Protein AF-A0A401H5Q0-F1 (afdb_monomer_lite)

Structure (mmCIF, N/CA/C/O backbone):
data_AF-A0A401H5Q0-F1
#
_entry.id   AF-A0A401H5Q0-F1
#
loop_
_atom_site.group_PDB
_atom_site.id
_atom_site.type_symbol
_atom_site.label_atom_id
_atom_site.label_alt_id
_atom_site.label_comp_id
_atom_site.label_asym_id
_atom_site.label_entity_id
_atom_site.label_seq_id
_atom_site.pdbx_PDB_ins_code
_atom_site.Cartn_x
_atom_site.Cartn_y
_atom_site.Cartn_z
_atom_site.occupancy
_atom_site.B_iso_or_equiv
_atom_site.auth_seq_id
_atom_site.auth_comp_id
_atom_site.auth_asym_id
_atom_site.auth_atom_id
_atom_site.pdbx_PDB_model_num
ATOM 1 N N . MET A 1 1 ? 13.670 -6.304 58.910 1.00 37.09 1 MET A N 1
ATOM 2 C CA . MET A 1 1 ? 13.068 -7.245 57.942 1.00 37.09 1 MET A CA 1
ATOM 3 C C . MET A 1 1 ? 11.722 -6.665 57.579 1.00 37.09 1 MET A C 1
ATOM 5 O O . MET A 1 1 ? 10.775 -6.780 58.341 1.00 37.09 1 MET A O 1
ATOM 9 N N . THR A 1 2 ? 11.723 -5.889 56.505 1.00 28.84 2 THR A N 1
ATOM 10 C CA . THR A 1 2 ? 10.725 -4.866 56.192 1.00 28.84 2 THR A CA 1
ATOM 11 C C . THR A 1 2 ? 10.286 -5.157 54.764 1.00 28.84 2 THR A C 1
ATOM 13 O O . THR A 1 2 ? 11.131 -5.148 53.873 1.00 28.84 2 THR A O 1
ATOM 16 N N . ALA A 1 3 ? 9.016 -5.501 54.558 1.00 33.34 3 ALA A N 1
ATOM 17 C CA . ALA A 1 3 ? 8.468 -5.794 53.237 1.00 33.34 3 ALA A CA 1
ATOM 18 C C . ALA A 1 3 ? 7.667 -4.583 52.753 1.00 33.34 3 ALA A C 1
ATOM 20 O O . ALA A 1 3 ? 6.694 -4.172 53.386 1.00 33.34 3 ALA A O 1
ATOM 21 N N . ALA A 1 4 ? 8.154 -4.001 51.661 1.00 31.73 4 ALA A N 1
ATOM 22 C CA . ALA A 1 4 ? 7.593 -2.857 50.971 1.00 31.73 4 ALA A CA 1
ATOM 23 C C . ALA A 1 4 ? 6.416 -3.271 50.077 1.00 31.73 4 ALA A C 1
ATOM 25 O O . ALA A 1 4 ? 6.403 -4.353 49.489 1.00 31.73 4 ALA A O 1
ATOM 26 N N . ARG A 1 5 ? 5.445 -2.365 49.982 1.00 29.58 5 ARG A N 1
ATOM 27 C CA . ARG A 1 5 ? 4.290 -2.390 49.090 1.00 29.58 5 ARG A CA 1
ATOM 28 C C . ARG A 1 5 ? 4.455 -1.152 48.204 1.00 29.58 5 ARG A C 1
ATOM 30 O O . ARG A 1 5 ? 4.366 -0.044 48.721 1.00 29.58 5 ARG A O 1
ATOM 37 N N . GLU A 1 6 ? 4.794 -1.333 46.931 1.00 31.64 6 GLU A N 1
ATOM 38 C CA . GLU A 1 6 ? 4.909 -0.237 45.959 1.00 31.64 6 GLU A CA 1
ATOM 39 C C . GLU A 1 6 ? 3.601 -0.106 45.172 1.00 31.64 6 GLU A C 1
ATOM 41 O O . GLU A 1 6 ? 3.186 -1.017 44.457 1.00 31.64 6 GLU A O 1
ATOM 46 N N . GLU A 1 7 ? 2.951 1.044 45.340 1.00 29.02 7 GLU A N 1
ATOM 47 C CA . GLU A 1 7 ? 1.902 1.562 44.468 1.00 29.02 7 GLU A CA 1
ATOM 48 C C . GLU A 1 7 ? 2.566 2.317 43.305 1.00 29.02 7 GLU A C 1
ATOM 50 O O . GLU A 1 7 ? 3.323 3.262 43.528 1.00 29.02 7 GLU A O 1
ATOM 55 N N . MET A 1 8 ? 2.284 1.925 42.059 1.00 25.31 8 MET A N 1
ATOM 56 C CA . MET A 1 8 ? 2.628 2.712 40.870 1.00 25.31 8 MET A CA 1
ATOM 57 C C . MET A 1 8 ? 1.419 3.545 40.440 1.00 25.31 8 MET A C 1
ATOM 59 O O . MET A 1 8 ? 0.462 3.036 39.861 1.00 25.31 8 MET A O 1
ATOM 63 N N . LEU A 1 9 ? 1.494 4.846 40.716 1.00 28.14 9 LEU A N 1
ATOM 64 C CA . LEU A 1 9 ? 0.638 5.881 40.145 1.00 28.14 9 LEU A CA 1
ATOM 65 C C . LEU A 1 9 ? 1.158 6.266 38.751 1.00 28.14 9 LEU A C 1
ATOM 67 O O . LEU A 1 9 ? 2.284 6.743 38.608 1.00 28.14 9 LEU A O 1
ATOM 71 N N . PHE A 1 10 ? 0.319 6.096 37.729 1.00 26.52 10 PHE A N 1
ATOM 72 C CA . PHE A 1 10 ? 0.515 6.674 36.400 1.00 26.52 10 PHE A CA 1
ATOM 73 C C . PHE A 1 10 ? 0.148 8.167 36.433 1.00 26.52 10 PHE A C 1
ATOM 75 O O . PHE A 1 10 ? -1.025 8.522 36.533 1.00 26.52 10 PHE A O 1
ATOM 82 N N . SER A 1 11 ? 1.149 9.042 36.324 1.00 27.73 11 SER A N 1
ATOM 83 C CA . SER A 1 11 ? 0.963 10.481 36.096 1.00 27.73 11 SER A CA 1
ATOM 84 C C . SER A 1 11 ? 1.200 10.819 34.625 1.00 27.73 11 SER A C 1
ATOM 86 O O . SER A 1 11 ? 2.293 10.620 34.097 1.00 27.73 11 SER A O 1
ATOM 88 N N . SER A 1 12 ? 0.169 11.362 33.977 1.00 27.00 12 SER A N 1
ATOM 89 C CA . SER A 1 12 ? 0.234 11.990 32.650 1.00 27.00 12 SER A CA 1
ATOM 90 C C . SER A 1 12 ? 0.910 13.368 32.722 1.00 27.00 12 SER A C 1
ATOM 92 O O . SER A 1 12 ? 0.607 14.119 33.652 1.00 27.00 12 SER A O 1
ATOM 94 N N . PRO A 1 13 ? 1.734 13.789 31.742 1.00 32.84 13 PRO A N 1
ATOM 95 C CA . PRO A 1 13 ? 2.143 15.185 31.629 1.00 32.84 13 PRO A CA 1
ATOM 96 C C . PRO A 1 13 ? 1.192 15.968 30.716 1.00 32.84 13 PRO A C 1
ATOM 98 O O . PRO A 1 13 ? 1.058 15.686 29.524 1.00 32.84 13 PRO A O 1
ATOM 101 N N . GLY A 1 14 ? 0.560 16.986 31.301 1.00 27.62 14 GLY A N 1
ATOM 102 C CA . GLY A 1 14 ? -0.254 17.980 30.614 1.00 27.62 14 GLY A CA 1
ATOM 103 C C . GLY A 1 14 ? 0.560 18.909 29.709 1.00 27.62 14 GLY A C 1
ATOM 104 O O . GLY A 1 14 ? 1.695 19.286 30.004 1.00 27.62 14 GLY A O 1
ATOM 105 N N . TRP A 1 15 ? -0.065 19.290 28.599 1.00 29.84 15 TRP A N 1
ATOM 106 C CA . TRP A 1 15 ? 0.425 20.281 27.650 1.00 29.84 15 TRP A CA 1
ATOM 107 C C . TRP A 1 15 ? 0.323 21.694 28.232 1.00 29.84 15 TRP A C 1
ATOM 109 O O . TRP A 1 15 ? -0.720 22.095 28.750 1.00 29.84 15 TRP A O 1
ATOM 119 N N . TRP A 1 16 ? 1.410 22.458 28.124 1.00 30.36 16 TRP A N 1
ATOM 120 C CA . TRP A 1 16 ? 1.471 23.855 28.543 1.00 30.36 16 TRP A CA 1
ATOM 121 C C . TRP A 1 16 ? 1.038 24.813 27.432 1.00 30.36 16 TRP A C 1
ATOM 123 O O . TRP A 1 16 ? 1.497 24.744 26.294 1.00 30.36 16 TRP A O 1
ATOM 133 N N . SER A 1 17 ? 0.195 25.761 27.836 1.00 30.59 17 SER A N 1
ATOM 134 C CA . SER A 1 17 ? -0.063 27.038 27.177 1.00 30.59 17 SER A CA 1
ATOM 135 C C . SER A 1 17 ? 1.187 27.921 27.254 1.00 30.59 17 SER A C 1
ATOM 137 O O . SER A 1 17 ? 1.723 28.129 28.343 1.00 30.59 17 SER A O 1
ATOM 139 N N . ALA A 1 18 ? 1.646 28.461 26.122 1.00 31.19 18 ALA A N 1
ATOM 140 C CA . ALA A 1 18 ? 2.709 29.460 26.091 1.00 31.19 18 ALA A CA 1
ATOM 141 C C . ALA A 1 18 ? 2.168 30.793 25.565 1.00 31.19 18 ALA A C 1
ATOM 143 O O . ALA A 1 18 ? 1.727 30.929 24.424 1.00 31.19 18 ALA A O 1
ATOM 144 N N . ARG A 1 19 ? 2.203 31.770 26.470 1.00 28.66 19 ARG A N 1
ATOM 145 C CA . ARG A 1 19 ? 1.864 33.175 26.288 1.00 28.66 19 ARG A CA 1
ATOM 146 C C . ARG A 1 19 ? 3.067 33.912 25.681 1.00 28.66 19 ARG A C 1
ATOM 148 O O . ARG A 1 19 ? 4.210 33.644 26.030 1.00 28.66 19 ARG A O 1
ATOM 155 N N . SER A 1 20 ? 2.755 34.850 24.794 1.00 30.27 20 SER A N 1
ATOM 156 C CA . SER A 1 20 ? 3.655 35.783 24.113 1.00 30.27 20 SER A CA 1
ATOM 157 C C . SER A 1 20 ? 4.471 36.652 25.081 1.00 30.27 20 SER A C 1
ATOM 159 O O . SER A 1 20 ? 3.875 37.246 25.980 1.00 30.27 20 SER A O 1
ATOM 161 N N . GLN A 1 21 ? 5.785 36.787 24.857 1.00 30.75 21 GLN A N 1
ATOM 162 C CA . GLN A 1 21 ? 6.577 37.953 25.273 1.00 30.75 21 GLN A CA 1
ATOM 163 C C . GLN A 1 21 ? 7.711 38.248 24.278 1.00 30.75 21 GLN A C 1
ATOM 165 O O . GLN A 1 21 ? 8.474 37.368 23.882 1.00 30.75 21 GLN A O 1
ATOM 170 N N . ASP A 1 22 ? 7.778 39.527 23.908 1.00 33.88 22 ASP A N 1
ATOM 171 C CA . ASP A 1 22 ? 8.789 40.195 23.096 1.00 33.88 22 ASP A CA 1
ATOM 172 C C . ASP A 1 22 ? 10.197 40.136 23.702 1.00 33.88 22 ASP A C 1
ATOM 174 O O . ASP A 1 22 ? 10.380 40.419 24.885 1.00 33.88 22 ASP A O 1
ATOM 178 N N . LEU A 1 23 ? 11.213 39.957 22.850 1.00 30.92 23 LEU A N 1
ATOM 179 C CA . LEU A 1 23 ? 12.526 40.570 23.063 1.00 30.92 23 LEU A CA 1
ATOM 180 C C . LEU A 1 23 ? 13.270 40.778 21.738 1.00 30.92 23 LEU A C 1
ATOM 182 O O . LEU A 1 23 ? 13.501 39.865 20.950 1.00 30.92 23 LEU A O 1
ATOM 186 N N . LYS A 1 24 ? 13.634 42.043 21.513 1.00 33.34 24 LYS A N 1
ATOM 187 C CA . LYS A 1 24 ? 14.453 42.544 20.408 1.00 33.34 24 LYS A CA 1
ATOM 188 C C . LYS A 1 24 ? 15.938 42.217 20.630 1.00 33.34 24 LYS A C 1
ATOM 190 O O . LYS A 1 24 ? 16.431 42.353 21.743 1.00 33.34 24 LYS A O 1
ATOM 195 N N . THR A 1 25 ? 16.647 42.013 19.515 1.00 32.75 25 THR A N 1
ATOM 196 C CA . THR A 1 25 ? 17.964 42.580 19.114 1.00 32.75 25 THR A CA 1
ATOM 197 C C . THR A 1 25 ? 19.071 41.606 18.684 1.00 32.75 25 THR A C 1
ATOM 199 O O . THR A 1 25 ? 19.394 40.636 19.355 1.00 32.75 25 THR A O 1
ATOM 202 N N . SER A 1 26 ? 19.729 42.027 17.590 1.00 29.94 26 SER A N 1
ATOM 203 C CA . SER A 1 26 ? 21.014 41.593 17.010 1.00 29.94 26 SER A CA 1
ATOM 204 C C . SER A 1 26 ? 21.027 40.198 16.360 1.00 29.94 26 SER A C 1
ATOM 206 O O . SER A 1 26 ? 20.616 39.218 16.949 1.00 29.94 26 SER A O 1
ATOM 208 N N . GLY A 1 27 ? 21.449 39.987 15.114 1.00 31.95 27 GLY A N 1
ATOM 209 C CA . GLY A 1 27 ? 22.287 40.793 14.239 1.00 31.95 27 GLY A CA 1
ATOM 210 C C . GLY A 1 27 ? 23.523 39.983 13.857 1.00 31.95 27 GLY A C 1
ATOM 211 O O . GLY A 1 27 ? 24.561 40.178 14.472 1.00 31.95 27 GLY A O 1
ATOM 212 N N . ARG A 1 28 ? 23.405 39.081 12.868 1.00 29.33 28 ARG A N 1
ATOM 213 C CA . ARG A 1 28 ? 24.492 38.565 12.003 1.00 29.33 28 ARG A CA 1
ATOM 214 C C . ARG A 1 28 ? 23.916 37.573 10.982 1.00 29.33 28 ARG A C 1
ATOM 216 O O . ARG A 1 28 ? 23.289 36.592 11.356 1.00 29.33 28 ARG A O 1
ATOM 223 N N . ARG A 1 29 ? 24.123 37.856 9.692 1.00 37.56 29 ARG A N 1
ATOM 224 C CA . ARG A 1 29 ? 23.831 36.944 8.572 1.00 37.56 29 ARG A CA 1
ATOM 225 C C . ARG A 1 29 ? 25.020 36.003 8.364 1.00 37.56 29 ARG A C 1
ATOM 227 O O . ARG A 1 29 ? 26.149 36.492 8.384 1.00 37.56 29 ARG A O 1
ATOM 234 N N . PRO A 1 30 ? 24.772 34.744 7.988 1.00 34.69 30 PRO A N 1
ATOM 235 C CA . PRO A 1 30 ? 25.621 34.043 7.043 1.00 34.69 30 PRO A CA 1
ATOM 236 C C . PRO A 1 30 ? 24.862 33.824 5.732 1.00 34.69 30 PRO A C 1
ATOM 238 O O . PRO A 1 30 ? 23.706 33.411 5.695 1.00 34.69 30 PRO A O 1
ATOM 241 N N . THR A 1 31 ? 25.530 34.160 4.638 1.00 37.47 31 THR A N 1
ATOM 242 C CA . THR A 1 31 ? 25.135 33.848 3.268 1.00 37.47 31 THR A CA 1
ATOM 243 C C . THR A 1 31 ? 25.299 32.352 3.014 1.00 37.47 31 THR A C 1
ATOM 245 O O . THR A 1 31 ? 26.416 31.900 2.769 1.00 37.47 31 THR A O 1
ATOM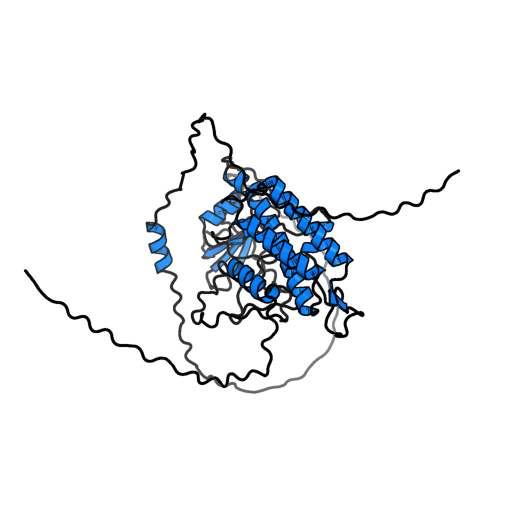 248 N N . GLU A 1 32 ? 24.202 31.601 3.013 1.00 29.97 32 GLU A N 1
ATOM 249 C CA . GLU A 1 32 ? 24.157 30.258 2.433 1.00 29.97 32 GLU A CA 1
ATOM 250 C C . GLU A 1 32 ? 23.510 30.326 1.048 1.00 29.97 32 GLU A C 1
ATOM 252 O O . GLU A 1 32 ? 22.343 30.683 0.879 1.00 29.97 32 GLU A O 1
ATOM 257 N N . ARG A 1 33 ? 24.316 30.020 0.027 1.00 27.03 33 ARG A N 1
ATOM 258 C CA . ARG A 1 33 ? 23.842 29.743 -1.327 1.00 27.03 33 ARG A CA 1
ATOM 259 C C . ARG A 1 33 ? 23.124 28.395 -1.303 1.00 27.03 33 ARG A C 1
ATOM 261 O O . ARG A 1 33 ? 23.778 27.360 -1.242 1.00 27.03 33 ARG A O 1
ATOM 268 N N . CYS A 1 34 ? 21.799 28.412 -1.403 1.00 25.12 34 CYS A N 1
ATOM 269 C CA . CYS A 1 34 ? 21.039 27.244 -1.833 1.00 25.12 34 CYS A CA 1
ATOM 270 C C . CYS A 1 34 ? 21.376 26.946 -3.301 1.00 25.12 34 CYS A C 1
ATOM 272 O O . CYS A 1 34 ? 21.073 27.740 -4.188 1.00 25.12 34 CYS A O 1
ATOM 274 N N . VAL A 1 35 ? 22.008 25.800 -3.546 1.00 30.61 35 VAL A N 1
ATOM 275 C CA . VAL A 1 35 ? 22.129 25.174 -4.868 1.00 30.61 35 VAL A CA 1
ATOM 276 C C . VAL A 1 35 ? 21.243 23.934 -4.842 1.00 30.61 35 VAL A C 1
ATOM 278 O O . VAL A 1 35 ? 21.729 22.836 -4.618 1.00 30.61 35 VAL A O 1
ATOM 281 N N . CYS A 1 36 ? 19.936 24.128 -5.019 1.00 26.16 36 CYS A N 1
ATOM 282 C CA . CYS A 1 36 ? 18.958 23.059 -5.245 1.00 26.16 36 CYS A CA 1
ATOM 283 C C . CYS A 1 36 ? 17.856 23.560 -6.193 1.00 26.16 36 CYS A C 1
ATOM 285 O O . CYS A 1 36 ? 16.679 23.464 -5.882 1.00 26.16 36 CYS A O 1
ATOM 287 N N . ASP A 1 37 ? 18.244 24.107 -7.344 1.00 29.38 37 ASP A N 1
ATOM 288 C CA . ASP A 1 37 ? 17.354 24.281 -8.496 1.00 29.38 37 ASP A CA 1
ATOM 289 C C . ASP A 1 37 ? 18.036 23.649 -9.712 1.00 29.38 37 ASP A C 1
ATOM 291 O O . ASP A 1 37 ? 18.679 24.303 -10.529 1.00 29.38 37 ASP A O 1
ATOM 295 N N . ALA A 1 38 ? 17.925 22.326 -9.801 1.00 27.50 38 ALA A N 1
ATOM 296 C CA . ALA A 1 38 ? 18.161 21.586 -11.032 1.00 27.50 38 ALA A CA 1
ATOM 297 C C . ALA A 1 38 ? 16.877 20.827 -11.371 1.00 27.50 38 ALA A C 1
ATOM 299 O O . ALA A 1 38 ? 16.783 19.605 -11.276 1.00 27.50 38 ALA A O 1
ATOM 300 N N . ALA A 1 39 ? 15.858 21.594 -11.759 1.00 29.58 39 ALA A N 1
ATOM 301 C CA . ALA A 1 39 ? 14.792 21.084 -12.598 1.00 29.58 39 ALA A CA 1
ATOM 302 C C . ALA A 1 39 ? 15.438 20.498 -13.861 1.00 29.58 39 ALA A C 1
ATOM 304 O O . ALA A 1 39 ? 15.993 21.225 -14.681 1.00 29.58 39 ALA A O 1
ATOM 305 N N . ILE A 1 40 ? 15.397 19.175 -14.003 1.00 29.61 40 ILE A N 1
ATOM 306 C CA . ILE A 1 40 ? 15.781 18.496 -15.239 1.00 29.61 40 ILE A CA 1
ATOM 307 C C . ILE A 1 40 ? 14.779 18.939 -16.324 1.00 29.61 40 ILE A C 1
ATOM 309 O O . ILE A 1 40 ? 13.590 18.624 -16.206 1.00 29.61 40 ILE A O 1
ATOM 313 N N . PRO A 1 41 ? 15.194 19.651 -17.389 1.00 30.03 41 PRO A N 1
ATOM 314 C CA . PRO A 1 41 ? 14.271 20.101 -18.414 1.00 30.03 41 PRO A CA 1
ATOM 315 C C . PRO A 1 41 ? 14.149 19.002 -19.473 1.00 30.03 41 PRO A C 1
ATOM 317 O O . PRO A 1 41 ? 14.909 18.977 -20.437 1.00 30.03 41 PRO A O 1
ATOM 320 N N . PHE A 1 42 ? 13.189 18.085 -19.325 1.00 33.94 42 PHE A N 1
ATOM 321 C CA . PHE A 1 42 ? 12.793 17.213 -20.437 1.00 33.94 42 PHE A CA 1
ATOM 322 C C . PHE A 1 42 ? 11.548 17.758 -21.149 1.00 33.94 42 PHE A C 1
ATOM 324 O O . PHE A 1 42 ? 10.491 18.000 -20.572 1.00 33.94 42 PHE A O 1
ATOM 331 N N . SER A 1 43 ? 11.752 18.006 -22.440 1.00 30.95 43 SER A N 1
ATOM 332 C CA . SER A 1 43 ? 10.892 18.674 -23.415 1.00 30.95 43 SER A CA 1
ATOM 333 C C . SER A 1 43 ? 9.411 18.255 -23.401 1.00 30.95 43 SER A C 1
ATOM 335 O O . SER A 1 43 ? 9.060 17.118 -23.718 1.00 30.95 43 SER A O 1
ATOM 337 N N . ARG A 1 44 ? 8.521 19.244 -23.203 1.00 32.31 44 ARG A N 1
ATOM 338 C CA . ARG A 1 44 ? 7.058 19.177 -23.431 1.00 32.31 44 ARG A CA 1
ATOM 339 C C . ARG A 1 44 ? 6.653 18.677 -24.831 1.00 32.31 44 ARG A C 1
ATOM 341 O O . ARG A 1 44 ? 5.493 18.326 -25.023 1.00 32.31 44 ARG A O 1
ATOM 348 N N . LYS A 1 45 ? 7.560 18.637 -25.817 1.00 29.67 45 LYS A N 1
ATOM 349 C CA . LYS A 1 45 ? 7.213 18.265 -27.201 1.00 29.67 45 LYS A CA 1
ATOM 350 C C . LYS A 1 45 ? 7.065 16.754 -27.423 1.00 29.67 45 LYS A C 1
ATOM 352 O O . LYS A 1 45 ? 6.365 16.373 -28.353 1.00 29.67 45 LYS A O 1
ATOM 357 N N . PHE A 1 46 ? 7.633 15.901 -26.565 1.00 31.44 46 PHE A N 1
ATOM 358 C CA . PHE A 1 46 ? 7.476 14.440 -26.684 1.00 31.44 46 PHE A CA 1
ATOM 359 C C . PHE A 1 46 ? 6.133 13.926 -26.128 1.00 31.44 46 PHE A C 1
ATOM 361 O O . PHE A 1 46 ? 5.602 12.929 -26.612 1.00 31.44 46 PHE A O 1
ATOM 368 N N . LEU A 1 47 ? 5.537 14.643 -25.167 1.00 32.34 47 LEU A N 1
ATOM 369 C CA . LEU A 1 47 ? 4.298 14.237 -24.490 1.00 32.34 47 LEU A CA 1
ATOM 370 C C . LEU A 1 47 ? 3.050 14.402 -25.381 1.00 32.34 47 LEU A C 1
ATOM 372 O O . LEU A 1 47 ? 2.158 13.556 -25.370 1.00 32.34 47 LEU A O 1
ATOM 376 N N . ASN A 1 48 ? 3.017 15.436 -26.228 1.00 30.42 48 ASN A N 1
ATOM 377 C CA . ASN A 1 48 ? 1.869 15.696 -27.106 1.00 30.42 48 ASN A CA 1
ATOM 378 C C . ASN A 1 48 ? 1.752 14.692 -28.267 1.00 30.42 48 ASN A C 1
ATOM 380 O O . ASN A 1 48 ? 0.651 14.463 -28.758 1.00 30.42 48 ASN A O 1
ATOM 384 N N . TYR A 1 49 ? 2.855 14.057 -28.683 1.00 30.84 49 TYR A N 1
ATOM 385 C CA . TYR A 1 49 ? 2.825 13.050 -29.751 1.00 30.84 49 TYR A CA 1
ATOM 386 C C . TYR A 1 49 ? 2.305 11.685 -29.259 1.00 30.84 49 TYR A C 1
ATOM 388 O O . TYR A 1 49 ? 1.695 10.946 -30.027 1.00 30.84 49 TYR A O 1
ATOM 396 N N . TRP A 1 50 ? 2.487 11.362 -27.971 1.00 31.42 50 TRP A N 1
ATOM 397 C CA . TRP A 1 50 ? 2.048 10.084 -27.393 1.00 31.42 50 TRP A CA 1
ATOM 398 C C . TRP A 1 50 ? 0.644 10.141 -26.772 1.00 31.42 50 TRP A C 1
ATOM 400 O O . TRP A 1 50 ? -0.130 9.197 -26.931 1.00 31.42 50 TRP A O 1
ATOM 410 N N . CYS A 1 51 ? 0.252 11.263 -26.153 1.00 32.81 51 CYS A N 1
ATOM 411 C CA . CYS A 1 51 ? -1.106 11.427 -25.616 1.00 32.81 51 CYS A CA 1
ATOM 412 C C . CYS A 1 51 ? -2.194 11.469 -26.707 1.00 32.81 51 CYS A C 1
ATOM 414 O O . CYS A 1 51 ? -3.318 11.044 -26.454 1.00 32.81 51 CYS A O 1
ATOM 416 N N . ALA A 1 52 ? -1.874 11.892 -27.935 1.00 31.83 52 ALA A N 1
ATOM 417 C CA . ALA A 1 52 ? -2.835 11.929 -29.042 1.00 31.83 52 ALA A CA 1
ATOM 418 C C . ALA A 1 52 ? -3.201 10.539 -29.613 1.00 31.83 52 ALA A C 1
ATOM 420 O O . ALA A 1 52 ? -4.167 10.425 -30.361 1.00 31.83 52 ALA A O 1
ATOM 421 N N . ARG A 1 53 ? -2.469 9.468 -29.260 1.00 32.09 53 ARG A N 1
ATOM 422 C CA . ARG A 1 53 ? -2.703 8.101 -29.777 1.00 32.09 53 ARG A CA 1
ATOM 423 C C . ARG A 1 53 ? -3.373 7.155 -28.768 1.00 32.09 53 ARG A C 1
ATOM 425 O O . ARG A 1 53 ? -3.587 5.989 -29.084 1.00 32.09 53 ARG A O 1
ATOM 432 N N . LEU A 1 54 ? -3.720 7.650 -27.576 1.00 36.12 54 LEU A N 1
ATOM 433 C CA . LEU A 1 54 ? -4.309 6.877 -26.469 1.00 36.12 54 LEU A CA 1
ATOM 434 C C . LEU A 1 54 ? -5.770 7.246 -26.146 1.00 36.12 54 LEU A C 1
ATOM 436 O O . LEU A 1 54 ? -6.269 6.899 -25.079 1.00 36.12 54 LEU A O 1
ATOM 440 N N . GLN A 1 55 ? -6.496 7.905 -27.055 1.00 30.86 55 GLN A N 1
ATOM 441 C CA . GLN A 1 55 ? -7.941 8.083 -26.885 1.00 30.86 55 GLN A CA 1
ATOM 442 C C . GLN A 1 55 ? -8.675 6.759 -27.153 1.00 30.86 55 GLN A C 1
ATOM 444 O O . GLN A 1 55 ? -8.880 6.348 -28.295 1.00 30.86 55 GLN A O 1
ATOM 449 N N . LEU A 1 56 ? -9.053 6.085 -26.066 1.00 35.81 56 LEU A N 1
ATOM 450 C CA . LEU A 1 56 ? -10.008 4.981 -26.049 1.00 35.81 56 LEU A CA 1
ATOM 451 C C . LEU A 1 56 ? -11.363 5.498 -26.559 1.00 35.81 56 LEU A C 1
ATOM 453 O O . LEU A 1 56 ? -12.059 6.226 -25.857 1.00 35.81 56 LEU A O 1
ATOM 457 N N . HIS A 1 57 ? -11.750 5.127 -27.780 1.00 28.48 57 HIS A N 1
ATOM 458 C CA . HIS A 1 57 ? -13.139 5.257 -28.216 1.00 28.48 57 HIS A CA 1
ATOM 459 C C . HIS A 1 57 ? -13.943 4.056 -27.698 1.00 28.48 57 HIS A C 1
ATOM 461 O O . HIS A 1 57 ? -13.624 2.923 -28.071 1.00 28.48 57 HIS A O 1
ATOM 467 N N . PRO A 1 58 ? -15.013 4.253 -26.909 1.00 29.95 58 PRO A N 1
ATOM 468 C CA . PRO A 1 58 ? -15.941 3.173 -26.613 1.00 29.95 58 PRO A CA 1
ATOM 469 C C . PRO A 1 58 ? -16.729 2.836 -27.887 1.00 29.95 58 PRO A C 1
ATOM 471 O O . PRO A 1 58 ? -17.501 3.649 -28.401 1.00 29.95 58 PRO A O 1
ATOM 474 N N . ARG A 1 59 ? -16.524 1.632 -28.436 1.00 30.89 59 ARG A N 1
ATOM 475 C CA . ARG A 1 59 ? -17.381 1.101 -29.504 1.00 30.89 59 ARG A CA 1
ATOM 476 C C . ARG A 1 59 ? -18.702 0.629 -28.899 1.00 30.89 59 ARG A C 1
ATOM 478 O O . ARG A 1 59 ? -18.735 -0.285 -28.084 1.00 30.89 59 ARG A O 1
ATOM 485 N N . SER A 1 60 ? -19.783 1.256 -29.357 1.00 31.66 60 SER A N 1
ATOM 486 C CA . SER A 1 60 ? -21.172 0.834 -29.174 1.00 31.66 60 SER A CA 1
ATOM 487 C C . SER A 1 60 ? -21.355 -0.636 -29.577 1.00 31.66 60 SER A C 1
ATOM 489 O O . SER A 1 60 ? -21.114 -1.011 -30.727 1.00 31.66 60 SER A O 1
ATOM 491 N N . ALA A 1 61 ? -21.774 -1.471 -28.625 1.00 32.47 61 ALA A N 1
ATOM 492 C CA . ALA A 1 61 ? -22.152 -2.853 -28.874 1.00 32.47 61 ALA A CA 1
ATOM 493 C C . ALA A 1 61 ? -23.522 -2.894 -29.573 1.00 32.47 61 ALA A C 1
ATOM 495 O O . ALA A 1 61 ? -24.556 -2.609 -28.970 1.00 32.47 61 ALA A O 1
ATOM 496 N N . ARG A 1 62 ? -23.537 -3.263 -30.861 1.00 31.69 62 ARG A N 1
ATOM 497 C CA . ARG A 1 62 ? -24.757 -3.712 -31.548 1.00 31.69 62 ARG A CA 1
ATOM 498 C C . ARG A 1 62 ? -25.109 -5.111 -31.053 1.00 31.69 62 ARG A C 1
ATOM 500 O O . ARG A 1 62 ? -24.346 -6.050 -31.268 1.00 31.69 62 ARG A O 1
ATOM 507 N N . GLY A 1 63 ? -26.280 -5.236 -30.436 1.00 34.28 63 GLY A N 1
ATOM 508 C CA . GLY A 1 63 ? -26.891 -6.515 -30.092 1.00 34.28 63 GLY A CA 1
ATOM 509 C C . GLY A 1 63 ? -27.208 -7.328 -31.346 1.00 34.28 63 GLY A C 1
ATOM 510 O O . GLY A 1 63 ? -28.010 -6.916 -32.182 1.00 34.28 63 GLY A O 1
ATOM 511 N N . GLY A 1 64 ? -26.564 -8.486 -31.470 1.00 31.17 64 GLY A N 1
ATOM 512 C CA . GLY A 1 64 ? -26.892 -9.518 -32.444 1.00 31.17 64 GLY A CA 1
ATOM 513 C C . GLY A 1 64 ? -27.431 -10.744 -31.719 1.00 31.17 64 GLY A C 1
ATOM 514 O O . GLY A 1 64 ? -26.657 -11.535 -31.188 1.00 31.17 64 GLY A O 1
ATOM 515 N N . ASN A 1 65 ? -28.757 -10.896 -31.708 1.00 33.81 65 ASN A N 1
ATOM 516 C CA . ASN A 1 65 ? -29.434 -12.124 -31.302 1.00 33.81 65 ASN A CA 1
ATOM 517 C C . ASN A 1 65 ? -28.969 -13.286 -32.191 1.00 33.81 65 ASN A C 1
ATOM 519 O O . ASN A 1 65 ? -29.195 -13.270 -33.403 1.00 33.81 65 ASN A O 1
ATOM 523 N N . ARG A 1 66 ? -28.376 -14.322 -31.591 1.00 32.78 66 ARG A N 1
ATOM 524 C CA . ARG A 1 66 ? -28.286 -15.650 -32.207 1.00 32.78 66 ARG A CA 1
ATOM 525 C C . ARG A 1 66 ? -28.827 -16.712 -31.264 1.00 32.78 66 ARG A C 1
ATOM 527 O O . ARG A 1 66 ? -28.385 -16.875 -30.132 1.00 32.78 66 ARG A O 1
ATOM 534 N N . SER A 1 67 ? -29.823 -17.394 -31.801 1.00 32.44 67 SER A N 1
ATOM 535 C CA . SER A 1 67 ? -30.618 -18.469 -31.242 1.00 32.44 67 SER A CA 1
ATOM 536 C C . SER A 1 67 ? -29.771 -19.690 -30.873 1.00 32.44 67 SER A C 1
ATOM 538 O O . SER A 1 67 ? -28.923 -20.127 -31.650 1.00 32.44 67 SER A O 1
ATOM 540 N N . ARG A 1 68 ? -30.052 -20.263 -29.698 1.00 34.62 68 ARG A N 1
ATOM 541 C CA . ARG A 1 68 ? -29.630 -21.610 -29.285 1.00 34.62 68 ARG A CA 1
ATOM 542 C C . ARG A 1 68 ? -30.346 -22.680 -30.118 1.00 34.62 68 ARG A C 1
ATOM 544 O O . ARG A 1 68 ? -31.551 -22.543 -30.328 1.00 34.62 68 ARG A O 1
ATOM 551 N N . PRO A 1 69 ? -29.684 -23.804 -30.427 1.00 37.09 69 PRO A N 1
ATOM 552 C CA . PRO A 1 69 ? -30.346 -25.090 -30.527 1.00 37.09 69 PRO A CA 1
ATOM 553 C C . PRO A 1 69 ? -30.100 -25.938 -29.271 1.00 37.09 69 PRO A C 1
ATOM 555 O O . PRO A 1 69 ? -29.019 -25.946 -28.683 1.00 37.09 69 PRO A O 1
ATOM 558 N N . SER A 1 70 ? -31.169 -26.618 -28.872 1.00 32.31 70 SER A N 1
ATOM 559 C CA . SER A 1 70 ? -31.258 -27.609 -27.802 1.00 32.31 70 SER A CA 1
ATOM 560 C C . SER A 1 70 ? -30.763 -28.994 -28.245 1.00 32.31 70 SER A C 1
ATOM 562 O O . SER A 1 70 ? -30.610 -29.239 -29.439 1.00 32.31 70 SER A O 1
ATOM 564 N N . ALA A 1 71 ? -30.695 -29.900 -27.256 1.00 32.56 71 ALA A N 1
ATOM 565 C CA . ALA A 1 71 ? -30.427 -31.349 -27.300 1.00 32.56 71 ALA A CA 1
ATOM 566 C C . ALA A 1 71 ? -28.933 -31.711 -27.146 1.00 32.56 71 ALA A C 1
ATOM 568 O O . ALA A 1 71 ? -28.073 -31.037 -27.689 1.00 32.56 71 ALA A O 1
ATOM 569 N N . SER A 1 72 ? -28.525 -32.727 -26.385 1.00 33.91 72 SER A N 1
ATOM 570 C CA . SER A 1 72 ? -29.242 -33.848 -25.766 1.00 33.91 72 SER A CA 1
ATOM 571 C C . SER A 1 72 ? -28.402 -34.439 -24.630 1.00 33.91 72 SER A C 1
ATOM 573 O O . SER A 1 72 ? -27.175 -34.409 -24.663 1.00 33.91 72 SER A O 1
ATOM 575 N N . GLN A 1 73 ? -29.099 -35.010 -23.652 1.00 34.03 73 GLN A N 1
ATOM 576 C CA . GLN A 1 73 ? -28.568 -35.879 -22.609 1.00 34.03 73 GLN A CA 1
ATOM 577 C C . GLN A 1 73 ? -27.949 -37.148 -23.210 1.00 34.03 73 GLN A C 1
ATOM 579 O O . GLN A 1 73 ? -28.606 -37.812 -24.006 1.00 34.03 73 GLN A O 1
ATOM 584 N N . THR A 1 74 ? -26.775 -37.549 -22.724 1.00 32.50 74 THR A N 1
ATOM 585 C CA . THR A 1 74 ? -26.411 -38.967 -22.594 1.00 32.50 74 THR A CA 1
ATOM 586 C C . THR A 1 74 ? -25.559 -39.164 -21.347 1.00 32.50 74 THR A C 1
ATOM 588 O O . THR A 1 74 ? -24.421 -38.710 -21.261 1.00 32.50 74 THR A O 1
ATOM 591 N N . SER A 1 75 ? -26.178 -39.847 -20.389 1.00 34.94 75 SER A N 1
ATOM 592 C CA . SER A 1 75 ? -25.567 -40.703 -19.375 1.00 34.94 75 SER A CA 1
ATOM 593 C C . SER A 1 75 ? -24.437 -41.556 -19.961 1.00 34.94 75 SER A C 1
ATOM 595 O O . SER A 1 75 ? -24.611 -42.071 -21.064 1.00 34.94 75 SER A O 1
ATOM 597 N N . ASN A 1 76 ? -23.332 -41.725 -19.224 1.00 34.06 76 ASN A N 1
ATOM 598 C CA . ASN A 1 76 ? -22.752 -43.025 -18.839 1.00 34.06 76 ASN A CA 1
ATOM 599 C C . ASN A 1 76 ? -21.383 -42.824 -18.159 1.00 34.06 76 ASN A C 1
ATOM 601 O O . ASN A 1 76 ? -20.413 -42.423 -18.792 1.00 34.06 76 ASN A O 1
ATOM 605 N N . ASP A 1 77 ? -21.334 -43.172 -16.878 1.00 33.59 77 ASP A N 1
ATOM 606 C CA . ASP A 1 77 ? -20.165 -43.658 -16.129 1.00 33.59 77 ASP A CA 1
ATOM 607 C C . ASP A 1 77 ? -20.523 -45.112 -15.718 1.00 33.59 77 ASP A C 1
ATOM 609 O O . ASP A 1 77 ? -21.719 -45.434 -15.772 1.00 33.59 77 ASP A O 1
ATOM 613 N N . PRO A 1 78 ? -19.619 -46.001 -15.250 1.00 49.66 78 PRO A N 1
ATOM 614 C CA . PRO A 1 78 ? -18.209 -45.811 -14.891 1.00 49.66 78 PRO A CA 1
ATOM 615 C C . PRO A 1 78 ? -17.291 -46.959 -15.396 1.00 49.66 78 PRO A C 1
ATOM 617 O O . PRO A 1 78 ? -17.743 -47.881 -16.067 1.00 49.66 78 PRO A O 1
ATOM 620 N N . THR A 1 79 ? -15.988 -46.913 -15.078 1.00 32.84 79 THR A N 1
ATOM 621 C CA . THR A 1 79 ? -15.233 -47.992 -14.386 1.00 32.84 79 THR A CA 1
ATOM 622 C C . THR A 1 79 ? -13.713 -47.773 -14.473 1.00 32.84 79 THR A C 1
ATOM 624 O O . THR A 1 79 ? -13.117 -47.588 -15.529 1.00 32.84 79 THR A O 1
ATOM 627 N N . SER A 1 80 ? -13.112 -47.867 -13.289 1.00 32.00 80 SER A N 1
ATOM 628 C CA . SER A 1 80 ? -11.709 -47.983 -12.895 1.00 32.00 80 SER A CA 1
ATOM 629 C C . SER A 1 80 ? -10.732 -48.654 -13.872 1.00 32.00 80 SER A C 1
ATOM 631 O O . SER A 1 80 ? -10.951 -49.782 -14.312 1.00 32.00 80 SER A O 1
ATOM 633 N N . ARG A 1 81 ? -9.531 -48.071 -14.007 1.00 32.03 81 ARG A N 1
ATOM 634 C CA . ARG A 1 81 ? -8.290 -48.856 -14.121 1.00 32.03 81 ARG A CA 1
ATOM 635 C C . ARG A 1 81 ? -7.061 -48.066 -13.668 1.00 32.03 81 ARG A C 1
ATOM 637 O O . ARG A 1 81 ? -6.754 -47.001 -14.189 1.00 32.03 81 ARG A O 1
ATOM 644 N N . ALA A 1 82 ? -6.391 -48.625 -12.668 1.00 31.17 82 ALA A N 1
ATOM 645 C CA . ALA A 1 82 ? -5.081 -48.231 -12.178 1.00 31.17 82 ALA A CA 1
ATOM 646 C C . ALA A 1 82 ? -3.955 -48.874 -13.015 1.00 31.17 82 ALA A C 1
ATOM 648 O O . ALA A 1 82 ? -4.206 -49.840 -13.735 1.00 31.17 82 ALA A O 1
ATOM 649 N N . LEU A 1 83 ? -2.726 -48.393 -12.768 1.00 31.41 83 LEU A N 1
ATOM 650 C CA . LEU A 1 83 ? -1.398 -48.930 -13.133 1.00 31.41 83 LEU A CA 1
ATOM 651 C C . LEU A 1 83 ? -0.854 -48.550 -14.522 1.00 31.41 83 LEU A C 1
ATOM 653 O O . LEU A 1 83 ? -1.250 -49.116 -15.531 1.00 31.41 83 LEU A O 1
ATOM 657 N N . ALA A 1 84 ? 0.154 -47.670 -14.564 1.00 30.50 84 ALA A N 1
ATOM 658 C CA . ALA A 1 84 ? 1.571 -48.072 -14.567 1.00 30.50 84 ALA 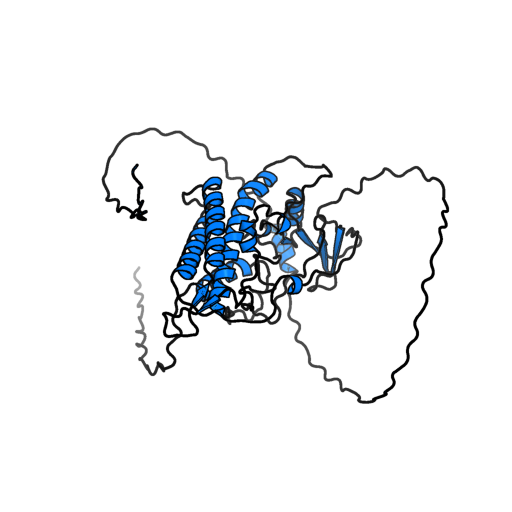A CA 1
ATOM 659 C C . ALA A 1 84 ? 2.494 -46.860 -14.828 1.00 30.50 84 ALA A C 1
ATOM 661 O O . ALA A 1 84 ? 2.349 -46.149 -15.819 1.00 30.50 84 ALA A O 1
ATOM 662 N N . LEU A 1 85 ? 3.466 -46.657 -13.937 1.00 33.22 85 LEU A N 1
ATOM 663 C CA . LEU A 1 85 ? 4.677 -45.861 -14.169 1.00 33.22 85 LEU A CA 1
ATOM 664 C C . LEU A 1 85 ? 5.665 -46.676 -15.019 1.00 33.22 85 LEU A C 1
ATOM 666 O O . LEU A 1 85 ? 5.839 -47.862 -14.731 1.00 33.22 85 LEU A O 1
ATOM 670 N N . PRO A 1 86 ? 6.402 -46.052 -15.951 1.00 34.94 86 PRO A N 1
ATOM 671 C CA . PRO A 1 86 ? 7.697 -46.554 -16.375 1.00 34.94 86 PRO A CA 1
ATOM 672 C C . PRO A 1 86 ? 8.840 -45.673 -15.855 1.00 34.94 86 PRO A C 1
ATOM 674 O O . PRO A 1 86 ? 8.851 -44.450 -15.994 1.00 34.94 86 PRO A O 1
ATOM 677 N N . THR A 1 87 ? 9.816 -46.355 -15.268 1.00 29.66 87 THR A N 1
ATOM 678 C CA . THR A 1 87 ? 11.117 -45.858 -14.815 1.00 29.66 87 THR A CA 1
ATOM 679 C C . THR A 1 87 ? 12.178 -46.124 -15.894 1.00 29.66 87 THR A C 1
ATOM 681 O O . THR A 1 87 ? 12.107 -47.152 -16.564 1.00 29.66 87 THR A O 1
ATOM 684 N N . ALA A 1 88 ? 13.213 -45.270 -15.928 1.00 31.09 88 ALA A N 1
ATOM 685 C CA . ALA A 1 88 ? 14.509 -45.408 -16.627 1.00 31.09 88 ALA A CA 1
ATOM 686 C C . ALA A 1 88 ? 14.477 -45.145 -18.154 1.00 31.09 88 ALA A C 1
ATOM 688 O O . ALA A 1 88 ? 13.468 -45.356 -18.803 1.00 31.09 88 ALA A O 1
ATOM 689 N N . SER A 1 89 ? 15.516 -44.653 -18.834 1.00 30.25 89 SER A N 1
ATOM 690 C CA . SER A 1 89 ? 16.947 -44.537 -18.547 1.00 30.25 89 SER A CA 1
ATOM 691 C C . SER A 1 89 ? 17.574 -43.491 -19.484 1.00 30.25 89 SER A C 1
ATOM 693 O O . SER A 1 89 ? 17.153 -43.341 -20.626 1.00 30.25 89 SER A O 1
ATOM 695 N N . SER A 1 90 ? 18.622 -42.843 -18.971 1.00 31.92 90 SER A N 1
ATOM 696 C CA . SER A 1 90 ? 19.802 -42.281 -19.644 1.00 31.92 90 SER A CA 1
ATOM 697 C C . SER A 1 90 ? 19.996 -42.581 -21.140 1.00 31.92 90 SER A C 1
ATOM 699 O O . SER A 1 90 ? 20.043 -43.739 -21.558 1.00 31.92 90 SER A O 1
ATOM 701 N N . SER A 1 91 ? 20.270 -41.530 -21.915 1.00 33.16 91 SER A N 1
ATOM 702 C CA . SER A 1 91 ? 21.137 -41.588 -23.097 1.00 33.16 91 SER A CA 1
ATOM 703 C C . SER A 1 91 ? 21.840 -40.243 -23.269 1.00 33.16 91 SER A C 1
ATOM 705 O O . SER A 1 91 ? 21.255 -39.255 -23.705 1.00 33.16 91 SER A O 1
ATOM 707 N N . GLN A 1 92 ? 23.107 -40.222 -22.855 1.00 34.47 92 GLN A N 1
ATOM 708 C CA . GLN A 1 92 ? 24.096 -39.220 -23.233 1.00 34.47 92 GLN A CA 1
ATOM 709 C C . GLN A 1 92 ? 24.446 -39.408 -24.711 1.00 34.47 92 GLN A C 1
ATOM 711 O O . GLN A 1 92 ? 24.799 -40.512 -25.124 1.00 34.47 92 GLN A O 1
ATOM 716 N N . GLN A 1 93 ? 24.452 -38.322 -25.480 1.00 36.88 93 GLN A N 1
ATOM 717 C CA . GLN A 1 93 ? 25.282 -38.247 -26.674 1.00 36.88 93 GLN A CA 1
ATOM 718 C C . GLN A 1 93 ? 25.828 -36.834 -26.835 1.00 36.88 93 GLN A C 1
ATOM 720 O O . GLN A 1 93 ? 25.091 -35.857 -26.935 1.00 36.88 93 GLN A O 1
ATOM 725 N N . ALA A 1 94 ? 27.155 -36.777 -26.770 1.00 33.69 94 ALA A N 1
ATOM 726 C CA . ALA A 1 94 ? 27.984 -35.622 -27.026 1.00 33.69 94 ALA A CA 1
ATOM 727 C C . ALA A 1 94 ? 28.003 -35.321 -28.529 1.00 33.69 94 ALA A C 1
ATOM 729 O O . ALA A 1 94 ? 28.153 -36.234 -29.342 1.00 33.69 94 ALA A O 1
ATOM 730 N N . ILE A 1 95 ? 27.909 -34.039 -28.876 1.00 36.22 95 ILE A N 1
ATOM 731 C CA . ILE A 1 95 ? 28.366 -33.508 -30.158 1.00 36.22 95 ILE A CA 1
ATOM 732 C C . ILE A 1 95 ? 29.319 -32.351 -29.851 1.00 36.22 95 ILE A C 1
ATOM 734 O O . ILE A 1 95 ? 29.086 -31.549 -28.950 1.00 36.22 95 ILE A O 1
ATOM 738 N N . ILE A 1 96 ? 30.418 -32.395 -30.590 1.00 37.44 96 ILE A N 1
ATOM 739 C CA . ILE A 1 96 ? 31.685 -31.682 -30.485 1.00 37.44 96 ILE A CA 1
ATOM 740 C C . ILE A 1 96 ? 31.586 -30.260 -31.060 1.00 37.44 96 ILE A C 1
ATOM 742 O O . ILE A 1 96 ? 30.958 -30.053 -32.096 1.00 37.44 96 ILE A O 1
ATOM 746 N N . ASP A 1 97 ? 32.244 -29.342 -30.354 1.00 34.88 97 ASP A N 1
ATOM 747 C CA . ASP A 1 97 ? 32.949 -28.112 -30.740 1.00 34.88 97 ASP A CA 1
ATOM 748 C C . ASP A 1 97 ? 32.472 -27.280 -31.942 1.00 34.88 97 ASP A C 1
ATOM 750 O O . ASP A 1 97 ? 32.655 -27.617 -33.111 1.00 34.88 97 ASP A O 1
ATOM 754 N N . GLY A 1 98 ? 32.027 -26.069 -31.605 1.00 34.38 98 GLY A N 1
ATOM 755 C CA . GLY A 1 98 ? 32.122 -24.878 -32.441 1.00 34.38 98 GLY A CA 1
ATOM 756 C C . GLY A 1 98 ? 32.594 -23.708 -31.579 1.00 34.38 98 GLY A C 1
ATOM 757 O O . GLY A 1 98 ? 31.778 -22.949 -31.065 1.00 34.38 98 GLY A O 1
ATOM 758 N N . GLU A 1 99 ? 33.908 -23.590 -31.374 1.00 42.44 99 GLU A N 1
ATOM 759 C CA . GLU A 1 99 ? 34.520 -22.407 -30.766 1.00 42.44 99 GLU A CA 1
ATOM 760 C C . GLU A 1 99 ? 34.393 -21.207 -31.710 1.00 42.44 99 GLU A C 1
ATOM 762 O O . GLU A 1 99 ? 34.886 -21.221 -32.839 1.00 42.44 99 GLU A O 1
ATOM 767 N N . GLY A 1 100 ? 33.733 -20.154 -31.229 1.00 48.22 100 GLY A N 1
ATOM 768 C CA . GLY A 1 100 ? 33.631 -18.886 -31.942 1.00 48.22 100 GLY A CA 1
ATOM 769 C C . GLY A 1 100 ? 32.476 -17.994 -31.508 1.00 48.22 100 GLY A C 1
ATOM 770 O O . GLY A 1 100 ? 31.977 -17.234 -32.330 1.00 48.22 100 GLY A O 1
ATOM 771 N N . GLU A 1 101 ? 32.027 -18.059 -30.253 1.00 40.38 101 GLU A N 1
ATOM 772 C CA . GLU A 1 101 ? 31.013 -17.138 -29.745 1.00 40.38 101 GLU A CA 1
ATOM 773 C C . GLU A 1 101 ? 31.592 -16.427 -28.524 1.00 40.38 101 GLU A C 1
ATOM 775 O O . GLU A 1 101 ? 31.835 -17.035 -27.483 1.00 40.38 101 GLU A O 1
ATOM 780 N N . LEU A 1 102 ? 31.882 -15.128 -28.680 1.00 39.94 102 LEU A N 1
ATOM 781 C CA . LEU A 1 102 ? 32.045 -14.218 -27.551 1.00 39.94 102 LEU A CA 1
ATOM 782 C C . LEU A 1 102 ? 30.903 -14.531 -26.591 1.00 39.94 102 LEU A C 1
ATOM 784 O O . LEU A 1 102 ? 29.749 -14.294 -26.944 1.00 39.94 102 LEU A O 1
ATOM 788 N N . ALA A 1 103 ? 31.219 -15.089 -25.422 1.00 42.28 103 ALA A N 1
ATOM 789 C CA . ALA A 1 103 ? 30.258 -15.296 -24.358 1.00 42.28 103 ALA A CA 1
ATOM 790 C C . ALA A 1 103 ? 29.768 -13.911 -23.930 1.00 42.28 103 ALA A C 1
ATOM 792 O O . ALA A 1 103 ? 30.312 -13.286 -23.021 1.00 42.28 103 ALA A O 1
ATOM 793 N N . VAL A 1 104 ? 28.775 -13.395 -24.656 1.00 45.75 104 VAL A N 1
ATOM 794 C CA . VAL A 1 104 ? 27.933 -12.294 -24.234 1.00 45.75 104 VAL A CA 1
ATOM 795 C C . VAL A 1 104 ? 27.338 -12.821 -22.949 1.00 45.75 104 VAL A C 1
ATOM 797 O O . VAL A 1 104 ? 26.429 -13.648 -22.965 1.00 45.75 104 VAL A O 1
ATOM 800 N N . THR A 1 105 ? 27.921 -12.416 -21.824 1.00 58.59 105 THR A N 1
ATOM 801 C CA . THR A 1 105 ? 27.264 -12.541 -20.535 1.00 58.59 105 THR A CA 1
ATOM 802 C C . THR A 1 105 ? 25.873 -11.982 -20.771 1.00 58.59 105 THR A C 1
ATOM 804 O O . THR A 1 105 ? 25.766 -10.816 -21.158 1.00 58.59 105 THR A O 1
ATOM 807 N N . ASP A 1 106 ? 24.841 -12.830 -20.692 1.00 74.50 106 ASP A N 1
ATOM 808 C CA . ASP A 1 106 ? 23.450 -12.453 -20.948 1.00 74.50 106 ASP A CA 1
ATOM 809 C C . ASP A 1 106 ? 22.991 -11.538 -19.812 1.00 74.50 106 ASP A C 1
ATOM 811 O O . ASP A 1 106 ? 22.258 -11.924 -18.899 1.00 74.50 106 ASP A O 1
ATOM 815 N N . GLU A 1 107 ? 23.546 -10.330 -19.828 1.00 84.69 107 GLU A N 1
ATOM 816 C CA . GLU A 1 107 ? 23.315 -9.297 -18.857 1.00 84.69 107 GLU A CA 1
ATOM 817 C C . GLU A 1 107 ? 21.882 -8.846 -19.061 1.00 84.69 107 GLU A C 1
ATOM 819 O O . GLU A 1 107 ? 21.446 -8.426 -20.147 1.00 84.69 107 GLU A O 1
ATOM 824 N N . LEU A 1 108 ? 21.128 -9.020 -17.989 1.00 87.50 108 LEU A N 1
ATOM 825 C CA . LEU A 1 108 ? 19.738 -8.666 -17.955 1.00 87.50 108 LEU A CA 1
ATOM 826 C C . LEU A 1 108 ? 19.604 -7.143 -17.960 1.00 87.50 108 LEU A C 1
ATOM 828 O O . LEU A 1 108 ? 20.273 -6.438 -17.209 1.00 87.50 108 LEU A O 1
ATOM 832 N N . LYS A 1 109 ? 18.707 -6.639 -18.796 1.00 91.44 109 LYS A N 1
ATOM 833 C CA . LYS A 1 109 ? 18.385 -5.221 -18.942 1.00 91.44 109 LYS A CA 1
ATOM 834 C C . LYS A 1 109 ? 17.011 -4.934 -18.351 1.00 91.44 109 LYS A C 1
ATOM 836 O O . LYS A 1 109 ? 16.162 -5.813 -18.229 1.00 91.44 109 LYS A O 1
ATOM 841 N N . ALA A 1 110 ? 16.751 -3.655 -18.089 1.00 92.44 110 ALA A N 1
ATOM 842 C CA . ALA A 1 110 ? 15.496 -3.177 -17.508 1.00 92.44 110 ALA A CA 1
ATOM 843 C C . ALA A 1 110 ? 14.221 -3.553 -18.295 1.00 92.44 110 ALA A C 1
ATOM 845 O O . ALA A 1 110 ? 13.133 -3.542 -17.733 1.00 92.44 110 ALA A O 1
ATOM 846 N N . PHE A 1 111 ? 14.329 -3.853 -19.590 1.00 94.88 111 PHE A N 1
ATOM 847 C CA . PHE A 1 111 ? 13.174 -4.158 -20.445 1.00 94.88 111 PHE A CA 1
ATOM 848 C C . PHE A 1 111 ? 13.032 -5.641 -20.788 1.00 94.88 111 PHE A C 1
ATOM 850 O O . PHE A 1 111 ? 12.096 -6.012 -21.499 1.00 94.88 111 PHE A O 1
ATOM 857 N N . ASP A 1 112 ? 13.949 -6.476 -20.301 1.00 93.31 112 ASP A N 1
ATOM 858 C CA . ASP A 1 112 ? 13.832 -7.918 -20.453 1.00 93.31 112 ASP A CA 1
ATOM 859 C C . ASP A 1 112 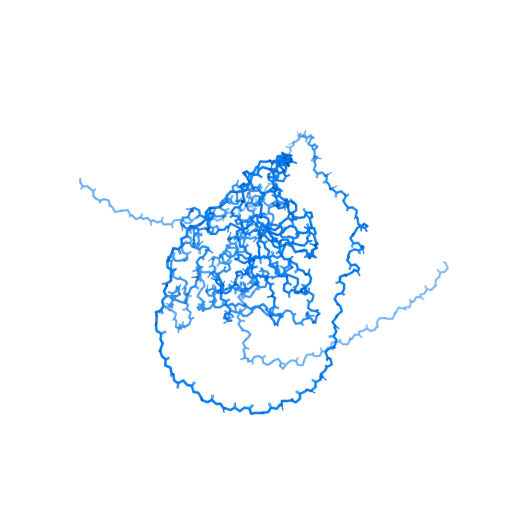? 12.805 -8.473 -19.461 1.00 93.31 112 ASP A C 1
ATOM 861 O O . ASP A 1 112 ? 12.587 -7.932 -18.375 1.00 93.31 112 ASP A O 1
ATOM 865 N N . GLY A 1 113 ? 12.181 -9.589 -19.821 1.00 94.44 113 GLY A N 1
ATOM 866 C CA . GLY A 1 113 ? 11.329 -10.355 -18.923 1.00 94.44 113 GLY A CA 1
ATOM 867 C C . GLY A 1 113 ? 12.010 -11.654 -18.532 1.00 94.44 113 GLY A C 1
ATOM 868 O O . GLY A 1 113 ? 12.028 -12.591 -19.329 1.00 94.44 113 GLY A O 1
ATOM 869 N N . ILE A 1 114 ? 12.503 -11.771 -17.294 1.00 95.38 114 ILE A N 1
ATOM 870 C CA . ILE A 1 114 ? 12.741 -13.111 -16.728 1.00 95.38 114 ILE A CA 1
ATOM 871 C C . ILE A 1 114 ? 11.408 -13.857 -16.706 1.00 95.38 114 ILE A C 1
ATOM 873 O O . ILE A 1 114 ? 11.331 -15.006 -17.138 1.00 95.38 114 ILE A O 1
ATOM 877 N N . LEU A 1 115 ? 10.358 -13.164 -16.259 1.00 97.75 115 LEU A N 1
ATOM 878 C CA . LEU A 1 115 ? 8.980 -13.624 -16.327 1.00 97.75 115 LEU A CA 1
ATOM 879 C C . LEU A 1 115 ? 8.149 -12.676 -17.194 1.00 97.75 115 LEU A C 1
ATOM 881 O O . LEU A 1 115 ? 8.354 -11.457 -17.166 1.00 97.75 115 LEU A O 1
ATOM 885 N N . ALA A 1 116 ? 7.184 -13.239 -17.920 1.00 98.25 116 ALA A N 1
ATOM 886 C CA . ALA A 1 116 ? 6.172 -12.488 -18.650 1.00 98.25 116 ALA A CA 1
ATOM 887 C C . ALA A 1 116 ? 4.772 -13.117 -18.560 1.00 98.25 116 ALA A C 1
ATOM 889 O O . ALA A 1 116 ? 4.634 -14.325 -18.368 1.00 98.25 116 ALA A O 1
ATOM 890 N N . THR A 1 117 ? 3.746 -12.286 -18.727 1.00 98.25 117 THR A N 1
ATOM 891 C CA . THR A 1 117 ? 2.338 -12.677 -18.908 1.00 98.25 117 THR A CA 1
ATOM 892 C C . THR A 1 117 ? 1.674 -11.717 -19.886 1.00 98.25 117 THR A C 1
ATOM 894 O O . THR A 1 117 ? 2.113 -10.573 -20.027 1.00 98.25 117 THR A O 1
ATOM 897 N N . ASP A 1 118 ? 0.586 -12.142 -20.517 1.00 97.81 118 ASP A N 1
ATOM 898 C CA . ASP A 1 118 ? -0.233 -11.252 -21.336 1.00 97.81 118 ASP A CA 1
ATOM 899 C C . ASP A 1 118 ? -0.853 -10.135 -20.482 1.00 97.81 118 ASP A C 1
ATOM 901 O O . ASP A 1 118 ? -1.205 -10.335 -19.313 1.00 97.81 118 ASP A O 1
ATOM 905 N N . PHE A 1 119 ? -0.966 -8.937 -21.058 1.00 96.44 119 PHE A N 1
ATOM 906 C CA . PHE A 1 119 ? -1.601 -7.799 -20.403 1.00 96.44 119 PHE A CA 1
ATOM 907 C C . PHE A 1 119 ? -3.123 -7.864 -20.609 1.00 96.44 119 PHE A C 1
ATOM 909 O O . PHE A 1 119 ? -3.587 -7.744 -21.743 1.00 96.44 119 PHE A O 1
ATOM 916 N N . PRO A 1 120 ? -3.937 -7.982 -19.543 1.00 93.38 120 PRO A N 1
ATOM 917 C CA . PRO A 1 120 ? -5.365 -8.283 -19.685 1.00 93.38 120 PRO A CA 1
ATOM 918 C C . PRO A 1 120 ? -6.186 -7.188 -20.378 1.00 93.38 120 PRO A C 1
ATOM 920 O O . PRO A 1 120 ? -7.303 -7.452 -20.811 1.00 93.38 120 PRO A O 1
ATOM 923 N N . LEU A 1 121 ? -5.666 -5.960 -20.490 1.00 91.06 121 LEU A N 1
ATOM 924 C CA . LEU A 1 121 ? -6.386 -4.837 -21.101 1.00 91.06 121 LEU A CA 1
ATOM 925 C C . LEU A 1 121 ? -6.027 -4.604 -22.579 1.00 91.06 121 LEU A C 1
ATOM 927 O O . LEU A 1 121 ? -6.589 -3.699 -23.198 1.00 91.06 121 LEU A O 1
ATOM 931 N N . ARG A 1 122 ? -5.084 -5.366 -23.156 1.00 92.56 122 ARG A N 1
ATOM 932 C CA . ARG A 1 122 ? -4.684 -5.218 -24.566 1.00 92.56 122 ARG A CA 1
ATOM 933 C C . ARG A 1 122 ? -4.117 -6.520 -25.132 1.00 92.56 122 ARG A C 1
ATOM 935 O O . ARG A 1 122 ? -3.112 -6.999 -24.631 1.00 92.56 122 ARG A O 1
ATOM 942 N N . GLU A 1 123 ? -4.677 -6.995 -26.246 1.00 92.38 123 GLU A N 1
ATOM 943 C CA . GLU A 1 123 ? -4.304 -8.271 -26.895 1.00 92.38 123 GLU A CA 1
ATOM 944 C C . GLU A 1 123 ? -2.809 -8.390 -27.248 1.00 92.38 123 GLU A C 1
ATOM 946 O O . GLU A 1 123 ? -2.216 -9.449 -27.097 1.00 92.38 123 GLU A O 1
ATOM 951 N N . GLU A 1 124 ? -2.178 -7.297 -27.682 1.00 95.00 124 GLU A N 1
ATOM 952 C CA . GLU A 1 124 ? -0.745 -7.261 -28.036 1.00 95.00 124 GLU A CA 1
ATOM 953 C C . GLU A 1 124 ? 0.154 -6.785 -26.879 1.00 95.00 124 GLU A C 1
ATOM 955 O O . GLU A 1 124 ? 1.360 -6.574 -27.050 1.00 95.00 124 GLU A O 1
ATOM 960 N N . GLY A 1 125 ? -0.433 -6.531 -25.710 1.00 97.19 125 GLY A N 1
ATOM 961 C CA . GLY A 1 125 ? 0.288 -6.072 -24.534 1.00 97.19 125 GLY A CA 1
ATOM 962 C C . GLY A 1 125 ? 0.875 -7.239 -23.750 1.00 97.19 125 GLY A C 1
ATOM 963 O O . GLY A 1 125 ? 0.243 -8.276 -23.577 1.00 97.19 125 GLY A O 1
ATOM 964 N N . VAL A 1 126 ? 2.072 -7.041 -23.211 1.00 98.00 126 VAL A N 1
ATOM 965 C CA . VAL A 1 126 ? 2.735 -7.979 -22.307 1.00 98.00 126 VAL A CA 1
ATOM 966 C C . VAL A 1 126 ? 3.178 -7.239 -21.050 1.00 98.00 126 VAL A C 1
ATOM 968 O O . VAL A 1 126 ? 3.604 -6.083 -21.107 1.00 98.00 126 VAL A O 1
ATOM 971 N N . ILE A 1 127 ? 3.077 -7.910 -19.908 1.00 98.44 127 ILE A N 1
ATOM 972 C CA . ILE A 1 127 ? 3.708 -7.489 -18.661 1.00 98.44 127 ILE A CA 1
ATOM 973 C C . ILE A 1 127 ? 4.982 -8.312 -18.493 1.00 98.44 127 ILE A C 1
ATOM 975 O O . ILE A 1 127 ? 4.920 -9.538 -18.428 1.00 98.44 127 ILE A O 1
ATOM 979 N N . THR A 1 128 ? 6.128 -7.648 -18.386 1.00 98.25 128 THR A N 1
ATOM 980 C CA . THR A 1 128 ? 7.441 -8.278 -18.186 1.00 98.25 128 THR A CA 1
ATOM 981 C C . THR A 1 128 ? 8.073 -7.810 -16.886 1.00 98.25 128 THR A C 1
ATOM 983 O O . THR A 1 128 ? 7.948 -6.640 -16.530 1.00 98.25 128 THR A O 1
ATOM 986 N N . THR A 1 129 ? 8.809 -8.678 -16.200 1.00 98.00 129 THR A N 1
ATOM 987 C CA . THR A 1 129 ? 9.628 -8.277 -15.049 1.00 98.00 129 THR A CA 1
ATOM 988 C C . THR A 1 129 ? 11.047 -8.836 -15.163 1.00 98.00 129 THR A C 1
ATOM 990 O O . THR A 1 129 ? 11.207 -10.042 -15.393 1.00 98.00 129 THR A O 1
ATOM 993 N N . PRO A 1 130 ? 12.087 -7.994 -15.015 1.00 95.81 130 PRO A N 1
ATOM 994 C CA . PRO A 1 130 ? 13.467 -8.462 -14.990 1.00 95.81 130 PRO A CA 1
ATOM 995 C C . PRO A 1 130 ? 13.922 -8.875 -13.583 1.00 95.81 130 PRO A C 1
ATOM 997 O O . PRO A 1 130 ? 14.859 -9.642 -13.443 1.00 95.81 130 PRO A O 1
ATOM 1000 N N . ASN A 1 131 ? 13.301 -8.382 -12.515 1.00 94.56 131 ASN A N 1
ATOM 1001 C CA . ASN A 1 131 ? 13.867 -8.493 -11.166 1.00 94.56 131 ASN A CA 1
ATOM 1002 C C . ASN A 1 131 ? 12.882 -9.017 -10.112 1.00 94.56 131 ASN A C 1
ATOM 1004 O O . ASN A 1 131 ? 13.175 -8.954 -8.921 1.00 94.56 131 ASN A O 1
ATOM 1008 N N . ALA A 1 132 ? 11.736 -9.563 -10.527 1.00 95.50 132 ALA A N 1
ATOM 1009 C CA . ALA A 1 132 ? 10.799 -10.241 -9.638 1.00 95.50 132 ALA A CA 1
ATOM 1010 C C . ALA A 1 132 ? 10.678 -11.740 -9.951 1.00 95.50 132 ALA A C 1
ATOM 1012 O O . ALA A 1 132 ? 10.831 -12.189 -11.086 1.00 95.50 132 ALA A O 1
ATOM 1013 N N . THR A 1 133 ? 10.352 -12.521 -8.921 1.00 94.94 133 THR A N 1
ATOM 1014 C CA . THR A 1 133 ? 10.207 -13.986 -8.987 1.00 94.94 133 THR A CA 1
ATOM 1015 C C . THR A 1 133 ? 8.780 -14.453 -9.283 1.00 94.94 133 THR A C 1
ATOM 1017 O O . THR A 1 133 ? 8.533 -15.653 -9.395 1.00 94.94 133 THR A O 1
ATOM 1020 N N . TYR A 1 134 ? 7.832 -13.524 -9.414 1.00 96.62 134 TYR A N 1
ATOM 1021 C CA . TYR A 1 134 ? 6.435 -13.801 -9.743 1.00 96.62 134 TYR A CA 1
ATOM 1022 C C . TYR A 1 134 ? 5.810 -12.619 -10.494 1.00 96.62 134 TYR A C 1
ATOM 1024 O O . TYR A 1 134 ? 6.361 -11.516 -10.512 1.00 96.62 134 TYR A O 1
ATOM 1032 N N . ILE A 1 135 ? 4.635 -12.837 -11.087 1.00 97.56 135 ILE A N 1
ATOM 1033 C CA . ILE A 1 135 ? 3.817 -11.770 -11.671 1.00 97.56 135 ILE A CA 1
ATOM 1034 C C . ILE A 1 135 ? 2.513 -11.672 -10.882 1.00 97.56 135 ILE A C 1
ATOM 1036 O O . ILE A 1 135 ? 1.817 -12.676 -10.795 1.00 97.56 135 ILE A O 1
ATOM 1040 N N . PRO A 1 136 ? 2.170 -10.529 -10.272 1.00 96.75 136 PRO A N 1
ATOM 1041 C CA . PRO A 1 136 ? 0.859 -10.336 -9.676 1.00 96.75 136 PRO A CA 1
ATOM 1042 C C . PRO A 1 136 ? -0.192 -10.127 -10.765 1.00 96.75 136 PRO A C 1
ATOM 1044 O O . PRO A 1 136 ? 0.080 -9.522 -11.802 1.00 96.75 136 PRO A O 1
ATOM 1047 N N . GLU A 1 137 ? -1.409 -10.589 -10.505 1.00 96.25 137 GLU A N 1
ATOM 1048 C CA . GLU A 1 137 ? -2.592 -10.157 -11.244 1.00 96.25 137 GLU A CA 1
ATOM 1049 C C . GLU A 1 137 ? -2.676 -8.622 -11.287 1.00 96.25 137 GLU A C 1
ATOM 1051 O O . GLU A 1 137 ? -2.475 -7.927 -10.282 1.00 96.25 137 GLU A O 1
ATOM 1056 N N . PHE A 1 138 ? -2.934 -8.089 -12.480 1.00 95.06 138 PHE A N 1
ATOM 1057 C CA . PHE A 1 138 ? -3.039 -6.653 -12.698 1.00 95.06 138 PHE A CA 1
ATOM 1058 C C . PHE A 1 138 ? -4.308 -6.114 -12.012 1.00 95.06 138 PHE A C 1
ATOM 1060 O O . PHE A 1 138 ? -5.372 -6.705 -12.191 1.00 95.06 138 PHE A O 1
ATOM 1067 N N . PRO A 1 139 ? -4.236 -5.016 -11.235 1.00 91.56 139 PRO A N 1
ATOM 1068 C CA . PRO A 1 139 ? -5.364 -4.536 -10.442 1.00 91.56 139 PRO A CA 1
ATOM 1069 C C . PRO A 1 139 ? -6.422 -3.864 -11.328 1.00 91.56 139 PRO A C 1
ATOM 1071 O O . PRO A 1 139 ? -6.416 -2.649 -11.529 1.00 91.56 139 PRO A O 1
ATOM 1074 N N . VAL A 1 140 ? -7.335 -4.666 -11.871 1.00 85.56 140 VAL A N 1
ATOM 1075 C CA . VAL A 1 140 ? -8.494 -4.190 -12.632 1.00 85.56 140 VAL A CA 1
ATOM 1076 C C . VAL A 1 140 ? -9.642 -3.887 -11.669 1.00 85.56 140 VAL A C 1
ATOM 1078 O O . VAL A 1 140 ? -9.906 -4.635 -10.726 1.00 85.56 140 VAL A O 1
ATOM 1081 N N . ILE A 1 141 ? -10.341 -2.774 -11.896 1.00 76.88 141 ILE A N 1
ATOM 1082 C CA . ILE A 1 141 ? -11.624 -2.516 -11.238 1.00 76.88 141 ILE A CA 1
ATOM 1083 C C . ILE A 1 141 ? -12.692 -3.282 -12.004 1.00 76.88 141 ILE A C 1
ATOM 1085 O O . ILE A 1 141 ? -13.069 -2.899 -13.112 1.00 76.88 141 ILE A O 1
ATOM 1089 N N . HIS A 1 142 ? -13.186 -4.355 -11.402 1.00 69.94 142 HIS A N 1
ATOM 1090 C CA . HIS A 1 142 ? -14.403 -5.004 -11.864 1.00 69.94 142 HIS A CA 1
ATOM 1091 C C . HIS A 1 142 ? -15.606 -4.161 -11.417 1.00 69.94 142 HIS A C 1
ATOM 1093 O O . HIS A 1 142 ? -15.618 -3.620 -10.312 1.00 69.94 142 HIS A O 1
ATOM 1099 N N . ASP A 1 143 ? -16.579 -3.983 -12.310 1.00 72.00 143 ASP A N 1
ATOM 1100 C CA . ASP A 1 143 ? -17.870 -3.329 -12.037 1.00 72.00 143 ASP A CA 1
ATOM 1101 C C . ASP A 1 143 ? -17.822 -1.837 -11.654 1.00 72.00 143 ASP A C 1
ATOM 1103 O O . ASP A 1 143 ? -18.831 -1.246 -11.274 1.00 72.00 143 ASP A O 1
ATOM 1107 N N . GLY A 1 144 ? -16.662 -1.189 -11.802 1.00 69.81 144 GLY A N 1
ATOM 1108 C CA . GLY A 1 144 ? -16.500 0.251 -11.566 1.00 69.81 144 GLY A CA 1
ATOM 1109 C C . GLY A 1 144 ? -16.673 0.679 -10.105 1.00 69.81 144 GLY A C 1
ATOM 1110 O O . GLY A 1 144 ? -16.918 1.859 -9.850 1.00 69.81 144 GLY A O 1
ATOM 1111 N N . GLN A 1 145 ? -16.587 -0.254 -9.153 1.00 74.06 145 GLN A N 1
ATOM 1112 C CA . GLN A 1 145 ? -16.802 0.017 -7.733 1.00 74.06 145 GLN A CA 1
ATOM 1113 C C . GLN A 1 145 ? -15.583 -0.362 -6.899 1.00 74.06 145 GLN A C 1
ATOM 1115 O O . GLN A 1 145 ? -15.001 -1.437 -7.053 1.00 74.06 145 GLN A O 1
ATOM 1120 N N . ILE A 1 146 ? -15.234 0.524 -5.968 1.00 78.81 146 ILE A N 1
ATOM 1121 C CA . ILE A 1 146 ? -14.296 0.220 -4.897 1.00 78.81 146 ILE A CA 1
ATOM 1122 C C . ILE A 1 146 ? -15.120 -0.038 -3.650 1.00 78.81 146 ILE A C 1
ATOM 1124 O O . ILE A 1 146 ? -15.872 0.821 -3.212 1.00 78.81 146 ILE A O 1
ATOM 1128 N N . VAL A 1 147 ? -15.000 -1.231 -3.085 1.00 84.38 147 VAL A N 1
ATOM 1129 C CA . VAL A 1 147 ? -15.799 -1.630 -1.929 1.00 84.38 147 VAL A CA 1
ATOM 1130 C C . VAL A 1 147 ? -14.890 -2.191 -0.856 1.00 84.38 147 VAL A C 1
ATOM 1132 O O . VAL A 1 147 ? -13.918 -2.893 -1.152 1.00 84.38 147 VAL A O 1
ATOM 1135 N N . THR A 1 148 ? -15.224 -1.889 0.394 1.00 89.88 148 THR A N 1
ATOM 1136 C CA . THR A 1 148 ? -14.634 -2.574 1.538 1.00 89.88 148 THR A CA 1
ATOM 1137 C C . THR A 1 148 ? -15.031 -4.044 1.481 1.00 89.88 148 THR A C 1
ATOM 1139 O O . THR A 1 148 ? -16.145 -4.403 1.089 1.00 89.88 148 THR A O 1
ATOM 1142 N N . ARG A 1 149 ? -14.075 -4.907 1.794 1.00 92.69 149 ARG A N 1
ATOM 1143 C CA . ARG A 1 149 ? -14.208 -6.360 1.800 1.00 92.69 149 ARG A CA 1
ATOM 1144 C C . ARG A 1 149 ? -14.171 -6.859 3.238 1.00 92.69 149 ARG A C 1
ATOM 1146 O O . ARG A 1 149 ? -13.711 -6.147 4.123 1.00 92.69 149 ARG A O 1
ATOM 1153 N N . GLN A 1 150 ? -14.577 -8.105 3.473 1.00 93.56 150 GLN A N 1
ATOM 1154 C CA . GLN A 1 150 ? -14.646 -8.700 4.820 1.00 93.56 150 GLN A CA 1
ATOM 1155 C C . GLN A 1 150 ? -13.363 -8.609 5.664 1.00 93.56 150 GLN A C 1
ATOM 1157 O O . GLN A 1 150 ? -13.420 -8.753 6.880 1.00 93.56 150 GLN A O 1
ATOM 1162 N N . ASP A 1 151 ? -12.197 -8.425 5.044 1.00 93.69 151 ASP A N 1
ATOM 1163 C CA . ASP A 1 151 ? -10.926 -8.218 5.744 1.00 93.69 151 ASP A CA 1
ATOM 1164 C C . ASP A 1 151 ? -10.621 -6.738 6.045 1.00 93.69 151 ASP A C 1
ATOM 1166 O O . ASP A 1 151 ? -9.506 -6.423 6.464 1.00 93.69 151 ASP A O 1
ATOM 1170 N N . GLY A 1 152 ? -11.588 -5.841 5.829 1.00 92.81 152 GLY A N 1
ATOM 1171 C CA . GLY A 1 152 ? -11.479 -4.391 6.002 1.00 92.81 152 GLY A CA 1
ATOM 1172 C C . GLY A 1 152 ? -10.742 -3.678 4.869 1.00 92.81 152 GLY A C 1
ATOM 1173 O O . GLY A 1 152 ? -10.501 -2.478 4.962 1.00 92.81 152 GLY A O 1
ATOM 1174 N N . ARG A 1 153 ? -10.346 -4.406 3.817 1.00 93.12 153 ARG A N 1
ATOM 1175 C CA . ARG A 1 153 ? -9.495 -3.910 2.723 1.00 93.12 153 ARG A CA 1
ATOM 1176 C C . ARG A 1 153 ? -10.293 -3.702 1.444 1.00 93.12 153 ARG A C 1
ATOM 1178 O O . ARG A 1 153 ? -11.481 -4.004 1.385 1.00 93.12 153 ARG A O 1
ATOM 1185 N N . TRP A 1 154 ? -9.627 -3.233 0.392 1.00 91.00 154 TRP A N 1
ATOM 1186 C CA . TRP A 1 154 ? -10.290 -2.848 -0.862 1.00 91.00 154 TRP A CA 1
ATOM 1187 C C . TRP A 1 154 ? -10.042 -3.802 -2.038 1.00 91.00 154 TRP A C 1
ATOM 1189 O O . TRP A 1 154 ? -10.176 -3.413 -3.193 1.00 91.00 154 TRP A O 1
ATOM 1199 N N . GLY A 1 155 ? -9.667 -5.060 -1.781 1.00 90.12 155 GLY A N 1
ATOM 1200 C CA . GLY A 1 155 ? -9.428 -6.050 -2.843 1.00 90.12 155 GLY A CA 1
ATOM 1201 C C . GLY A 1 155 ? -8.307 -5.621 -3.815 1.00 90.12 155 GLY A C 1
ATOM 1202 O O . GLY A 1 155 ? -7.256 -5.184 -3.349 1.00 90.12 155 GLY A O 1
ATOM 1203 N N . PRO A 1 156 ? -8.479 -5.711 -5.151 1.00 87.88 156 PRO A N 1
ATOM 1204 C CA . PRO A 1 156 ? -7.468 -5.260 -6.124 1.00 87.88 156 PRO A CA 1
ATOM 1205 C C . PRO A 1 156 ? -6.993 -3.808 -5.921 1.00 87.88 156 PRO A C 1
ATOM 1207 O O . PRO A 1 156 ? -5.864 -3.456 -6.272 1.00 87.88 156 PRO A O 1
ATOM 1210 N N . GLN A 1 157 ? -7.854 -2.975 -5.332 1.00 87.75 157 GLN A N 1
ATOM 1211 C CA . GLN A 1 157 ? -7.626 -1.556 -5.066 1.00 87.75 157 GLN A CA 1
ATOM 1212 C C . GLN A 1 157 ? -6.717 -1.315 -3.853 1.00 87.75 157 GLN A C 1
ATOM 1214 O O . GLN A 1 157 ? -6.325 -0.184 -3.563 1.00 87.75 157 GLN A O 1
ATOM 1219 N N . GLU A 1 158 ? -6.385 -2.375 -3.119 1.00 92.06 158 GLU A N 1
ATOM 1220 C CA . GLU A 1 158 ? -5.636 -2.293 -1.881 1.00 92.06 158 GLU A CA 1
ATOM 1221 C C . GLU A 1 158 ? -4.166 -1.946 -2.137 1.00 92.06 158 GLU A C 1
ATOM 1223 O O . GLU A 1 158 ? -3.312 -2.815 -2.345 1.00 92.06 158 GLU A O 1
ATOM 1228 N N . TYR A 1 159 ? -3.839 -0.656 -2.103 1.00 91.69 159 TYR A N 1
ATOM 1229 C CA . TYR A 1 159 ? -2.490 -0.193 -2.406 1.00 91.69 159 TYR A CA 1
ATOM 1230 C C . TYR A 1 159 ? -1.457 -0.573 -1.348 1.00 91.69 159 TYR A C 1
ATOM 1232 O O . TYR A 1 159 ? -0.260 -0.529 -1.646 1.00 91.69 159 TYR A O 1
ATOM 1240 N N . SER A 1 160 ? -1.872 -0.914 -0.124 1.00 92.12 160 SER A N 1
ATOM 1241 C CA . SER A 1 160 ? -0.929 -1.277 0.934 1.00 92.12 160 SER A CA 1
ATOM 1242 C C . SER A 1 160 ? -0.447 -2.733 0.827 1.00 92.12 160 SER A C 1
ATOM 1244 O O . SER A 1 160 ? 0.605 -3.084 1.362 1.00 92.12 160 SER A O 1
ATOM 1246 N N . ARG A 1 161 ? -1.190 -3.589 0.108 1.00 92.06 161 ARG A N 1
ATOM 1247 C CA . ARG A 1 161 ? -0.964 -5.050 0.041 1.00 92.06 161 ARG A CA 1
ATOM 1248 C C . ARG A 1 161 ? -0.764 -5.576 -1.358 1.00 92.06 161 ARG A C 1
ATOM 1250 O O . ARG A 1 161 ? -0.005 -6.529 -1.548 1.00 92.06 161 ARG A O 1
ATOM 1257 N N . TRP A 1 162 ? -1.471 -4.989 -2.312 1.00 94.00 162 TRP A N 1
ATOM 1258 C CA . TRP A 1 162 ? -1.430 -5.387 -3.700 1.00 94.00 162 TRP A CA 1
ATOM 1259 C C . TRP A 1 162 ? -0.683 -4.361 -4.526 1.00 94.00 162 TRP A C 1
ATOM 1261 O O . TRP A 1 162 ? -0.648 -3.181 -4.182 1.00 94.00 162 TRP A O 1
ATOM 1271 N N . LEU A 1 163 ? -0.023 -4.813 -5.585 1.00 94.25 163 LEU A N 1
ATOM 1272 C CA . LEU A 1 163 ? 0.727 -3.928 -6.461 1.00 94.25 163 LEU A CA 1
ATOM 1273 C C . LEU A 1 163 ? -0.188 -2.949 -7.177 1.00 94.25 163 LEU A C 1
ATOM 1275 O O . LEU A 1 163 ? -1.291 -3.300 -7.575 1.00 94.25 163 LEU A O 1
ATOM 1279 N N . GLN A 1 164 ? 0.326 -1.740 -7.371 1.00 94.38 164 GLN A N 1
ATOM 1280 C CA . GLN A 1 164 ? -0.384 -0.650 -8.025 1.00 94.38 164 GLN A CA 1
ATOM 1281 C C . GLN A 1 164 ? 0.399 -0.136 -9.224 1.00 94.38 164 GLN A C 1
ATOM 1283 O O . GLN A 1 164 ? 1.605 -0.387 -9.336 1.00 94.38 164 GLN A O 1
ATOM 1288 N N . MET A 1 165 ? -0.285 0.587 -10.110 1.00 95.62 165 MET A N 1
ATOM 1289 C CA . MET A 1 165 ? 0.396 1.351 -11.149 1.00 95.62 165 MET A CA 1
ATOM 1290 C C . MET A 1 165 ? 1.223 2.458 -10.495 1.00 95.62 165 MET A C 1
ATOM 1292 O O . MET A 1 165 ? 0.785 3.099 -9.540 1.00 95.62 165 MET A O 1
ATOM 1296 N N . TYR A 1 166 ? 2.428 2.674 -11.004 1.00 95.88 166 TYR A N 1
ATOM 1297 C CA . TYR A 1 166 ? 3.261 3.793 -10.609 1.00 95.88 166 TYR A CA 1
ATOM 1298 C C . TYR A 1 166 ? 2.561 5.119 -10.926 1.00 95.88 166 TYR A C 1
ATOM 1300 O O . TYR A 1 166 ? 2.104 5.340 -12.047 1.00 95.88 166 TYR A O 1
ATOM 1308 N N . ASP A 1 167 ? 2.545 6.019 -9.945 1.00 93.62 167 ASP A N 1
ATOM 1309 C CA . ASP A 1 167 ? 2.104 7.400 -10.102 1.00 93.62 167 ASP A CA 1
ATOM 1310 C C . ASP A 1 167 ? 3.150 8.338 -9.483 1.00 93.62 167 ASP A C 1
ATOM 1312 O O . ASP A 1 167 ? 3.625 8.144 -8.360 1.00 93.62 167 ASP A O 1
ATOM 1316 N N . ARG A 1 168 ? 3.496 9.386 -10.233 1.00 93.25 168 ARG A N 1
ATOM 1317 C CA . ARG A 1 168 ? 4.434 10.442 -9.838 1.00 93.25 168 ARG A CA 1
ATOM 1318 C C . ARG A 1 168 ? 3.954 11.250 -8.632 1.00 93.25 168 ARG A C 1
ATOM 1320 O O . ARG A 1 168 ? 4.784 11.812 -7.926 1.00 93.25 168 ARG A O 1
ATOM 1327 N N . LYS A 1 169 ? 2.647 11.316 -8.370 1.00 90.94 169 LYS A N 1
ATOM 1328 C CA . LYS A 1 169 ? 2.105 11.992 -7.176 1.00 90.94 169 LYS A CA 1
ATOM 1329 C C . LYS A 1 169 ? 2.420 11.227 -5.893 1.00 90.94 169 LYS A C 1
ATOM 1331 O O . LYS A 1 169 ? 2.491 11.817 -4.820 1.00 90.94 169 LYS A O 1
ATOM 1336 N N . VAL A 1 170 ? 2.620 9.915 -6.007 1.00 91.69 170 VAL A N 1
ATOM 1337 C CA . VAL A 1 170 ? 2.735 9.000 -4.873 1.00 91.69 170 VAL A CA 1
ATOM 1338 C C . VAL A 1 170 ? 3.864 7.979 -5.065 1.00 91.69 170 VAL A C 1
ATOM 1340 O O . VAL A 1 170 ? 3.750 6.800 -4.738 1.00 91.69 170 VAL A O 1
ATOM 1343 N N . ILE A 1 171 ? 5.013 8.448 -5.558 1.00 93.56 171 ILE A N 1
ATOM 1344 C CA . ILE A 1 171 ? 6.193 7.628 -5.904 1.00 93.56 171 ILE A CA 1
ATOM 1345 C C . ILE A 1 171 ? 6.657 6.676 -4.799 1.00 93.56 171 ILE A C 1
ATOM 1347 O O . ILE A 1 171 ? 7.131 5.577 -5.073 1.00 93.56 171 ILE A O 1
ATOM 1351 N N . HIS A 1 172 ? 6.490 7.071 -3.539 1.00 94.44 172 HIS A N 1
ATOM 1352 C CA . HIS A 1 172 ? 6.891 6.287 -2.378 1.00 94.44 172 HIS A CA 1
ATOM 1353 C C . HIS A 1 172 ? 6.064 4.994 -2.225 1.00 94.44 172 HIS A C 1
ATOM 1355 O O . HIS A 1 172 ? 6.481 4.088 -1.503 1.00 94.44 172 HIS A O 1
ATOM 1361 N N . HIS A 1 173 ? 4.935 4.849 -2.937 1.00 94.38 173 HIS A N 1
ATOM 1362 C CA . HIS A 1 173 ? 4.083 3.657 -2.894 1.00 94.38 173 HIS A CA 1
ATOM 1363 C C . HIS A 1 173 ? 4.865 2.382 -3.214 1.00 94.38 173 HIS A C 1
ATOM 1365 O O . HIS A 1 173 ? 4.710 1.392 -2.501 1.00 94.38 173 HIS A O 1
ATOM 1371 N N . MET A 1 174 ? 5.764 2.400 -4.197 1.00 95.69 174 MET A N 1
ATOM 1372 C CA . MET A 1 174 ? 6.554 1.218 -4.576 1.00 95.69 174 MET A CA 1
ATOM 1373 C C . MET A 1 174 ? 7.464 0.678 -3.452 1.00 95.69 174 MET A C 1
ATOM 1375 O O . MET A 1 174 ? 7.925 -0.457 -3.525 1.00 95.69 174 MET A O 1
ATOM 1379 N N . CYS A 1 175 ? 7.691 1.463 -2.392 1.00 96.25 175 CYS A N 1
ATOM 1380 C CA . CYS A 1 175 ? 8.640 1.169 -1.315 1.00 96.25 175 CYS A CA 1
ATOM 1381 C C . CYS A 1 175 ? 8.015 0.476 -0.090 1.00 96.25 175 CYS A C 1
ATOM 1383 O O . CYS A 1 175 ? 8.644 0.432 0.971 1.00 96.25 175 CYS A O 1
ATOM 1385 N N . ILE A 1 176 ? 6.781 -0.038 -0.198 1.00 95.25 176 ILE A N 1
ATOM 1386 C CA . ILE A 1 176 ? 6.174 -0.830 0.887 1.00 95.25 176 ILE A CA 1
ATOM 1387 C C . ILE A 1 176 ? 7.023 -2.071 1.131 1.00 95.25 176 ILE A C 1
ATOM 1389 O O . ILE A 1 176 ? 7.237 -2.812 0.173 1.00 95.25 176 ILE A O 1
ATOM 1393 N N . PRO A 1 177 ? 7.492 -2.321 2.363 1.00 94.69 177 PRO A N 1
ATOM 1394 C CA . PRO A 1 177 ? 8.233 -3.538 2.671 1.00 94.69 177 PRO A CA 1
ATOM 1395 C C . PRO A 1 177 ? 7.420 -4.791 2.317 1.00 94.69 177 PRO A C 1
ATOM 1397 O O . PRO A 1 177 ? 6.199 -4.832 2.457 1.00 94.69 177 PRO A O 1
ATOM 1400 N N . THR A 1 178 ? 8.083 -5.832 1.829 1.00 92.62 178 THR A N 1
ATOM 1401 C CA . THR A 1 178 ? 7.452 -7.153 1.682 1.00 92.62 178 THR A CA 1
ATOM 1402 C C . THR A 1 178 ? 7.383 -7.846 3.036 1.00 92.62 178 THR A C 1
ATOM 1404 O O . THR A 1 178 ? 8.190 -7.555 3.914 1.00 92.62 178 THR A O 1
ATOM 1407 N N . LEU A 1 179 ? 6.469 -8.804 3.206 1.00 90.25 179 LEU A N 1
ATOM 1408 C CA . LEU A 1 179 ? 6.400 -9.595 4.441 1.00 90.25 179 LEU A CA 1
ATOM 1409 C C . LEU A 1 179 ? 7.746 -10.272 4.752 1.00 90.25 179 LEU A C 1
ATOM 1411 O O . LEU A 1 179 ? 8.177 -10.294 5.895 1.00 90.25 179 LEU A O 1
ATOM 1415 N N . GLN A 1 180 ? 8.438 -10.755 3.718 1.00 84.94 180 GLN A N 1
ATOM 1416 C CA . GLN A 1 180 ? 9.747 -11.402 3.829 1.00 84.94 180 GLN A CA 1
ATOM 1417 C C . GLN A 1 180 ? 10.855 -10.450 4.303 1.00 84.94 180 GLN A C 1
ATOM 1419 O O . GLN A 1 180 ? 11.849 -10.903 4.857 1.00 84.94 180 GLN A O 1
ATOM 1424 N N . SER A 1 181 ? 10.698 -9.142 4.082 1.00 84.12 181 SER A N 1
ATOM 1425 C CA . SER A 1 181 ? 11.666 -8.125 4.518 1.00 84.12 181 SER A CA 1
ATOM 1426 C C . SER A 1 181 ? 11.558 -7.773 5.997 1.00 84.12 181 SER A C 1
ATOM 1428 O O . SER A 1 181 ? 12.442 -7.121 6.553 1.00 84.12 181 SER A O 1
ATOM 1430 N N . VAL A 1 182 ? 10.446 -8.147 6.625 1.00 82.12 182 VAL A N 1
ATOM 1431 C CA . VAL A 1 182 ? 10.139 -7.756 7.990 1.00 82.12 182 VAL A CA 1
ATOM 1432 C C . VAL A 1 182 ? 10.782 -8.777 8.918 1.00 82.12 182 VAL A C 1
ATOM 1434 O O . VAL A 1 182 ? 10.267 -9.870 9.125 1.00 82.12 182 VAL A O 1
ATOM 1437 N N . VAL A 1 183 ? 11.950 -8.412 9.441 1.00 71.94 183 VAL A N 1
ATOM 1438 C CA . VAL A 1 183 ? 12.721 -9.241 10.381 1.00 71.94 183 VAL A CA 1
ATOM 1439 C C . VAL A 1 183 ? 12.114 -9.194 11.789 1.00 71.94 183 VAL A C 1
ATOM 1441 O O . VAL A 1 183 ? 12.266 -10.127 12.573 1.00 71.94 183 VAL A O 1
ATOM 1444 N N . GLU A 1 184 ? 11.409 -8.110 12.115 1.00 73.69 184 GLU A N 1
ATOM 1445 C CA . GLU A 1 184 ? 10.840 -7.875 13.439 1.00 73.69 184 GLU A CA 1
ATOM 1446 C C . GLU A 1 184 ? 9.469 -8.563 13.558 1.00 73.69 184 GLU A C 1
ATOM 1448 O O . GLU A 1 184 ? 8.529 -8.252 12.823 1.00 73.69 184 GLU A O 1
ATOM 1453 N N . ALA A 1 185 ? 9.357 -9.531 14.471 1.00 67.88 185 ALA A N 1
ATOM 1454 C CA . ALA A 1 185 ? 8.160 -10.363 14.630 1.00 67.88 185 ALA A CA 1
ATOM 1455 C C . ALA A 1 185 ? 6.896 -9.563 14.993 1.00 67.88 185 ALA A C 1
ATOM 1457 O O . ALA A 1 185 ? 5.786 -9.945 14.641 1.00 67.88 185 ALA A O 1
ATOM 1458 N N . ASP A 1 186 ? 7.050 -8.438 15.675 1.00 72.88 186 ASP A N 1
ATOM 1459 C CA . ASP A 1 186 ? 5.963 -7.535 16.066 1.00 72.88 186 ASP A CA 1
ATOM 1460 C C . ASP A 1 186 ? 5.390 -6.739 14.886 1.00 72.88 186 ASP A C 1
ATOM 1462 O O . ASP A 1 186 ? 4.178 -6.539 14.810 1.00 72.88 186 ASP A O 1
ATOM 1466 N N . ALA A 1 187 ? 6.205 -6.393 13.891 1.00 87.06 187 ALA A N 1
ATOM 1467 C CA . ALA A 1 187 ? 5.728 -5.752 12.672 1.00 87.06 187 ALA A CA 1
ATOM 1468 C C . ALA A 1 187 ? 4.838 -6.671 11.811 1.00 87.06 187 ALA A C 1
ATOM 1470 O O . ALA A 1 187 ? 4.087 -6.168 10.969 1.00 87.06 187 ALA A O 1
ATOM 1471 N N . MET A 1 188 ? 4.829 -7.991 12.060 1.00 91.94 188 MET A N 1
ATOM 1472 C CA . MET A 1 188 ? 3.901 -8.946 11.427 1.00 91.94 188 MET A CA 1
ATOM 1473 C C . MET A 1 188 ? 2.434 -8.551 11.622 1.00 91.94 188 MET A C 1
ATOM 1475 O O . MET A 1 188 ? 1.610 -8.814 10.744 1.00 91.94 188 MET A O 1
ATOM 1479 N N . VAL A 1 189 ? 2.110 -7.837 12.709 1.00 95.12 189 VAL A N 1
ATOM 1480 C CA . VAL A 1 189 ? 0.753 -7.354 13.002 1.00 95.12 189 VAL A CA 1
ATOM 1481 C C . VAL A 1 189 ? 0.162 -6.530 11.851 1.00 95.12 189 VAL A C 1
ATOM 1483 O O . VAL A 1 189 ? -1.054 -6.560 11.658 1.00 95.12 189 VAL A O 1
ATOM 1486 N N . LEU A 1 190 ? 0.999 -5.841 11.059 1.00 95.50 190 LEU A N 1
ATOM 1487 C CA . LEU A 1 190 ? 0.586 -5.046 9.894 1.00 95.50 190 LEU A CA 1
ATOM 1488 C C . LEU A 1 190 ? 0.205 -5.915 8.689 1.00 95.50 190 LEU A C 1
ATOM 1490 O O . LEU A 1 190 ? -0.476 -5.449 7.769 1.00 95.50 190 LEU A O 1
ATOM 1494 N N . TRP A 1 191 ? 0.642 -7.178 8.684 1.00 93.81 191 TRP A N 1
ATOM 1495 C CA . TRP A 1 191 ? 0.304 -8.171 7.673 1.00 93.81 191 TRP A CA 1
ATOM 1496 C C . TRP A 1 191 ? -0.784 -9.157 8.070 1.00 93.81 191 TRP A C 1
ATOM 1498 O O . TRP A 1 191 ? -1.276 -9.879 7.198 1.00 93.81 191 TRP A O 1
ATOM 1508 N N . ASP A 1 192 ? -1.231 -9.137 9.310 1.00 93.06 192 ASP A N 1
ATOM 1509 C CA . ASP A 1 192 ? -2.317 -10.001 9.736 1.00 93.06 192 ASP A CA 1
ATOM 1510 C C . ASP A 1 192 ? -3.668 -9.551 9.172 1.00 93.06 192 ASP A C 1
ATOM 1512 O O . ASP A 1 192 ? -3.952 -8.359 9.014 1.00 93.06 192 ASP A O 1
ATOM 1516 N N . LYS A 1 193 ? -4.540 -10.526 8.906 1.00 92.62 193 LYS A N 1
ATOM 1517 C CA . LYS A 1 193 ? -5.959 -10.269 8.639 1.00 92.62 193 LYS A CA 1
ATOM 1518 C C . LYS A 1 193 ? -6.678 -10.094 9.972 1.00 92.62 193 LYS A C 1
ATOM 1520 O O . LYS A 1 193 ? -6.614 -10.987 10.816 1.00 92.62 193 LYS A O 1
ATOM 1525 N N . ILE A 1 194 ? -7.368 -8.971 10.147 1.00 93.31 194 ILE A N 1
ATOM 1526 C CA . ILE A 1 194 ? -8.267 -8.770 11.285 1.00 93.31 194 ILE A CA 1
ATOM 1527 C C . ILE A 1 194 ? -9.543 -9.559 10.996 1.00 93.31 194 ILE A C 1
ATOM 1529 O O . ILE A 1 194 ? -10.072 -9.518 9.887 1.00 93.31 194 ILE A O 1
ATOM 1533 N N . ARG A 1 195 ? -9.966 -10.379 11.954 1.00 92.25 195 ARG A N 1
ATOM 1534 C CA . ARG A 1 195 ? -11.070 -11.334 11.805 1.00 92.25 195 ARG A CA 1
ATOM 1535 C C . ARG A 1 195 ? -12.130 -11.036 12.853 1.00 92.25 195 ARG A C 1
ATOM 1537 O O . ARG A 1 195 ? -11.806 -10.467 13.889 1.00 92.25 195 ARG A O 1
ATOM 1544 N N . VAL A 1 196 ? -13.357 -11.488 12.612 1.00 91.62 196 VAL A N 1
ATOM 1545 C CA . VAL A 1 196 ? -14.516 -11.245 13.489 1.00 91.62 196 VAL A CA 1
ATOM 1546 C C . VAL A 1 196 ? -14.256 -11.682 14.936 1.00 91.62 196 VAL A C 1
ATOM 1548 O O . VAL A 1 196 ? -14.579 -10.958 15.862 1.00 91.62 196 VAL A O 1
ATOM 1551 N N . TRP A 1 197 ? -13.572 -12.808 15.153 1.00 91.31 197 TRP A N 1
ATOM 1552 C CA . TRP A 1 197 ? -13.226 -13.300 16.497 1.00 91.31 197 TRP A CA 1
ATOM 1553 C C . TRP A 1 197 ? -12.100 -12.521 17.201 1.00 91.31 197 TRP A C 1
ATOM 1555 O O . TRP A 1 197 ? -11.649 -12.917 18.271 1.00 91.31 197 TRP A O 1
ATOM 1565 N N . LYS A 1 198 ? -11.569 -11.463 16.580 1.00 92.69 198 LYS A N 1
ATOM 1566 C CA . LYS A 1 198 ? -10.651 -10.505 17.216 1.00 92.69 198 LYS A CA 1
ATOM 1567 C C . LYS A 1 198 ? -11.379 -9.253 17.701 1.00 92.69 198 LYS A C 1
ATOM 1569 O O . LYS A 1 198 ? -10.723 -8.264 18.005 1.00 92.69 198 LYS A O 1
ATOM 1574 N N . TRP A 1 199 ? -12.701 -9.310 17.771 1.00 95.56 199 TRP A N 1
ATOM 1575 C CA . TRP A 1 199 ? -13.569 -8.280 18.308 1.00 95.56 199 TRP A CA 1
ATOM 1576 C C . TRP A 1 199 ? -14.377 -8.865 19.467 1.00 95.56 199 TRP A C 1
ATOM 1578 O O . TRP A 1 199 ? -14.848 -10.001 19.379 1.00 95.56 199 TRP A O 1
ATOM 1588 N N . GLU A 1 200 ? -14.513 -8.098 20.541 1.00 95.69 200 GLU A N 1
ATOM 1589 C CA . GLU A 1 200 ? -15.211 -8.491 21.762 1.00 95.69 200 GLU A CA 1
ATOM 1590 C C . GLU A 1 200 ? -16.326 -7.494 22.057 1.00 95.69 200 GLU A C 1
ATOM 1592 O O . GLU A 1 200 ? -16.111 -6.282 22.031 1.00 95.69 200 GLU A O 1
ATOM 1597 N N . VAL A 1 201 ? -17.520 -8.020 22.337 1.00 96.06 201 VAL A N 1
ATOM 1598 C CA . VAL A 1 201 ? -18.673 -7.220 22.762 1.00 96.06 201 VAL A CA 1
ATOM 1599 C C . VAL A 1 201 ? -18.357 -6.587 24.112 1.00 96.06 201 VAL A C 1
ATOM 1601 O O . VAL A 1 201 ? -17.907 -7.275 25.032 1.00 96.06 201 VAL A O 1
ATOM 1604 N N . ASP A 1 202 ? -18.654 -5.300 24.263 1.00 95.19 202 ASP A N 1
ATOM 1605 C CA . ASP A 1 202 ? -18.564 -4.658 25.569 1.00 95.19 202 ASP A CA 1
ATOM 1606 C C . ASP A 1 202 ? -19.794 -5.006 26.412 1.00 95.19 202 ASP A C 1
ATOM 1608 O O . ASP A 1 202 ? -20.892 -4.493 26.203 1.00 95.19 202 ASP A O 1
ATOM 1612 N N . THR A 1 203 ? -19.591 -5.875 27.401 1.00 94.69 203 THR A N 1
ATOM 1613 C CA . THR A 1 203 ? -20.647 -6.313 28.329 1.00 94.69 203 THR A CA 1
ATOM 1614 C C . THR A 1 203 ? -21.212 -5.195 29.210 1.00 94.69 203 THR A C 1
ATOM 1616 O O . THR A 1 203 ? -22.280 -5.369 29.796 1.00 94.69 203 THR A O 1
ATOM 1619 N N . THR A 1 204 ? -20.517 -4.060 29.320 1.00 94.06 204 THR A N 1
ATOM 1620 C CA . THR A 1 204 ? -20.998 -2.886 30.061 1.00 94.06 204 THR A CA 1
ATOM 1621 C C . THR A 1 204 ? -21.951 -2.029 29.227 1.00 94.06 204 THR A C 1
ATOM 1623 O O . THR A 1 204 ? -22.727 -1.249 29.784 1.00 94.06 204 THR A O 1
ATOM 1626 N N . CYS A 1 205 ? -21.943 -2.201 27.902 1.00 90.94 205 CYS A N 1
ATOM 1627 C CA . CYS A 1 205 ? -22.835 -1.512 26.987 1.00 90.94 205 CYS A CA 1
ATOM 1628 C C . CYS A 1 205 ? -24.142 -2.297 26.806 1.00 90.94 205 CYS A C 1
ATOM 1630 O O . CYS A 1 205 ? -24.142 -3.495 26.537 1.00 90.94 205 CYS A O 1
ATOM 1632 N N . SER A 1 206 ? -25.285 -1.611 26.861 1.00 92.12 206 SER A N 1
ATOM 1633 C CA . SER A 1 206 ? -26.593 -2.230 26.585 1.00 92.12 206 SER A CA 1
ATOM 1634 C C . SER A 1 206 ? -26.808 -2.596 25.106 1.00 92.12 206 SER A C 1
ATOM 1636 O O . SER A 1 206 ? -27.840 -3.174 24.771 1.00 92.12 206 SER A O 1
ATOM 1638 N N . MET A 1 207 ? -25.876 -2.236 24.216 1.00 91.50 207 MET A N 1
ATOM 1639 C CA . MET A 1 207 ? -25.965 -2.478 22.775 1.00 91.50 207 MET A CA 1
ATOM 1640 C C . MET A 1 207 ? -25.080 -3.679 22.396 1.00 91.50 207 MET A C 1
ATOM 1642 O O . MET A 1 207 ? -23.861 -3.529 22.342 1.00 91.50 207 MET A O 1
ATOM 1646 N N . PRO A 1 208 ? -25.652 -4.858 22.083 1.00 89.50 208 PRO A N 1
ATOM 1647 C CA . PRO A 1 208 ? -24.887 -6.097 21.879 1.00 89.50 208 PRO A CA 1
ATOM 1648 C C . PRO A 1 208 ? -24.012 -6.100 20.614 1.00 89.50 208 PRO A C 1
ATOM 1650 O O . PRO A 1 208 ? -23.179 -6.983 20.435 1.00 89.50 208 PRO A O 1
ATOM 1653 N N . GLU A 1 209 ? -24.208 -5.131 19.721 1.00 92.19 209 GLU A N 1
ATOM 1654 C CA . GLU A 1 209 ? -23.464 -4.997 18.464 1.00 92.19 209 GLU A CA 1
ATOM 1655 C C . GLU A 1 209 ? -22.235 -4.091 18.587 1.00 92.19 209 GLU A C 1
ATOM 1657 O O . GLU A 1 209 ? -21.527 -3.887 17.600 1.00 92.19 209 GLU A O 1
ATOM 1662 N N . LEU A 1 210 ? -21.988 -3.528 19.772 1.00 94.94 210 LEU A N 1
ATOM 1663 C CA . LEU A 1 210 ? -20.894 -2.603 20.023 1.00 94.94 210 LEU A CA 1
ATOM 1664 C C . LEU A 1 210 ? -19.832 -3.231 20.920 1.00 94.94 210 LEU A C 1
ATOM 1666 O O . LEU A 1 210 ? -20.119 -3.951 21.875 1.00 94.94 210 LEU A O 1
ATOM 1670 N N . GLY A 1 211 ? -18.580 -2.953 20.584 1.00 95.88 211 GLY A N 1
ATOM 1671 C CA . GLY A 1 211 ? -17.453 -3.578 21.246 1.00 95.88 211 GLY A CA 1
ATOM 1672 C C . GLY A 1 211 ? -16.123 -3.009 20.793 1.00 95.88 211 GLY A C 1
ATOM 1673 O O . GLY A 1 211 ? -16.068 -1.989 20.096 1.00 95.88 211 GLY A O 1
ATOM 1674 N N . PHE A 1 212 ? -15.062 -3.708 21.174 1.00 96.56 212 PHE A N 1
ATOM 1675 C CA . PHE A 1 212 ? -13.681 -3.304 20.952 1.00 96.56 212 PHE A CA 1
ATOM 1676 C C . PHE A 1 212 ? -12.893 -4.373 20.205 1.00 96.56 212 PHE A C 1
ATOM 1678 O O . PHE A 1 212 ? -13.262 -5.546 20.140 1.00 96.56 212 PHE A O 1
ATOM 1685 N N . LEU A 1 213 ? -11.769 -3.955 19.630 1.00 96.88 213 LEU A N 1
ATOM 1686 C CA . LEU A 1 213 ? -10.746 -4.895 19.196 1.00 96.88 213 LEU A CA 1
ATOM 1687 C C . LEU A 1 213 ? -10.135 -5.564 20.437 1.00 96.88 213 LEU A C 1
ATOM 1689 O O . LEU A 1 213 ? -9.870 -4.883 21.421 1.00 96.88 213 LEU A O 1
ATOM 1693 N N . VAL A 1 214 ? -9.862 -6.869 20.367 1.00 96.75 214 VAL A N 1
ATOM 1694 C CA . VAL A 1 214 ? -9.159 -7.601 21.435 1.00 96.75 214 VAL A CA 1
ATOM 1695 C C . VAL A 1 214 ? -7.881 -6.854 21.826 1.00 96.75 214 VAL A C 1
ATOM 1697 O O . VAL A 1 214 ? -7.057 -6.546 20.956 1.00 96.75 214 VAL A O 1
ATOM 1700 N N . GLU A 1 215 ? -7.701 -6.631 23.128 1.00 96.00 215 GLU A N 1
ATOM 1701 C CA . GLU A 1 215 ? -6.650 -5.779 23.700 1.00 96.00 215 GLU A CA 1
ATOM 1702 C C . GLU A 1 215 ? -5.247 -6.140 23.194 1.00 96.00 215 GLU A C 1
ATOM 1704 O O . GLU A 1 215 ? -4.515 -5.278 22.713 1.00 96.00 215 GLU A O 1
ATOM 1709 N N . ASP A 1 216 ? -4.889 -7.428 23.173 1.00 95.69 216 ASP A N 1
ATOM 1710 C CA . ASP A 1 216 ? -3.585 -7.885 22.667 1.00 95.69 216 ASP A CA 1
ATOM 1711 C C . ASP A 1 216 ? -3.324 -7.431 21.223 1.00 95.69 216 ASP A C 1
ATOM 1713 O O . ASP A 1 216 ? -2.200 -7.085 20.844 1.00 95.69 216 ASP A O 1
ATOM 1717 N N . LYS A 1 217 ? -4.372 -7.432 20.389 1.00 95.56 217 LYS A N 1
ATOM 1718 C CA . LYS A 1 217 ? -4.262 -7.038 18.985 1.00 95.56 217 LYS A CA 1
ATOM 1719 C C . LYS A 1 217 ? -4.173 -5.521 18.843 1.00 95.56 217 LYS A C 1
ATOM 1721 O O . LYS A 1 217 ? -3.382 -5.048 18.023 1.00 95.56 217 LYS A O 1
ATOM 1726 N N . LEU A 1 218 ? -4.946 -4.783 19.637 1.00 96.75 218 LEU A N 1
ATOM 1727 C CA . LEU A 1 218 ? -4.907 -3.323 19.699 1.00 96.75 218 LEU A CA 1
ATOM 1728 C C . LEU A 1 218 ? -3.541 -2.820 20.174 1.00 96.75 218 LEU A C 1
ATOM 1730 O O . LEU A 1 218 ? -2.937 -1.953 19.534 1.00 96.75 218 LEU A O 1
ATOM 1734 N N . LYS A 1 219 ? -3.012 -3.425 21.236 1.00 96.56 219 LYS A N 1
ATOM 1735 C CA . LYS A 1 219 ? -1.681 -3.151 21.770 1.00 96.56 219 LYS A CA 1
ATOM 1736 C C . LYS A 1 219 ? -0.593 -3.388 20.725 1.00 96.56 219 LYS A C 1
ATOM 1738 O O . LYS A 1 219 ? 0.183 -2.476 20.451 1.00 96.56 219 LYS A O 1
ATOM 1743 N N . ALA A 1 220 ? -0.589 -4.548 20.061 1.00 96.31 220 ALA A N 1
ATOM 1744 C CA . ALA A 1 220 ? 0.399 -4.857 19.024 1.00 96.31 220 ALA A CA 1
ATOM 1745 C C . ALA A 1 220 ? 0.361 -3.861 17.845 1.00 96.31 220 ALA A C 1
ATOM 1747 O O . ALA A 1 220 ? 1.412 -3.438 17.350 1.00 96.31 220 ALA A O 1
ATOM 1748 N N . LEU A 1 221 ? -0.839 -3.456 17.399 1.00 96.94 221 LEU A N 1
ATOM 1749 C CA . LEU A 1 221 ? -1.001 -2.431 16.359 1.00 96.94 221 LEU A CA 1
ATOM 1750 C C . LEU A 1 221 ? -0.451 -1.077 16.822 1.00 96.94 221 LEU A C 1
ATOM 1752 O O . LEU A 1 221 ? 0.302 -0.441 16.083 1.00 96.94 221 LEU A O 1
ATOM 1756 N N . THR A 1 222 ? -0.787 -0.668 18.046 1.00 97.69 222 THR A N 1
ATOM 1757 C CA . THR A 1 222 ? -0.362 0.607 18.641 1.00 97.69 222 THR A CA 1
ATOM 1758 C C . THR A 1 222 ? 1.159 0.671 18.785 1.00 97.69 222 THR A C 1
ATOM 1760 O O . THR A 1 222 ? 1.787 1.621 18.319 1.00 97.69 222 THR A O 1
ATOM 1763 N N . GLU A 1 223 ? 1.782 -0.360 19.358 1.00 96.81 223 GLU A N 1
ATOM 1764 C CA . GLU A 1 223 ? 3.237 -0.431 19.547 1.00 96.81 223 GLU A CA 1
ATOM 1765 C C . GLU A 1 223 ? 3.991 -0.383 18.212 1.00 96.81 223 GLU A C 1
ATOM 1767 O O . GLU A 1 223 ? 4.984 0.339 18.066 1.00 96.81 223 GLU A O 1
ATOM 1772 N N . THR A 1 224 ? 3.487 -1.094 17.201 1.00 96.94 224 THR A N 1
ATOM 1773 C CA . THR A 1 224 ? 4.088 -1.089 15.862 1.00 96.94 224 THR A CA 1
ATOM 1774 C C . THR A 1 224 ? 3.946 0.275 15.184 1.00 96.94 224 THR A C 1
ATOM 1776 O O . THR A 1 224 ? 4.916 0.793 14.623 1.00 96.94 224 THR A O 1
ATOM 1779 N N . ALA A 1 225 ? 2.769 0.900 15.270 1.00 97.25 225 ALA A N 1
ATOM 1780 C CA . ALA A 1 225 ? 2.523 2.243 14.745 1.00 97.25 225 ALA A CA 1
ATOM 1781 C C . ALA A 1 225 ? 3.435 3.296 15.399 1.00 97.25 225 ALA A C 1
ATOM 1783 O O . ALA A 1 225 ? 4.033 4.128 14.704 1.00 97.25 225 ALA A O 1
ATOM 1784 N N . LEU A 1 226 ? 3.613 3.227 16.722 1.00 97.00 226 LEU A N 1
ATOM 1785 C CA . LEU A 1 226 ? 4.519 4.102 17.470 1.00 97.00 226 LEU A CA 1
ATOM 1786 C C . LEU A 1 226 ? 5.978 3.912 17.048 1.00 97.00 226 LEU A C 1
ATOM 1788 O O . LEU A 1 226 ? 6.706 4.894 16.892 1.00 97.00 226 LEU A O 1
ATOM 1792 N N . ARG A 1 227 ? 6.411 2.676 16.787 1.00 95.75 227 ARG A N 1
ATOM 1793 C CA . ARG A 1 227 ? 7.770 2.410 16.298 1.00 95.75 227 ARG A CA 1
ATOM 1794 C C . ARG A 1 227 ? 8.022 3.014 14.924 1.00 95.75 227 ARG A C 1
ATOM 1796 O O . ARG A 1 227 ? 9.048 3.669 14.722 1.00 95.75 227 ARG A O 1
ATOM 1803 N N . VAL A 1 228 ? 7.101 2.819 13.979 1.00 96.00 228 VAL A N 1
ATOM 1804 C CA . VAL A 1 228 ? 7.222 3.407 12.635 1.00 96.00 228 VAL A CA 1
ATOM 1805 C C . VAL A 1 228 ? 7.203 4.934 12.721 1.00 96.00 228 VAL A C 1
ATOM 1807 O O . VAL A 1 228 ? 8.018 5.591 12.071 1.00 96.00 228 VAL A O 1
ATOM 1810 N N . THR A 1 229 ? 6.359 5.494 13.590 1.00 96.69 229 THR A N 1
ATOM 1811 C CA . THR A 1 229 ? 6.324 6.928 13.905 1.00 96.69 229 THR A CA 1
ATOM 1812 C C . THR A 1 229 ? 7.670 7.429 14.418 1.00 96.69 229 THR A C 1
ATOM 1814 O O . THR A 1 229 ? 8.213 8.392 13.880 1.00 96.69 229 THR A O 1
ATOM 1817 N N . HIS A 1 230 ? 8.255 6.755 15.408 1.00 96.19 230 HIS A N 1
ATOM 1818 C CA . HIS A 1 230 ? 9.565 7.109 15.947 1.00 96.19 230 HIS A CA 1
ATOM 1819 C C . HIS A 1 230 ? 10.652 7.050 14.866 1.00 96.19 230 HIS A C 1
ATOM 1821 O O . HIS A 1 230 ? 11.450 7.976 14.730 1.00 96.19 230 HIS A O 1
ATOM 1827 N N . ARG A 1 231 ? 10.655 6.001 14.033 1.00 94.62 231 ARG A N 1
ATOM 1828 C CA . ARG A 1 231 ? 11.602 5.865 12.916 1.00 94.62 231 ARG A CA 1
ATOM 1829 C C . ARG A 1 231 ? 11.455 7.001 11.901 1.00 94.62 231 ARG A C 1
ATOM 1831 O O . ARG A 1 231 ? 12.468 7.516 11.427 1.00 94.62 231 ARG A O 1
ATOM 1838 N N . PHE A 1 232 ? 10.223 7.388 11.572 1.00 95.88 232 PHE A N 1
ATOM 1839 C CA . PHE A 1 232 ? 9.948 8.522 10.693 1.00 95.88 232 PHE A CA 1
ATOM 1840 C C . PHE A 1 232 ? 10.512 9.819 11.272 1.00 95.88 232 PHE A C 1
ATOM 1842 O O . PHE A 1 232 ? 11.321 10.472 10.613 1.00 95.88 232 PHE A O 1
ATOM 1849 N N . LYS A 1 233 ? 10.165 10.133 12.521 1.00 95.56 233 LYS A N 1
ATOM 1850 C CA . LYS A 1 233 ? 10.619 11.336 13.227 1.00 95.56 233 LYS A CA 1
ATOM 1851 C C . LYS A 1 233 ? 12.140 11.403 13.332 1.00 95.56 233 LYS A C 1
ATOM 1853 O O . LYS A 1 233 ? 12.747 12.411 12.992 1.00 95.56 233 LYS A O 1
ATOM 1858 N N . HIS A 1 234 ? 12.773 10.287 13.680 1.00 95.00 234 HIS A N 1
ATOM 1859 C CA . HIS A 1 234 ? 14.227 10.182 13.754 1.00 95.00 234 HIS A CA 1
ATOM 1860 C C . HIS A 1 234 ? 14.913 10.421 12.397 1.00 95.00 234 HIS A C 1
ATOM 1862 O O . HIS A 1 234 ? 15.988 11.011 12.338 1.00 95.00 234 HIS A O 1
ATOM 1868 N N . LYS A 1 235 ? 14.347 9.924 11.288 1.00 92.94 235 LYS A N 1
ATOM 1869 C CA . LYS A 1 235 ? 14.993 9.994 9.963 1.00 92.94 235 LYS A CA 1
ATOM 1870 C C . LYS A 1 235 ? 14.669 11.264 9.177 1.00 92.94 235 LYS A C 1
ATOM 1872 O O . LYS A 1 235 ? 15.511 11.702 8.398 1.00 92.94 235 LYS A O 1
ATOM 1877 N N . LEU A 1 236 ? 13.467 11.816 9.327 1.00 92.88 236 LEU A N 1
ATOM 1878 C CA . LEU A 1 236 ? 12.989 12.970 8.555 1.00 92.88 236 LEU A CA 1
ATOM 1879 C C . LEU A 1 236 ? 12.779 14.231 9.408 1.00 92.88 236 LEU A C 1
ATOM 1881 O O . LEU A 1 236 ? 12.455 15.279 8.850 1.00 92.88 236 LEU A O 1
ATOM 1885 N N . GLY A 1 237 ? 13.002 14.150 10.720 1.00 90.50 237 GLY A N 1
ATOM 1886 C CA . GLY A 1 237 ? 12.804 15.245 11.663 1.00 90.50 237 GLY A CA 1
ATOM 1887 C C . GLY A 1 237 ? 11.348 15.413 12.099 1.00 90.50 237 GLY A C 1
ATOM 1888 O O . GLY A 1 237 ? 10.416 14.987 11.417 1.00 90.50 237 GLY A O 1
ATOM 1889 N N . ASP A 1 238 ? 11.174 16.072 13.245 1.00 87.38 238 ASP A N 1
ATOM 1890 C CA . ASP A 1 238 ? 9.869 16.349 13.862 1.00 87.38 238 ASP A CA 1
ATOM 1891 C C . ASP A 1 238 ? 9.204 17.641 13.365 1.00 87.38 238 ASP A C 1
ATOM 1893 O O . ASP A 1 238 ? 7.995 17.822 13.507 1.00 87.38 238 ASP A O 1
ATOM 1897 N N . MET A 1 239 ? 9.982 18.564 12.795 1.00 81.69 239 MET A N 1
ATOM 1898 C CA . MET A 1 239 ? 9.454 19.842 12.321 1.00 81.69 239 MET A CA 1
ATOM 1899 C C . MET A 1 239 ? 8.816 19.689 10.946 1.00 81.69 239 MET A C 1
ATOM 1901 O O . MET A 1 239 ? 9.405 19.083 10.050 1.00 81.69 239 MET A O 1
ATOM 1905 N N . VAL A 1 240 ? 7.640 20.289 10.758 1.00 85.00 240 VAL A N 1
ATOM 1906 C CA . VAL A 1 240 ? 6.970 20.313 9.455 1.00 85.00 240 VAL A CA 1
ATOM 1907 C C . VAL A 1 240 ? 7.837 21.074 8.449 1.00 85.00 240 VAL A C 1
ATOM 1909 O O . VAL A 1 240 ? 8.213 22.224 8.660 1.00 85.00 240 VAL A O 1
ATOM 1912 N N . SER A 1 241 ? 8.128 20.417 7.338 1.00 90.38 241 SER A N 1
ATOM 1913 C CA . SER A 1 241 ? 8.827 20.933 6.167 1.00 90.38 241 SER A CA 1
ATOM 1914 C C . SER A 1 241 ? 8.112 20.433 4.915 1.00 90.38 241 SER A C 1
ATOM 1916 O O . SER A 1 241 ? 7.409 19.422 4.952 1.00 90.38 241 SER A O 1
ATOM 1918 N N . GLU A 1 242 ? 8.336 21.074 3.770 1.00 85.69 242 GLU A N 1
ATOM 1919 C CA . GLU A 1 242 ? 7.762 20.602 2.500 1.00 85.69 242 GLU A CA 1
ATOM 1920 C C . GLU A 1 242 ? 8.140 19.142 2.192 1.00 85.69 242 GLU A C 1
ATOM 1922 O O . GLU A 1 242 ? 7.338 18.385 1.652 1.00 85.69 242 GLU A O 1
ATOM 1927 N N . LYS A 1 243 ? 9.328 18.700 2.629 1.00 83.38 243 LYS A N 1
ATOM 1928 C CA . LYS A 1 243 ? 9.810 17.325 2.441 1.00 83.38 243 LYS A CA 1
ATOM 1929 C C . LYS A 1 243 ? 9.040 16.289 3.269 1.00 83.38 243 LYS A C 1
ATOM 1931 O O . LYS A 1 243 ? 8.924 15.141 2.841 1.00 83.38 243 LYS A O 1
ATOM 1936 N N . ASN A 1 244 ? 8.546 16.641 4.455 1.00 91.12 244 ASN A N 1
ATOM 1937 C CA . ASN A 1 244 ? 7.908 15.686 5.372 1.00 91.12 244 ASN A CA 1
ATOM 1938 C C . ASN A 1 244 ? 6.421 15.975 5.642 1.00 91.12 244 ASN A C 1
ATOM 1940 O O . ASN A 1 244 ? 5.794 15.214 6.373 1.00 91.12 244 ASN A O 1
ATOM 1944 N N . LYS A 1 245 ? 5.838 17.005 5.014 1.00 92.56 245 LYS A N 1
ATOM 1945 C CA . LYS A 1 245 ? 4.427 17.398 5.157 1.00 92.56 245 LYS A CA 1
ATOM 1946 C C . LYS A 1 245 ? 3.455 16.229 4.987 1.00 92.56 245 LYS A C 1
ATOM 1948 O O . LYS A 1 245 ? 2.574 16.048 5.821 1.00 92.56 245 LYS A O 1
ATOM 1953 N N . VAL A 1 246 ? 3.649 15.410 3.951 1.00 91.56 246 VAL A N 1
ATOM 1954 C CA . VAL A 1 246 ? 2.819 14.216 3.704 1.00 91.56 246 VAL A CA 1
ATOM 1955 C C . VAL A 1 246 ? 2.946 13.216 4.856 1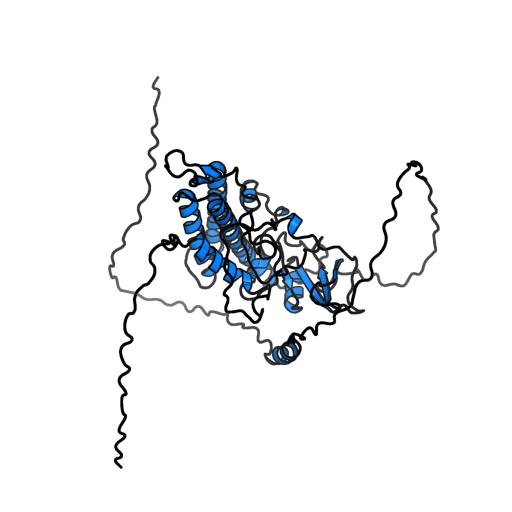.00 91.56 246 VAL A C 1
ATOM 1957 O O . VAL A 1 246 ? 1.942 12.748 5.380 1.00 91.56 246 VAL A O 1
ATOM 1960 N N . GLY A 1 247 ? 4.170 12.940 5.315 1.00 93.69 247 GLY A N 1
ATOM 1961 C CA . GLY A 1 247 ? 4.408 12.064 6.464 1.00 93.69 247 GLY A CA 1
ATOM 1962 C C . GLY A 1 247 ? 3.789 12.581 7.766 1.00 93.69 247 GLY A C 1
ATOM 1963 O O . GLY A 1 247 ? 3.215 11.804 8.521 1.00 93.69 247 GLY A O 1
ATOM 1964 N N . MET A 1 248 ? 3.822 13.895 8.001 1.00 94.69 248 MET A N 1
ATOM 1965 C CA . MET A 1 248 ? 3.176 14.520 9.162 1.00 94.69 248 MET A CA 1
ATOM 1966 C C . MET A 1 248 ? 1.648 14.414 9.102 1.00 94.69 248 MET A C 1
ATOM 1968 O O . MET A 1 248 ? 1.010 14.159 10.121 1.00 94.69 248 MET A O 1
ATOM 1972 N N . GLN A 1 249 ? 1.052 14.551 7.915 1.00 93.38 249 GLN A N 1
ATOM 1973 C CA . GLN A 1 249 ? -0.382 14.318 7.729 1.00 93.38 249 GLN A CA 1
ATOM 1974 C C . GLN A 1 249 ? -0.755 12.853 8.009 1.00 93.38 249 GLN A C 1
ATOM 1976 O O . GLN A 1 249 ? -1.749 12.594 8.684 1.00 93.38 249 GLN A O 1
ATOM 1981 N N . LEU A 1 250 ? 0.057 11.898 7.543 1.00 94.50 250 LEU A N 1
ATOM 1982 C CA . LEU A 1 250 ? -0.132 10.471 7.827 1.00 94.50 250 LEU A CA 1
ATOM 1983 C C . LEU A 1 250 ? -0.057 10.169 9.328 1.00 94.50 250 LEU A C 1
ATOM 1985 O O . LEU A 1 250 ? -0.878 9.407 9.828 1.00 94.50 250 LEU A O 1
ATOM 1989 N N . LEU A 1 251 ? 0.876 10.797 10.052 1.00 95.88 251 LEU A N 1
ATOM 1990 C CA . LEU A 1 251 ? 0.973 10.681 11.509 1.00 95.88 251 LEU A CA 1
ATOM 1991 C C . LEU A 1 251 ? -0.291 11.160 12.223 1.00 95.88 251 LEU A C 1
ATOM 1993 O O . LEU A 1 251 ? -0.758 10.491 13.141 1.00 95.88 251 LEU A O 1
ATOM 1997 N N . LEU A 1 252 ? -0.841 12.302 11.801 1.00 94.38 252 LEU A N 1
ATOM 1998 C CA . LEU A 1 252 ? -2.067 12.843 12.384 1.00 94.38 252 LEU A CA 1
ATOM 1999 C C . LEU A 1 252 ? -3.249 11.890 12.172 1.00 94.38 252 LEU A C 1
ATOM 2001 O O . LEU A 1 252 ? -3.942 11.563 13.132 1.00 94.38 252 LEU A O 1
ATOM 2005 N N . MET A 1 253 ? -3.443 11.407 10.941 1.00 95.06 253 MET A N 1
ATOM 2006 C CA . MET A 1 253 ? -4.515 10.451 10.635 1.00 95.06 253 MET A CA 1
ATOM 2007 C C . MET A 1 253 ? -4.333 9.142 11.409 1.00 95.06 253 MET A C 1
ATOM 2009 O O . MET A 1 253 ? -5.296 8.607 11.952 1.00 95.06 253 MET A O 1
ATOM 2013 N N . LEU A 1 254 ? -3.097 8.645 11.516 1.00 96.56 254 LEU A N 1
ATOM 2014 C CA . LEU A 1 254 ? -2.787 7.424 12.257 1.00 96.56 254 LEU A CA 1
ATOM 2015 C C . LEU A 1 254 ? -3.117 7.566 13.748 1.00 96.56 254 LEU A C 1
ATOM 2017 O O . LEU A 1 254 ? -3.736 6.667 14.311 1.00 96.56 254 LEU A O 1
ATOM 2021 N N . ALA A 1 255 ? -2.760 8.696 14.365 1.00 96.38 255 ALA A N 1
ATOM 2022 C CA . ALA A 1 255 ? -3.105 8.983 15.756 1.00 96.38 255 ALA A CA 1
ATOM 2023 C C . ALA A 1 255 ? -4.627 9.012 15.965 1.00 96.38 255 ALA A C 1
ATOM 2025 O O . ALA A 1 255 ? -5.133 8.310 16.832 1.00 96.38 255 ALA A O 1
ATOM 2026 N N . GLN A 1 256 ? -5.366 9.717 15.102 1.00 94.81 256 GLN A N 1
ATOM 2027 C CA . GLN A 1 256 ? -6.833 9.773 15.164 1.00 94.81 256 GLN A CA 1
ATOM 2028 C C . GLN A 1 256 ? -7.484 8.388 15.032 1.00 94.81 256 GLN A C 1
ATOM 2030 O O . GLN A 1 256 ? -8.465 8.092 15.713 1.00 94.81 256 GLN A O 1
ATOM 2035 N N . CYS A 1 257 ? -6.951 7.529 14.160 1.00 96.00 257 CYS A N 1
ATOM 2036 C CA . CYS A 1 257 ? -7.460 6.170 13.990 1.00 96.00 257 CYS A CA 1
ATOM 2037 C C . CYS A 1 257 ? -7.187 5.289 15.213 1.00 96.00 257 CYS A C 1
ATOM 2039 O O . CYS A 1 257 ? -8.049 4.503 15.603 1.00 96.00 257 CYS A O 1
ATOM 2041 N N . LEU A 1 258 ? -6.003 5.420 15.819 1.00 96.94 258 LEU A N 1
ATOM 2042 C CA . LEU A 1 258 ? -5.660 4.705 17.047 1.00 96.94 258 LEU A CA 1
ATOM 2043 C C . LEU A 1 258 ? -6.532 5.171 18.214 1.00 96.94 258 LEU A C 1
ATOM 2045 O O . LEU A 1 258 ? -7.111 4.325 18.888 1.00 96.94 258 LEU A O 1
ATOM 2049 N N . ASP A 1 259 ? -6.700 6.482 18.400 1.00 95.75 259 ASP A N 1
ATOM 2050 C CA . ASP A 1 259 ? -7.576 7.039 19.438 1.00 95.75 259 ASP A CA 1
ATOM 2051 C C . ASP A 1 259 ? -9.000 6.497 19.301 1.00 95.75 259 ASP A C 1
ATOM 2053 O O . ASP A 1 259 ? -9.621 6.108 20.285 1.00 95.75 259 ASP A O 1
ATOM 2057 N N . ARG A 1 260 ? -9.513 6.385 18.070 1.00 94.81 260 ARG A N 1
ATOM 2058 C CA . ARG A 1 260 ? -10.819 5.767 17.828 1.00 94.81 260 ARG A CA 1
ATOM 2059 C C . ARG A 1 260 ? -10.883 4.298 18.216 1.00 94.81 260 ARG A C 1
ATOM 2061 O O . ARG A 1 260 ? -11.862 3.906 18.839 1.00 94.81 260 ARG A O 1
ATOM 2068 N N . LEU A 1 261 ? -9.882 3.498 17.842 1.00 95.50 261 LEU A N 1
ATOM 2069 C CA . LEU A 1 261 ? -9.844 2.081 18.219 1.00 95.50 261 LEU A CA 1
ATOM 2070 C C . LEU A 1 261 ? -9.776 1.891 19.739 1.00 95.50 261 LEU A C 1
ATOM 2072 O O . LEU A 1 261 ? -10.315 0.908 20.237 1.00 95.50 261 LEU A O 1
ATOM 2076 N N . HIS A 1 262 ? -9.127 2.818 20.450 1.00 95.94 262 HIS A N 1
ATOM 2077 C CA . HIS A 1 262 ? -9.007 2.803 21.911 1.00 95.94 262 HIS A CA 1
ATOM 2078 C C . HIS A 1 262 ? -10.270 3.283 22.625 1.00 95.94 262 HIS A C 1
ATOM 2080 O O . HIS A 1 262 ? -10.637 2.733 23.658 1.00 95.94 262 HIS A O 1
ATOM 2086 N N . LEU A 1 263 ? -10.915 4.333 22.115 1.00 94.56 263 LEU A N 1
ATOM 2087 C CA . LEU A 1 263 ? -11.914 5.083 22.881 1.00 94.56 263 LEU A CA 1
ATOM 2088 C C . LEU A 1 263 ? -13.358 4.829 22.443 1.00 94.56 263 LEU A C 1
ATOM 2090 O O . LEU A 1 263 ? -14.270 5.063 23.234 1.00 94.56 263 LEU A O 1
ATOM 2094 N N . LEU A 1 264 ? -13.595 4.411 21.194 1.00 94.19 264 LEU A N 1
ATOM 2095 C CA . LEU A 1 264 ? -14.946 4.315 20.643 1.00 94.19 264 LEU A CA 1
ATOM 2096 C C . LEU A 1 264 ? -15.405 2.868 20.478 1.00 94.19 264 LEU A C 1
ATOM 2098 O O . LEU A 1 264 ? -14.861 2.095 19.690 1.00 94.19 264 LEU A O 1
ATOM 2102 N N . LEU A 1 265 ? -16.513 2.565 21.148 1.00 92.94 265 LEU A N 1
ATOM 2103 C CA . LEU A 1 265 ? -17.330 1.390 20.894 1.00 92.94 265 LEU A CA 1
ATOM 2104 C C . LEU A 1 265 ? -17.882 1.430 19.470 1.00 92.94 265 LEU A C 1
ATOM 2106 O O . LEU A 1 265 ? -18.625 2.344 19.107 1.00 92.94 265 LEU A O 1
ATOM 2110 N N . THR A 1 266 ? -17.537 0.435 18.659 1.00 92.88 266 THR A N 1
ATOM 2111 C CA . THR A 1 266 ? -17.990 0.367 17.264 1.00 92.88 266 THR A CA 1
ATOM 2112 C C . THR A 1 266 ? -18.387 -1.053 16.875 1.00 92.88 266 THR A C 1
ATOM 2114 O O . THR A 1 266 ? -18.072 -2.026 17.566 1.00 92.88 266 THR A O 1
ATOM 2117 N N . SER A 1 267 ? -19.133 -1.173 15.774 1.00 94.12 267 SER A N 1
ATOM 2118 C CA . SER A 1 267 ? -19.547 -2.473 15.254 1.00 94.12 267 SER A CA 1
ATOM 2119 C C . SER A 1 267 ? -18.352 -3.285 14.761 1.00 94.12 267 SER A C 1
ATOM 2121 O O . SER A 1 267 ? -17.344 -2.728 14.319 1.00 94.12 267 SER A O 1
ATOM 2123 N N . CYS A 1 268 ? -18.476 -4.614 14.775 1.00 94.56 268 CYS A N 1
ATOM 2124 C CA . CYS A 1 268 ? -17.396 -5.517 14.368 1.00 94.56 268 CYS A CA 1
ATOM 2125 C C . CYS A 1 268 ? -16.818 -5.180 12.976 1.00 94.56 268 CYS A C 1
ATOM 2127 O O . CYS A 1 268 ? -15.603 -5.078 12.809 1.00 94.56 268 CYS A O 1
ATOM 2129 N N . ASN A 1 269 ? -17.683 -4.921 11.988 1.00 93.00 269 ASN A N 1
ATOM 2130 C CA . ASN A 1 269 ? -17.262 -4.550 10.633 1.00 93.00 269 ASN A CA 1
ATOM 2131 C C . ASN A 1 269 ? -16.462 -3.239 10.608 1.00 93.00 269 ASN A C 1
ATOM 2133 O O . ASN A 1 269 ? -15.463 -3.134 9.896 1.00 93.00 269 ASN A O 1
ATOM 2137 N N . HIS A 1 270 ? -16.879 -2.251 11.405 1.00 92.50 270 HIS A N 1
ATOM 2138 C CA . HIS A 1 270 ? -16.188 -0.971 11.492 1.00 92.50 270 HIS A CA 1
ATOM 2139 C C . HIS A 1 270 ? -14.827 -1.117 12.185 1.00 92.50 270 HIS A C 1
ATOM 2141 O O . HIS A 1 270 ? -13.843 -0.589 11.677 1.00 92.50 270 HIS A O 1
ATOM 2147 N N . VAL A 1 271 ? -14.727 -1.909 13.262 1.00 95.00 271 VAL A N 1
ATOM 2148 C CA . VAL A 1 271 ? -13.439 -2.222 13.911 1.00 95.00 271 VAL A CA 1
ATOM 2149 C C . VAL A 1 271 ? -12.483 -2.917 12.945 1.00 95.00 271 VAL A C 1
ATOM 2151 O O . VAL A 1 271 ? -11.302 -2.567 12.904 1.00 95.00 271 VAL A O 1
ATOM 2154 N N . ILE A 1 272 ? -12.965 -3.874 12.144 1.00 95.56 272 ILE A N 1
ATOM 2155 C CA . ILE A 1 272 ? -12.146 -4.558 11.132 1.00 95.56 272 ILE A CA 1
ATOM 2156 C C . ILE A 1 272 ? -11.628 -3.553 10.093 1.00 95.56 272 ILE A C 1
ATOM 2158 O O . ILE A 1 272 ? -10.424 -3.526 9.826 1.00 95.56 272 ILE A O 1
ATOM 2162 N N . ALA A 1 273 ? -12.506 -2.708 9.542 1.00 94.25 273 ALA A N 1
ATOM 2163 C CA . ALA A 1 273 ? -12.137 -1.692 8.555 1.00 94.25 273 ALA A CA 1
ATOM 2164 C C . ALA A 1 273 ? -11.166 -0.645 9.125 1.00 94.25 273 ALA A C 1
ATOM 2166 O O . ALA A 1 273 ? -10.142 -0.351 8.509 1.00 94.25 273 ALA A O 1
ATOM 2167 N N . LEU A 1 274 ? -11.430 -0.134 10.329 1.00 95.25 274 LEU A N 1
ATOM 2168 C CA . LEU A 1 274 ? -10.576 0.836 11.012 1.00 95.25 274 LEU A CA 1
ATOM 2169 C C . LEU A 1 274 ? -9.209 0.242 11.369 1.00 95.25 274 LEU A C 1
ATOM 2171 O O . LEU A 1 274 ? -8.180 0.879 11.149 1.00 95.25 274 LEU A O 1
ATOM 2175 N N . SER A 1 275 ? -9.168 -1.010 11.826 1.00 96.69 275 SER A N 1
ATOM 2176 C CA . SER A 1 275 ? -7.911 -1.717 12.088 1.00 96.69 275 SER A CA 1
ATOM 2177 C C . SER A 1 275 ? -7.103 -1.936 10.806 1.00 96.69 275 SER A C 1
ATOM 2179 O O . SER A 1 275 ? -5.891 -1.718 10.798 1.00 96.69 275 SER A O 1
ATOM 2181 N N . ALA A 1 276 ? -7.754 -2.324 9.703 1.00 95.94 276 ALA A N 1
ATOM 2182 C CA . ALA A 1 276 ? -7.102 -2.422 8.398 1.00 95.94 276 ALA A CA 1
ATOM 2183 C C . ALA A 1 276 ? -6.564 -1.056 7.943 1.00 95.94 276 ALA A C 1
ATOM 2185 O O . ALA A 1 276 ? -5.429 -0.969 7.476 1.00 95.94 276 ALA A O 1
ATOM 2186 N N . HIS A 1 277 ? -7.315 0.024 8.166 1.00 95.62 277 HIS A N 1
ATOM 2187 C CA . HIS A 1 277 ? -6.876 1.380 7.852 1.00 95.62 277 HIS A CA 1
ATOM 2188 C C . HIS A 1 277 ? -5.657 1.818 8.686 1.00 95.62 277 HIS A C 1
ATOM 2190 O O . HIS A 1 277 ? -4.702 2.358 8.129 1.00 95.62 277 HIS A O 1
ATOM 2196 N N . VAL A 1 278 ? -5.597 1.485 9.982 1.00 97.31 278 VAL A N 1
ATOM 2197 C CA . VAL A 1 278 ? -4.393 1.683 10.818 1.00 97.31 278 VAL A CA 1
ATOM 2198 C C . VAL A 1 278 ? -3.189 0.928 10.251 1.00 97.31 278 VAL A C 1
ATOM 2200 O O . VAL A 1 278 ? -2.095 1.494 10.154 1.00 97.31 278 VAL A O 1
ATOM 2203 N N . GLN A 1 279 ? -3.370 -0.328 9.823 1.00 97.25 279 GLN A N 1
ATOM 2204 C CA . GLN A 1 279 ? -2.305 -1.076 9.146 1.00 97.25 279 GLN A CA 1
ATOM 2205 C C . GLN A 1 279 ? -1.867 -0.369 7.853 1.00 97.25 279 GLN A C 1
ATOM 2207 O O . GLN A 1 279 ? -0.668 -0.285 7.584 1.00 97.25 279 GLN A O 1
ATOM 2212 N N . HIS A 1 280 ? -2.813 0.162 7.069 1.00 95.31 280 HIS A N 1
ATOM 2213 C CA . HIS A 1 280 ? -2.530 0.877 5.820 1.00 95.31 280 HIS A CA 1
ATOM 2214 C C . HIS A 1 280 ? -1.703 2.135 6.070 1.00 95.31 280 HIS A C 1
ATOM 2216 O O . HIS A 1 280 ? -0.624 2.261 5.493 1.00 95.31 280 HIS A O 1
ATOM 2222 N N . LEU A 1 281 ? -2.156 3.012 6.971 1.00 96.44 281 LEU A N 1
ATOM 2223 C CA . LEU A 1 281 ? -1.463 4.247 7.343 1.00 96.44 281 LEU A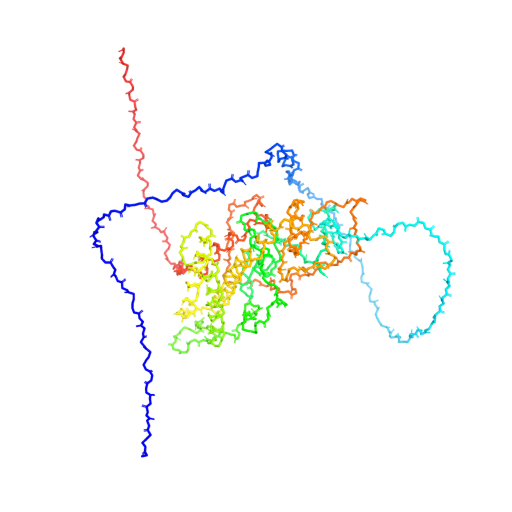 CA 1
ATOM 2224 C C . LEU A 1 281 ? -0.062 3.965 7.897 1.00 96.44 281 LEU A C 1
ATOM 2226 O O . LEU A 1 281 ? 0.901 4.645 7.543 1.00 96.44 281 LEU A O 1
ATOM 2230 N N . THR A 1 282 ? 0.081 2.917 8.712 1.00 97.62 282 THR A N 1
ATOM 2231 C CA . THR A 1 282 ? 1.380 2.525 9.274 1.00 97.62 282 THR A CA 1
ATOM 2232 C C . THR A 1 282 ? 2.341 2.028 8.189 1.00 97.62 282 THR A C 1
ATOM 2234 O O . THR A 1 282 ? 3.496 2.456 8.135 1.00 97.62 282 THR A O 1
ATOM 2237 N N . LEU A 1 283 ? 1.881 1.161 7.279 1.00 96.69 283 LEU A N 1
ATOM 2238 C CA . LEU A 1 283 ? 2.680 0.695 6.136 1.00 96.69 283 LEU A CA 1
ATOM 2239 C C . LEU A 1 283 ? 3.030 1.837 5.178 1.00 96.69 283 LEU A C 1
ATOM 2241 O O . LEU A 1 283 ? 4.128 1.865 4.615 1.00 96.69 283 LEU A O 1
ATOM 2245 N N . GLU A 1 284 ? 2.107 2.778 5.000 1.00 95.69 284 GLU A N 1
ATOM 2246 C CA . GLU A 1 284 ? 2.270 3.977 4.189 1.00 95.69 284 GLU A CA 1
ATOM 2247 C C . GLU A 1 284 ? 3.315 4.942 4.769 1.00 95.69 284 GLU A C 1
ATOM 2249 O O . GLU A 1 284 ? 4.155 5.473 4.036 1.00 95.69 284 GLU A O 1
ATOM 2254 N N . LEU A 1 285 ? 3.349 5.098 6.088 1.00 96.50 285 LEU A N 1
ATOM 2255 C CA . LEU A 1 285 ? 4.402 5.851 6.752 1.00 96.50 285 LEU A CA 1
ATOM 2256 C C . LEU A 1 285 ? 5.758 5.134 6.645 1.00 96.50 285 LEU A C 1
ATOM 2258 O O . LEU A 1 285 ? 6.773 5.763 6.342 1.00 96.50 285 LEU A O 1
ATOM 2262 N N . TRP A 1 286 ? 5.786 3.806 6.810 1.00 95.94 286 TRP A N 1
ATOM 2263 C CA . TRP A 1 286 ? 7.017 3.015 6.700 1.00 95.94 286 TRP A CA 1
ATOM 2264 C C . TRP A 1 286 ? 7.643 3.140 5.308 1.00 95.94 286 TRP A C 1
ATOM 2266 O O . TRP A 1 286 ? 8.828 3.456 5.177 1.00 95.94 286 TRP A O 1
ATOM 2276 N N . ARG A 1 287 ? 6.857 2.960 4.243 1.00 94.25 287 ARG A N 1
ATOM 2277 C CA . ARG A 1 287 ? 7.366 3.130 2.872 1.00 94.25 287 ARG A CA 1
ATOM 2278 C C . ARG A 1 287 ? 7.891 4.540 2.614 1.00 94.25 287 ARG A C 1
ATOM 2280 O O . ARG A 1 287 ? 8.834 4.681 1.843 1.00 94.25 287 ARG A O 1
ATOM 2287 N N . TYR A 1 288 ? 7.316 5.566 3.249 1.00 95.19 288 TYR A N 1
ATOM 2288 C CA . TYR A 1 288 ? 7.775 6.947 3.112 1.00 95.19 288 TYR A CA 1
ATOM 2289 C C . TYR A 1 288 ? 9.188 7.093 3.683 1.00 95.19 288 TYR A C 1
ATOM 2291 O O . TYR A 1 288 ? 10.070 7.655 3.032 1.00 95.19 288 TYR A O 1
ATOM 2299 N N . VAL A 1 289 ? 9.434 6.486 4.849 1.00 94.81 289 VAL A N 1
ATOM 2300 C CA . VAL A 1 289 ? 10.781 6.382 5.425 1.00 94.81 289 VAL A CA 1
ATOM 2301 C C . VAL A 1 289 ? 11.721 5.641 4.476 1.00 94.81 289 VAL A C 1
ATOM 2303 O O . VAL A 1 289 ? 12.779 6.176 4.158 1.00 94.81 289 VAL A O 1
ATOM 2306 N N . ASN A 1 290 ? 11.334 4.458 3.984 1.00 94.12 290 ASN A N 1
ATOM 2307 C CA . ASN A 1 290 ? 12.172 3.653 3.084 1.00 94.12 290 ASN A CA 1
ATOM 2308 C C . ASN A 1 290 ? 12.519 4.396 1.789 1.00 94.12 290 ASN A C 1
ATOM 2310 O O . ASN A 1 290 ? 13.655 4.322 1.321 1.00 94.12 290 ASN A O 1
ATOM 2314 N N . TYR A 1 291 ? 11.559 5.127 1.220 1.00 95.56 291 TYR A N 1
ATOM 2315 C CA . TYR A 1 291 ? 11.769 5.912 0.012 1.00 95.56 291 TYR A CA 1
ATOM 2316 C C . TYR A 1 291 ? 12.890 6.939 0.214 1.00 95.56 291 TYR A C 1
ATOM 2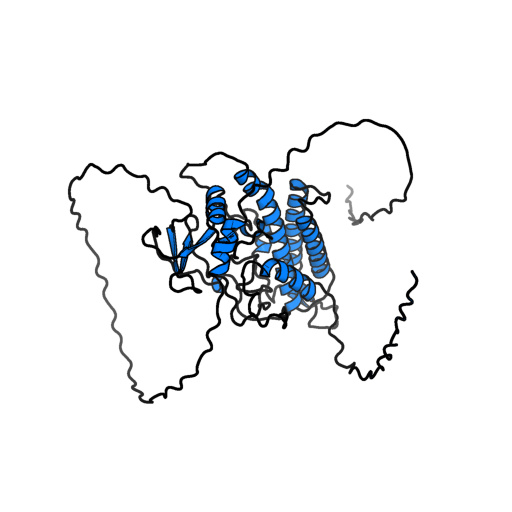318 O O . TYR A 1 291 ? 13.866 6.938 -0.535 1.00 95.56 291 TYR A O 1
ATOM 2326 N N . TYR A 1 292 ? 12.807 7.761 1.264 1.00 94.19 292 TYR A N 1
ATOM 2327 C CA . TYR A 1 292 ? 13.818 8.790 1.522 1.00 94.19 292 TYR A CA 1
ATOM 2328 C C . TYR A 1 292 ? 15.138 8.244 2.067 1.00 94.19 292 TYR A C 1
ATOM 2330 O O . TYR A 1 292 ? 16.177 8.849 1.817 1.00 94.19 292 TYR A O 1
ATOM 2338 N N . SER A 1 293 ? 15.124 7.140 2.817 1.00 91.81 293 SER A N 1
ATOM 2339 C CA . SER A 1 293 ? 16.343 6.606 3.431 1.00 91.81 293 SER A CA 1
ATOM 2340 C C . SER A 1 293 ? 17.133 5.665 2.525 1.00 91.81 293 SER A C 1
ATOM 2342 O O . SER A 1 293 ? 18.326 5.505 2.746 1.00 91.81 293 SER A O 1
ATOM 2344 N N . VAL A 1 294 ? 16.475 5.001 1.567 1.00 91.06 294 VAL A N 1
ATOM 2345 C CA . VAL A 1 294 ? 17.099 3.990 0.695 1.00 91.06 294 VAL A CA 1
ATOM 2346 C C . VAL A 1 294 ? 17.041 4.428 -0.763 1.00 91.06 294 VAL A C 1
ATOM 2348 O O . VAL A 1 294 ? 18.076 4.652 -1.382 1.00 91.06 294 VAL A O 1
ATOM 2351 N N . VAL A 1 295 ? 15.835 4.604 -1.312 1.00 92.19 295 VAL A N 1
ATOM 2352 C CA . VAL A 1 295 ? 15.660 4.819 -2.758 1.00 92.19 295 VAL A CA 1
ATOM 2353 C C . VAL A 1 295 ? 16.253 6.147 -3.218 1.00 92.19 295 VAL A C 1
ATOM 2355 O O . VAL A 1 295 ? 16.968 6.167 -4.214 1.00 92.19 295 VAL A O 1
ATOM 2358 N N . VAL A 1 296 ? 16.008 7.245 -2.496 1.00 92.12 296 VAL A N 1
ATOM 2359 C CA . VAL A 1 296 ? 16.598 8.553 -2.834 1.00 92.12 296 VAL A CA 1
ATOM 2360 C C . VAL A 1 296 ? 18.128 8.486 -2.804 1.00 92.12 296 VAL A C 1
ATOM 2362 O O . VAL A 1 296 ? 18.764 8.922 -3.758 1.00 92.12 296 VAL A O 1
ATOM 2365 N N . GLY A 1 297 ? 18.714 7.841 -1.790 1.00 89.50 297 GLY A N 1
ATOM 2366 C CA . GLY A 1 297 ? 20.165 7.640 -1.720 1.00 89.50 297 GLY A CA 1
ATOM 2367 C C . GLY A 1 297 ? 20.712 6.833 -2.905 1.00 89.50 297 GLY A C 1
ATOM 2368 O O . GLY A 1 297 ? 21.733 7.197 -3.487 1.00 89.50 297 GLY A O 1
ATOM 2369 N N . HIS A 1 298 ? 20.008 5.778 -3.328 1.00 89.00 298 HIS A N 1
ATOM 2370 C CA . HIS A 1 298 ? 20.386 4.999 -4.516 1.00 89.00 298 HIS A CA 1
ATOM 2371 C C . HIS A 1 298 ? 20.264 5.807 -5.818 1.00 89.00 298 HIS A C 1
ATOM 2373 O O . HIS A 1 298 ? 21.089 5.645 -6.714 1.00 89.00 298 HIS A O 1
ATOM 2379 N N . LEU A 1 299 ? 19.260 6.682 -5.941 1.00 88.69 299 LEU A N 1
ATOM 2380 C CA . LEU A 1 299 ? 19.096 7.547 -7.117 1.00 88.69 299 LEU A CA 1
ATOM 2381 C C . LEU A 1 299 ? 20.226 8.580 -7.233 1.00 88.69 299 LEU A C 1
ATOM 2383 O O . LEU A 1 299 ? 20.704 8.841 -8.340 1.00 88.69 299 LEU A O 1
ATOM 2387 N N . GLU A 1 300 ? 20.648 9.149 -6.104 1.00 88.12 300 GLU A N 1
ATOM 2388 C CA . GLU A 1 300 ? 21.727 10.143 -6.026 1.00 88.12 300 GLU A CA 1
ATOM 2389 C C . GLU A 1 300 ? 23.109 9.519 -6.254 1.00 88.12 300 GLU A C 1
ATOM 2391 O O . GLU A 1 300 ? 24.010 10.164 -6.796 1.00 88.12 300 GLU A O 1
ATOM 2396 N N . THR A 1 301 ? 23.277 8.244 -5.898 1.00 83.38 301 THR A N 1
ATOM 2397 C CA . THR A 1 301 ? 24.539 7.533 -6.093 1.00 83.38 301 THR A CA 1
ATOM 2398 C C . THR A 1 301 ? 24.751 7.247 -7.588 1.00 83.38 301 THR A C 1
ATOM 2400 O O . THR A 1 301 ? 24.103 6.396 -8.200 1.00 83.38 301 THR A O 1
ATOM 2403 N N . LEU A 1 302 ? 25.668 7.996 -8.209 1.00 64.06 302 LEU A N 1
ATOM 2404 C CA . LEU A 1 302 ? 25.995 7.927 -9.642 1.00 64.06 302 LEU A CA 1
ATOM 2405 C C . LEU A 1 302 ? 26.752 6.661 -10.065 1.00 64.06 302 LEU A C 1
ATOM 2407 O O . LEU A 1 302 ? 27.017 6.494 -11.256 1.00 64.06 302 LEU A O 1
ATOM 2411 N N . THR A 1 303 ? 27.114 5.772 -9.138 1.00 63.84 303 THR A N 1
ATOM 2412 C CA . THR A 1 303 ? 27.775 4.526 -9.517 1.00 63.84 303 THR A CA 1
ATOM 2413 C C . THR A 1 303 ? 26.801 3.677 -10.327 1.00 63.84 303 THR A C 1
ATOM 2415 O O . THR A 1 303 ? 25.768 3.213 -9.843 1.00 63.84 303 THR A O 1
ATOM 2418 N N . LEU A 1 304 ? 27.141 3.497 -11.606 1.00 53.00 304 LEU A N 1
ATOM 2419 C CA . LEU A 1 304 ? 26.651 2.406 -12.437 1.00 53.00 304 LEU A CA 1
ATOM 2420 C C . LEU A 1 304 ? 27.044 1.115 -11.713 1.00 53.00 304 LEU A C 1
ATOM 2422 O O . LEU A 1 304 ? 28.148 0.611 -11.896 1.00 53.00 304 LEU A O 1
ATOM 2426 N N . HIS A 1 305 ? 26.186 0.624 -10.821 1.00 51.78 305 HIS A N 1
ATOM 2427 C CA . HIS A 1 305 ? 26.355 -0.680 -10.194 1.00 51.78 305 HIS A CA 1
ATOM 2428 C C . HIS A 1 305 ? 26.130 -1.752 -11.272 1.00 51.78 305 HIS A C 1
ATOM 2430 O O . HIS A 1 305 ? 25.070 -2.348 -11.367 1.00 51.78 305 HIS A O 1
ATOM 2436 N N . GLY A 1 306 ? 27.131 -1.954 -12.133 1.00 46.59 306 GLY A N 1
ATOM 2437 C CA . GLY A 1 306 ? 27.166 -2.973 -13.187 1.00 46.59 306 GLY A CA 1
ATOM 2438 C C . GLY A 1 306 ? 27.586 -4.352 -12.673 1.00 46.59 306 GLY A C 1
ATOM 2439 O O . GLY A 1 306 ? 28.226 -5.106 -13.395 1.00 46.59 306 GLY A O 1
ATOM 2440 N N . SER A 1 307 ? 27.309 -4.662 -11.404 1.00 49.12 307 SER A N 1
ATOM 2441 C CA . SER A 1 307 ? 27.601 -5.975 -10.826 1.00 49.12 307 SER A CA 1
ATOM 2442 C C . SER A 1 307 ? 26.331 -6.815 -10.787 1.00 49.12 307 SER A C 1
ATOM 2444 O O . SER A 1 307 ? 25.279 -6.347 -10.364 1.00 49.12 307 SER A O 1
ATOM 2446 N N . VAL A 1 308 ? 26.463 -8.078 -11.194 1.00 49.38 308 VAL A N 1
ATOM 2447 C CA . VAL A 1 308 ? 25.414 -9.108 -11.300 1.00 49.38 308 VAL A CA 1
ATOM 2448 C C . VAL A 1 308 ? 24.718 -9.405 -9.957 1.00 49.38 308 VAL A C 1
ATOM 2450 O O . VAL A 1 308 ? 23.608 -9.936 -9.949 1.00 49.38 308 VAL A O 1
ATOM 2453 N N . ASN A 1 309 ? 25.307 -8.998 -8.827 1.00 52.25 309 ASN A N 1
ATOM 2454 C CA . ASN A 1 309 ? 24.679 -9.053 -7.503 1.00 52.25 309 ASN A CA 1
ATOM 2455 C C . ASN A 1 309 ? 23.787 -7.827 -7.268 1.00 52.25 309 ASN A C 1
ATOM 2457 O O . ASN A 1 309 ? 24.087 -6.957 -6.451 1.00 52.25 309 ASN A O 1
ATOM 2461 N N . TRP A 1 310 ? 22.691 -7.752 -8.020 1.00 62.53 310 TRP A N 1
ATOM 2462 C CA . TRP A 1 310 ? 21.612 -6.815 -7.740 1.00 62.53 310 TRP A CA 1
ATOM 2463 C C . TRP A 1 310 ? 20.891 -7.260 -6.469 1.00 62.53 310 TRP A C 1
ATOM 2465 O O . TRP A 1 310 ? 20.132 -8.231 -6.498 1.00 62.53 310 TRP A O 1
ATOM 2475 N N . ASP A 1 311 ? 21.075 -6.530 -5.371 1.00 80.19 311 ASP A N 1
ATOM 2476 C CA . ASP A 1 311 ? 20.201 -6.680 -4.211 1.00 80.19 311 ASP A CA 1
ATOM 2477 C C . ASP A 1 311 ? 18.858 -6.038 -4.554 1.00 80.19 311 ASP A C 1
ATOM 2479 O O . ASP A 1 311 ? 18.616 -4.847 -4.338 1.00 80.19 311 ASP A O 1
ATOM 2483 N N . VAL A 1 312 ? 17.986 -6.842 -5.165 1.00 90.81 312 VAL A N 1
ATOM 2484 C CA . VAL A 1 312 ? 16.584 -6.493 -5.357 1.00 90.81 312 VAL A CA 1
ATOM 2485 C C . VAL A 1 312 ? 16.033 -6.078 -3.999 1.00 90.81 312 VAL A C 1
ATOM 2487 O O . VAL A 1 312 ? 16.006 -6.866 -3.051 1.00 90.81 312 VAL A O 1
ATOM 2490 N N . LEU A 1 313 ? 15.608 -4.821 -3.902 1.00 92.56 313 LEU A N 1
ATOM 2491 C CA . LEU A 1 313 ? 15.069 -4.273 -2.676 1.00 92.56 313 LEU A CA 1
ATOM 2492 C C . LEU A 1 313 ? 13.860 -5.114 -2.273 1.00 92.56 313 LEU A C 1
ATOM 2494 O O . LEU A 1 313 ? 12.989 -5.372 -3.110 1.00 92.56 313 LEU A O 1
ATOM 2498 N N . PRO A 1 314 ? 13.744 -5.501 -0.994 1.00 93.69 314 PRO A N 1
ATOM 2499 C CA . PRO A 1 314 ? 12.684 -6.388 -0.546 1.00 93.69 314 PRO A CA 1
ATOM 2500 C C . PRO A 1 314 ? 11.395 -5.583 -0.297 1.00 93.69 314 PRO A C 1
ATOM 2502 O O . PRO A 1 314 ? 10.742 -5.688 0.742 1.00 93.69 314 PRO A O 1
ATOM 2505 N N . VAL A 1 315 ? 11.035 -4.750 -1.272 1.00 95.25 315 VAL A N 1
ATOM 2506 C CA . VAL A 1 315 ? 9.856 -3.891 -1.323 1.00 95.25 315 VAL A CA 1
ATOM 2507 C C . VAL A 1 315 ? 8.878 -4.408 -2.374 1.00 95.25 315 VAL A C 1
ATOM 2509 O O . VAL A 1 315 ? 9.213 -5.209 -3.238 1.00 95.25 315 VAL A O 1
ATOM 2512 N N . ARG A 1 316 ? 7.631 -3.964 -2.286 1.00 94.69 316 ARG A N 1
ATOM 2513 C CA . ARG A 1 316 ? 6.525 -4.441 -3.115 1.00 94.69 316 ARG A CA 1
ATOM 2514 C C . ARG A 1 316 ? 6.711 -4.131 -4.601 1.00 94.69 316 ARG A C 1
ATOM 2516 O O . ARG A 1 316 ? 6.294 -4.939 -5.425 1.00 94.69 316 ARG A O 1
ATOM 2523 N N . GLY A 1 317 ? 7.291 -2.978 -4.932 1.00 97.00 317 GLY A N 1
ATOM 2524 C CA . GLY A 1 317 ? 7.432 -2.538 -6.314 1.00 97.00 317 GLY A CA 1
ATOM 2525 C C . GLY A 1 317 ? 6.155 -1.950 -6.921 1.00 97.00 317 GLY A C 1
ATOM 2526 O O . GLY A 1 317 ? 5.231 -1.569 -6.195 1.00 97.00 317 GLY A O 1
ATOM 2527 N N . ALA A 1 318 ? 6.116 -1.835 -8.252 1.00 97.62 318 ALA A N 1
ATOM 2528 C CA . ALA A 1 318 ? 4.978 -1.264 -8.982 1.00 97.62 318 ALA A CA 1
ATOM 2529 C C . ALA A 1 318 ? 4.870 -1.757 -10.436 1.00 97.62 318 ALA A C 1
ATOM 2531 O O . ALA A 1 318 ? 5.858 -2.164 -11.052 1.00 97.62 318 ALA A O 1
ATOM 2532 N N . PHE A 1 319 ? 3.666 -1.655 -11.005 1.00 98.06 319 PHE A N 1
ATOM 2533 C CA . PHE A 1 319 ? 3.484 -1.700 -12.456 1.00 98.06 319 PHE A CA 1
ATOM 2534 C C . PHE A 1 319 ? 3.890 -0.361 -13.074 1.00 98.06 319 PHE A C 1
ATOM 2536 O O . PHE A 1 319 ? 3.671 0.690 -12.475 1.00 98.06 319 PHE A O 1
ATOM 2543 N N . THR A 1 320 ? 4.445 -0.368 -14.280 1.00 97.88 320 THR A N 1
ATOM 2544 C CA . THR A 1 320 ? 4.713 0.870 -15.025 1.00 97.88 320 THR A CA 1
ATOM 2545 C C . THR A 1 320 ? 4.659 0.619 -16.523 1.00 97.88 320 THR A C 1
ATOM 2547 O O . THR A 1 320 ? 5.027 -0.453 -16.988 1.00 97.88 320 THR A O 1
ATOM 2550 N N . ASN A 1 321 ? 4.218 1.608 -17.291 1.00 96.88 321 ASN A N 1
ATOM 2551 C CA . ASN A 1 321 ? 4.352 1.656 -18.749 1.00 96.88 321 ASN A CA 1
ATOM 2552 C C . ASN A 1 321 ? 5.333 2.758 -19.203 1.00 96.88 321 ASN A C 1
ATOM 2554 O O . ASN A 1 321 ? 5.546 2.945 -20.399 1.00 96.88 321 ASN A O 1
ATOM 2558 N N . ASP A 1 322 ? 5.942 3.486 -18.261 1.00 97.50 322 ASP A N 1
ATOM 2559 C CA . ASP A 1 322 ? 6.950 4.515 -18.517 1.00 97.50 322 ASP A CA 1
ATOM 2560 C C . ASP A 1 322 ? 8.343 3.864 -18.496 1.00 97.50 322 ASP A C 1
ATOM 2562 O O . ASP A 1 322 ? 8.819 3.384 -17.460 1.00 97.50 322 ASP A O 1
ATOM 2566 N N . ALA A 1 323 ? 8.996 3.838 -19.660 1.00 97.19 323 ALA A N 1
ATOM 2567 C CA . ALA A 1 323 ? 10.303 3.216 -19.846 1.00 97.19 323 ALA A CA 1
ATOM 2568 C C . ALA A 1 323 ? 11.401 3.866 -18.984 1.00 97.19 323 ALA A C 1
ATOM 2570 O O . ALA A 1 323 ? 12.286 3.169 -18.486 1.00 97.19 323 ALA A O 1
ATOM 2571 N N . SER A 1 324 ? 11.336 5.183 -18.760 1.00 96.62 324 SER A N 1
ATOM 2572 C CA . SER A 1 324 ? 12.306 5.893 -17.917 1.00 96.62 324 SER A CA 1
ATOM 2573 C C . SER A 1 324 ? 12.131 5.532 -16.441 1.00 96.62 324 SER A C 1
ATOM 2575 O O . SER A 1 324 ? 13.115 5.387 -15.709 1.00 96.62 324 SER A O 1
ATOM 2577 N N . VAL A 1 325 ? 10.885 5.329 -16.003 1.00 96.81 325 VAL A N 1
ATOM 2578 C CA . VAL A 1 325 ? 10.581 4.839 -14.650 1.00 96.81 325 VAL A CA 1
ATOM 2579 C C . VAL A 1 325 ? 11.066 3.401 -14.478 1.00 96.81 325 VAL A C 1
ATOM 2581 O O . VAL A 1 325 ? 11.728 3.114 -13.484 1.00 96.81 325 VAL A O 1
ATOM 2584 N N . ALA A 1 326 ? 10.810 2.522 -15.452 1.00 97.25 326 ALA A N 1
ATOM 2585 C CA . ALA A 1 326 ? 11.285 1.136 -15.434 1.00 97.25 326 ALA A CA 1
ATOM 2586 C C . ALA A 1 326 ? 12.818 1.053 -15.322 1.00 97.25 326 ALA A C 1
ATOM 2588 O O . ALA A 1 326 ? 13.341 0.340 -14.469 1.00 97.25 326 ALA A O 1
ATOM 2589 N N . GLN A 1 327 ? 13.550 1.844 -16.113 1.00 94.88 327 GLN A N 1
ATOM 2590 C CA . GLN A 1 327 ? 15.013 1.935 -16.011 1.00 94.88 327 GLN A CA 1
ATOM 2591 C C . GLN A 1 327 ? 15.476 2.431 -14.640 1.00 94.88 327 GLN A C 1
ATOM 2593 O O . GLN A 1 327 ? 16.442 1.905 -14.091 1.00 94.88 327 GLN A O 1
ATOM 2598 N N . SER A 1 328 ? 14.788 3.427 -14.078 1.00 93.81 328 SER A N 1
ATOM 2599 C CA . SER A 1 328 ? 15.114 3.955 -12.752 1.00 93.81 328 SER A CA 1
ATOM 2600 C C . SER A 1 328 ? 14.888 2.905 -11.665 1.00 93.81 328 SER A C 1
ATOM 2602 O O . SER A 1 328 ? 15.783 2.678 -10.859 1.00 93.81 328 SER A O 1
ATOM 2604 N N . MET A 1 329 ? 13.736 2.222 -11.674 1.00 95.69 329 MET A N 1
ATOM 2605 C CA . MET A 1 329 ? 13.414 1.133 -10.741 1.00 95.69 329 MET A CA 1
ATOM 2606 C C . MET A 1 329 ? 14.420 -0.011 -10.843 1.00 95.69 329 MET A C 1
ATOM 2608 O O . MET A 1 329 ? 14.909 -0.475 -9.816 1.00 95.69 329 MET A O 1
ATOM 2612 N N . PHE A 1 330 ? 14.787 -0.400 -12.068 1.00 93.62 330 PHE A N 1
ATOM 2613 C CA . PHE A 1 330 ? 15.840 -1.380 -12.315 1.00 93.62 330 PHE A CA 1
ATOM 2614 C C . PHE A 1 330 ? 17.161 -0.948 -11.672 1.00 93.62 330 PHE A C 1
ATOM 2616 O O . PHE A 1 330 ? 17.726 -1.694 -10.879 1.00 93.62 330 PHE A O 1
ATOM 2623 N N . ARG A 1 331 ? 17.600 0.293 -11.929 1.00 90.31 331 ARG A N 1
ATOM 2624 C CA . ARG A 1 331 ? 18.851 0.847 -11.392 1.00 90.31 331 ARG A CA 1
ATOM 2625 C C . ARG A 1 331 ? 18.887 0.895 -9.863 1.00 90.31 331 ARG A C 1
ATOM 2627 O O . ARG A 1 331 ? 19.954 0.719 -9.290 1.00 90.31 331 ARG A O 1
ATOM 2634 N N . VAL A 1 332 ? 17.761 1.154 -9.200 1.00 91.88 332 VAL A N 1
ATOM 2635 C CA . VAL A 1 332 ? 17.714 1.218 -7.727 1.00 91.88 332 VAL A CA 1
ATOM 2636 C C . VAL A 1 332 ? 17.357 -0.112 -7.063 1.00 91.88 332 VAL A C 1
ATOM 2638 O O . VAL A 1 332 ? 17.244 -0.157 -5.839 1.00 91.88 332 VAL A O 1
ATOM 2641 N N . GLY A 1 333 ? 17.150 -1.173 -7.849 1.00 92.62 333 GLY A N 1
ATOM 2642 C CA . GLY A 1 333 ? 16.777 -2.499 -7.358 1.00 92.62 333 GLY A CA 1
ATOM 2643 C C . GLY A 1 333 ? 15.314 -2.632 -6.926 1.00 92.62 333 GLY A C 1
ATOM 2644 O O . GLY A 1 333 ? 14.961 -3.626 -6.305 1.00 92.62 333 GLY A O 1
ATOM 2645 N N . VAL A 1 334 ? 14.432 -1.676 -7.230 1.00 95.69 334 VAL A N 1
ATOM 2646 C CA . VAL A 1 334 ? 12.997 -1.804 -6.920 1.00 95.69 334 VAL A CA 1
ATOM 2647 C C . VAL A 1 334 ? 12.373 -2.833 -7.873 1.00 95.69 334 VAL A C 1
ATOM 2649 O O . VAL A 1 334 ? 12.520 -2.675 -9.087 1.00 95.69 334 VAL A O 1
ATOM 2652 N N . PRO A 1 335 ? 11.654 -3.861 -7.381 1.00 97.00 335 PRO A N 1
ATOM 2653 C CA . PRO A 1 335 ? 10.893 -4.763 -8.240 1.00 97.00 335 PRO A CA 1
ATOM 2654 C C . PRO A 1 335 ? 9.889 -4.003 -9.103 1.00 97.00 335 PRO A C 1
ATOM 2656 O O . PRO A 1 335 ? 9.196 -3.107 -8.616 1.00 97.00 335 PRO A O 1
ATOM 2659 N N . PHE A 1 336 ? 9.767 -4.356 -10.378 1.00 98.06 336 PHE A N 1
ATOM 2660 C CA . PHE A 1 336 ? 8.748 -3.748 -11.230 1.00 98.06 336 PHE A CA 1
ATOM 2661 C C . PHE A 1 336 ? 8.242 -4.686 -12.315 1.00 98.06 336 PHE A C 1
ATOM 2663 O O . PHE A 1 336 ? 8.876 -5.679 -12.676 1.00 98.06 336 PHE A O 1
ATOM 2670 N N . TRP A 1 337 ? 7.075 -4.326 -12.838 1.00 98.38 337 TRP A N 1
ATOM 2671 C CA . TRP A 1 337 ? 6.363 -5.053 -13.877 1.00 98.38 337 TRP A CA 1
ATOM 2672 C C . TRP A 1 337 ? 6.056 -4.073 -15.005 1.00 98.38 337 TRP A C 1
ATOM 2674 O O . TRP A 1 337 ? 5.168 -3.224 -14.897 1.00 98.38 337 TRP A O 1
ATOM 2684 N N . PHE A 1 338 ? 6.860 -4.147 -16.060 1.00 98.38 338 PHE A N 1
ATOM 2685 C CA . PHE A 1 338 ? 6.808 -3.243 -17.196 1.00 98.38 338 PHE A CA 1
ATOM 2686 C C . PHE A 1 338 ? 5.754 -3.694 -18.203 1.00 98.38 338 PHE A C 1
ATOM 2688 O O . PHE A 1 338 ? 5.797 -4.817 -18.702 1.00 98.38 338 PHE A O 1
ATOM 2695 N N . ILE A 1 339 ? 4.810 -2.807 -18.492 1.00 98.19 339 ILE A N 1
ATOM 2696 C CA . ILE A 1 339 ? 3.743 -3.004 -19.466 1.00 98.19 339 ILE A CA 1
ATOM 2697 C C . ILE A 1 339 ? 4.231 -2.439 -20.794 1.00 98.19 339 ILE A C 1
ATOM 2699 O O . ILE A 1 339 ? 4.426 -1.229 -20.930 1.00 98.19 339 ILE A O 1
ATOM 2703 N N . GLN A 1 340 ? 4.411 -3.312 -21.776 1.00 97.19 340 GLN A N 1
ATOM 2704 C CA . GLN A 1 340 ? 4.916 -2.951 -23.096 1.00 97.19 340 GLN A CA 1
ATOM 2705 C C . GLN A 1 340 ? 4.195 -3.719 -24.200 1.00 97.19 340 GLN A C 1
ATOM 2707 O O . GLN A 1 340 ? 3.443 -4.657 -23.948 1.00 97.19 340 GLN A O 1
ATOM 2712 N N . MET A 1 341 ? 4.411 -3.300 -25.443 1.00 96.88 341 MET A N 1
ATOM 2713 C CA . MET A 1 341 ? 3.964 -4.068 -26.602 1.00 96.88 341 MET A CA 1
ATOM 2714 C C . MET A 1 341 ? 4.857 -5.289 -26.772 1.00 96.88 341 MET A C 1
ATOM 2716 O O . MET A 1 341 ? 6.080 -5.182 -26.650 1.00 96.88 341 MET A O 1
ATOM 2720 N N . LYS A 1 342 ? 4.260 -6.434 -27.094 1.00 95.12 342 LYS A N 1
ATOM 2721 C CA . LYS A 1 342 ? 5.021 -7.616 -27.486 1.00 95.12 342 LYS A CA 1
ATOM 2722 C C . LYS A 1 342 ? 5.648 -7.362 -28.857 1.00 95.12 342 LYS A C 1
ATOM 2724 O O . LYS A 1 342 ? 4.945 -7.111 -29.831 1.00 95.12 342 LYS A O 1
ATOM 2729 N N . THR A 1 343 ? 6.975 -7.400 -28.923 1.00 95.00 343 THR A N 1
ATOM 2730 C CA . THR A 1 343 ? 7.737 -7.262 -30.171 1.00 95.00 343 THR A CA 1
ATOM 2731 C C . THR A 1 343 ? 8.747 -8.393 -30.286 1.00 95.00 343 THR A C 1
ATOM 2733 O O . THR A 1 343 ? 9.127 -8.980 -29.274 1.00 95.00 343 THR A O 1
ATOM 2736 N N . ASP A 1 344 ? 9.270 -8.634 -31.487 1.00 93.31 344 ASP A N 1
ATOM 2737 C CA . ASP A 1 344 ? 10.319 -9.643 -31.715 1.00 93.31 344 ASP A CA 1
ATOM 2738 C C . ASP A 1 344 ? 11.630 -9.328 -30.972 1.00 93.31 344 ASP A C 1
ATOM 2740 O O . ASP A 1 344 ? 12.494 -10.186 -30.817 1.00 93.31 344 ASP A O 1
ATOM 2744 N N . LYS A 1 345 ? 11.788 -8.086 -30.494 1.00 91.94 345 LYS A N 1
ATOM 2745 C CA . LYS A 1 345 ? 12.949 -7.639 -29.712 1.00 91.94 345 LYS A CA 1
ATOM 2746 C C . LYS A 1 345 ? 12.773 -7.840 -28.208 1.00 91.94 345 LYS A C 1
ATOM 2748 O O . LYS A 1 345 ? 13.741 -7.686 -27.464 1.00 91.94 345 LYS A O 1
ATOM 2753 N N . THR A 1 346 ? 11.559 -8.130 -27.742 1.00 92.50 346 THR A N 1
ATOM 2754 C CA . THR A 1 346 ? 11.273 -8.305 -26.317 1.00 92.50 346 THR A CA 1
ATOM 2755 C C . THR A 1 346 ? 11.813 -9.660 -25.866 1.00 92.50 346 THR A C 1
ATOM 2757 O O . THR A 1 346 ? 11.235 -10.703 -26.167 1.00 92.50 346 THR A O 1
ATOM 2760 N N . ARG A 1 347 ? 12.932 -9.661 -25.133 1.00 95.00 347 ARG A N 1
ATOM 2761 C CA . ARG A 1 347 ? 13.530 -10.893 -24.604 1.00 95.00 347 ARG A CA 1
ATOM 2762 C C . ARG A 1 347 ? 12.705 -11.398 -23.424 1.00 95.00 347 ARG A C 1
ATOM 2764 O O . ARG A 1 347 ? 12.632 -10.732 -22.393 1.00 95.00 347 ARG A O 1
ATOM 2771 N N . ILE A 1 348 ? 12.089 -12.568 -23.573 1.00 96.25 348 ILE A N 1
ATOM 2772 C CA . ILE A 1 348 ? 11.290 -13.224 -22.530 1.00 96.25 348 ILE A CA 1
ATOM 2773 C C . ILE A 1 348 ? 11.896 -14.597 -22.254 1.00 96.25 348 ILE A C 1
ATOM 2775 O O . ILE A 1 348 ? 11.936 -15.438 -23.150 1.00 96.25 348 ILE A O 1
ATOM 2779 N N . LYS A 1 349 ? 12.346 -14.837 -21.018 1.00 95.94 349 LYS A N 1
ATOM 2780 C CA . LYS A 1 349 ? 12.912 -16.135 -20.615 1.00 95.94 349 LYS A CA 1
ATOM 2781 C C . LYS A 1 349 ? 11.825 -17.156 -20.293 1.00 95.94 349 LYS A C 1
ATOM 2783 O O . LYS A 1 349 ? 11.950 -18.318 -20.666 1.00 95.94 349 LYS A O 1
ATOM 2788 N N . LYS A 1 350 ? 10.760 -16.745 -19.600 1.00 97.44 350 LYS A N 1
ATOM 2789 C CA . LYS A 1 350 ? 9.687 -17.650 -19.175 1.00 97.44 350 LYS A CA 1
ATOM 2790 C C . LYS A 1 350 ? 8.327 -16.956 -19.133 1.00 97.44 350 LYS A C 1
ATOM 2792 O O . LYS A 1 350 ? 8.195 -15.853 -18.615 1.00 97.44 350 LYS A O 1
ATOM 2797 N N . TRP A 1 351 ? 7.302 -17.653 -19.615 1.00 98.06 351 TRP A N 1
ATOM 2798 C CA . TRP A 1 351 ? 5.905 -17.274 -19.410 1.00 98.06 351 TRP A CA 1
ATOM 2799 C C . TRP A 1 351 ? 5.402 -17.802 -18.064 1.00 98.06 351 TRP A C 1
ATOM 2801 O O . TRP A 1 351 ? 5.716 -18.930 -17.673 1.00 98.06 351 TRP A O 1
ATOM 2811 N N . ALA A 1 352 ? 4.646 -16.984 -17.341 1.00 97.88 352 ALA A N 1
ATOM 2812 C CA . ALA A 1 352 ? 4.114 -17.311 -16.026 1.00 97.88 352 ALA A CA 1
ATOM 2813 C C . ALA A 1 352 ? 2.650 -16.886 -15.908 1.00 97.88 352 ALA A C 1
ATOM 2815 O O . ALA A 1 352 ? 2.245 -15.861 -16.447 1.00 97.88 352 ALA A O 1
ATOM 2816 N N . PHE A 1 353 ? 1.874 -17.662 -15.153 1.00 97.56 353 PHE A N 1
ATOM 2817 C CA . PHE A 1 353 ? 0.518 -17.275 -14.791 1.00 97.56 353 PHE A CA 1
ATOM 2818 C C . PHE A 1 353 ? 0.551 -16.203 -13.694 1.00 97.56 353 PHE A C 1
ATOM 2820 O O . PHE A 1 353 ? 1.326 -16.349 -12.739 1.00 97.56 353 PHE A O 1
ATOM 2827 N N . PRO A 1 354 ? -0.278 -15.147 -13.794 1.00 97.19 354 PRO A N 1
ATOM 2828 C CA . PRO A 1 354 ? -0.394 -14.165 -12.731 1.00 97.19 354 PRO A CA 1
ATOM 2829 C C . PRO A 1 354 ? -0.862 -14.809 -11.422 1.00 97.19 354 PRO A C 1
ATOM 2831 O O . PRO A 1 354 ? -1.769 -15.640 -11.408 1.00 97.19 354 PRO A O 1
ATOM 2834 N N . VAL A 1 355 ? -0.257 -14.405 -10.309 1.00 96.94 355 VAL A N 1
ATOM 2835 C CA . VAL A 1 355 ? -0.696 -14.766 -8.962 1.00 96.94 355 VAL A CA 1
ATOM 2836 C C . VAL A 1 355 ? -1.988 -14.002 -8.677 1.00 96.94 355 VAL A C 1
ATOM 2838 O O . VAL A 1 355 ? -1.938 -12.767 -8.651 1.00 96.94 355 VAL A O 1
ATOM 2841 N N . PRO A 1 356 ? -3.115 -14.692 -8.440 1.00 95.56 356 PRO A N 1
ATOM 2842 C CA . PRO A 1 356 ? -4.398 -14.031 -8.270 1.00 95.56 356 PRO A CA 1
ATOM 2843 C C . PRO A 1 356 ? -4.471 -13.250 -6.954 1.00 95.56 356 PRO A C 1
ATOM 2845 O O . PRO A 1 356 ? -3.892 -13.645 -5.934 1.00 95.56 356 PRO A O 1
ATOM 2848 N N . ILE A 1 357 ? -5.227 -12.154 -6.964 1.00 92.50 357 ILE A N 1
ATOM 2849 C CA . ILE A 1 357 ? -5.461 -11.270 -5.811 1.00 92.50 357 ILE A CA 1
ATOM 2850 C C . ILE A 1 357 ? -6.118 -12.025 -4.655 1.00 92.50 357 ILE A C 1
ATOM 2852 O O . ILE A 1 357 ? -5.768 -11.801 -3.490 1.00 92.50 357 ILE A O 1
ATOM 2856 N N . SER A 1 358 ? -7.011 -12.966 -4.975 1.00 92.31 358 SER A N 1
ATOM 2857 C CA . SER A 1 358 ? -7.714 -13.820 -4.008 1.00 92.31 358 SER A CA 1
ATOM 2858 C C . SER A 1 358 ? -6.773 -14.616 -3.100 1.00 92.31 358 SER A C 1
ATOM 2860 O O . SER A 1 358 ? -7.140 -14.950 -1.973 1.00 92.31 358 SER A O 1
ATOM 2862 N N . ASN A 1 359 ? -5.528 -14.863 -3.529 1.00 91.69 359 ASN A N 1
ATOM 2863 C CA . ASN A 1 359 ? -4.532 -15.533 -2.693 1.00 91.69 359 ASN A CA 1
ATOM 2864 C C . ASN A 1 359 ? -4.137 -14.694 -1.470 1.00 91.69 359 ASN A C 1
ATOM 2866 O O . ASN A 1 359 ? -3.695 -15.244 -0.461 1.00 91.69 359 ASN A O 1
ATOM 2870 N N . LYS A 1 360 ? -4.260 -13.361 -1.543 1.00 89.31 360 LYS A N 1
ATOM 2871 C CA . LYS A 1 360 ? -3.861 -12.451 -0.458 1.00 89.31 360 LYS A CA 1
ATOM 2872 C C . LYS A 1 360 ? -5.034 -11.703 0.160 1.00 89.31 360 LYS A C 1
ATOM 2874 O O . LYS A 1 360 ? -5.035 -11.530 1.380 1.00 89.31 360 LYS A O 1
ATOM 2879 N N . LEU A 1 361 ? -6.026 -11.299 -0.625 1.00 92.19 361 LEU A N 1
ATOM 2880 C CA . LEU A 1 361 ? -7.084 -10.377 -0.204 1.00 92.19 361 LEU A CA 1
ATOM 2881 C C . LEU A 1 361 ? -8.470 -11.002 -0.336 1.00 92.19 361 LEU A C 1
ATOM 2883 O O . LEU A 1 361 ? -8.687 -11.862 -1.188 1.00 92.19 361 LEU A O 1
ATOM 2887 N N . SER A 1 362 ? -9.396 -10.583 0.528 1.00 92.00 362 SER A N 1
ATOM 2888 C CA . SER A 1 362 ? -10.796 -10.979 0.390 1.00 92.00 362 SER A CA 1
ATOM 2889 C C . SER A 1 362 ? -11.417 -10.349 -0.859 1.00 92.00 362 SER A C 1
ATOM 2891 O O . SER A 1 362 ? -11.163 -9.187 -1.175 1.00 92.00 362 SER A O 1
ATOM 2893 N N . LEU A 1 363 ? -12.253 -11.118 -1.557 1.00 90.44 363 LEU A N 1
ATOM 2894 C CA . LEU A 1 363 ? -13.122 -10.619 -2.627 1.00 90.44 363 LEU A CA 1
ATOM 2895 C C . LEU A 1 363 ? -14.571 -10.452 -2.153 1.00 90.44 363 LEU A C 1
ATOM 2897 O O . LEU A 1 363 ? -15.388 -9.867 -2.859 1.00 90.44 363 LEU A O 1
ATOM 2901 N N . GLU A 1 364 ? -14.897 -10.914 -0.948 1.00 91.44 364 GLU A N 1
ATOM 2902 C CA . GLU A 1 364 ? -16.246 -10.816 -0.400 1.00 91.44 364 GLU A CA 1
ATOM 2903 C C . GLU A 1 364 ? -16.497 -9.415 0.158 1.00 91.44 364 GLU A C 1
ATOM 2905 O O . GLU A 1 364 ? -15.694 -8.905 0.939 1.00 91.44 364 GLU A O 1
ATOM 2910 N N . MET A 1 365 ? -17.585 -8.779 -0.280 1.00 90.44 365 MET A N 1
ATOM 2911 C CA . MET A 1 365 ? -17.944 -7.411 0.103 1.00 90.44 365 MET A CA 1
ATOM 2912 C C . MET A 1 365 ? -18.335 -7.317 1.580 1.00 90.44 365 MET A C 1
ATOM 2914 O O . MET A 1 365 ? -18.900 -8.250 2.145 1.00 90.44 365 MET A O 1
ATOM 2918 N N . SER A 1 366 ? -18.072 -6.166 2.193 1.00 89.50 366 SER A N 1
ATOM 2919 C CA . SER A 1 366 ? -18.551 -5.819 3.529 1.00 89.50 366 SER A CA 1
ATOM 2920 C C . SER A 1 366 ? -18.863 -4.326 3.639 1.00 89.50 366 SER A C 1
ATOM 2922 O O . SER A 1 366 ? -18.545 -3.523 2.758 1.00 89.50 366 SER A O 1
ATOM 2924 N N . TRP A 1 367 ? -19.482 -3.953 4.755 1.00 82.00 367 TRP A N 1
ATOM 2925 C CA . TRP A 1 367 ? -19.630 -2.561 5.173 1.00 82.00 367 TRP A CA 1
ATOM 2926 C C . TRP A 1 367 ? -18.391 -2.088 5.962 1.00 82.00 367 TRP A C 1
ATOM 2928 O O . TRP A 1 367 ? -17.722 -2.932 6.566 1.00 82.00 367 TRP A O 1
ATOM 2938 N N . PRO A 1 368 ? -18.079 -0.775 5.992 1.00 80.81 368 PRO A N 1
ATOM 2939 C CA . PRO A 1 368 ? -18.753 0.313 5.274 1.00 80.81 368 PRO A CA 1
ATOM 2940 C C . PRO A 1 368 ? -18.415 0.339 3.776 1.00 80.81 368 PRO A C 1
ATOM 2942 O O . PRO A 1 368 ? -17.271 0.104 3.395 1.00 80.81 368 PRO A O 1
ATOM 2945 N N . HIS A 1 369 ? -19.385 0.635 2.910 1.00 78.75 369 HIS A N 1
ATOM 2946 C CA . HIS A 1 369 ? -19.110 0.817 1.483 1.00 78.75 369 HIS A CA 1
ATOM 2947 C C . HIS A 1 369 ? -18.474 2.186 1.228 1.00 78.75 369 HIS A C 1
ATOM 2949 O O . HIS A 1 369 ? -18.994 3.207 1.668 1.00 78.75 369 HIS A O 1
ATOM 2955 N N . LEU A 1 370 ? -17.367 2.211 0.486 1.00 73.12 370 LEU A N 1
ATOM 2956 C CA . LEU A 1 370 ? -16.796 3.454 -0.021 1.00 73.12 370 LEU A CA 1
ATOM 2957 C C . LEU A 1 370 ? -17.561 3.812 -1.291 1.00 73.12 370 LEU A C 1
ATOM 2959 O O . LEU A 1 370 ? -17.382 3.188 -2.335 1.00 73.12 370 LEU A O 1
ATOM 2963 N N . LEU A 1 371 ? -18.517 4.733 -1.172 1.00 62.94 371 LEU A N 1
ATOM 2964 C CA . LEU A 1 371 ? -19.387 5.079 -2.288 1.00 62.94 371 LEU A CA 1
ATOM 2965 C C . LEU A 1 371 ? -18.579 5.687 -3.437 1.00 62.94 371 LEU A C 1
ATOM 2967 O O . LEU A 1 371 ? -17.686 6.514 -3.259 1.00 62.94 371 LEU A O 1
ATOM 2971 N N . ARG A 1 372 ? -18.938 5.268 -4.650 1.00 64.06 372 ARG A N 1
ATOM 2972 C CA . ARG A 1 372 ? -18.482 5.888 -5.889 1.00 64.06 372 ARG A CA 1
ATOM 2973 C C . ARG A 1 372 ? -18.929 7.347 -5.889 1.00 64.06 372 ARG A C 1
ATOM 2975 O O . ARG A 1 372 ? -20.084 7.642 -5.601 1.00 64.06 372 ARG A O 1
ATOM 2982 N N . ASN A 1 373 ? -18.056 8.243 -6.338 1.00 56.97 373 ASN A N 1
ATOM 2983 C CA . ASN A 1 373 ? -18.522 9.537 -6.811 1.00 56.97 373 ASN A CA 1
ATOM 2984 C C . ASN A 1 373 ? -19.327 9.292 -8.101 1.00 56.97 373 ASN A C 1
ATOM 2986 O O . ASN A 1 373 ? -18.747 9.038 -9.161 1.00 56.97 373 ASN A O 1
ATOM 2990 N N . GLU A 1 374 ? -20.659 9.282 -7.992 1.00 57.03 374 GLU A N 1
ATOM 2991 C CA . GLU A 1 374 ? -21.611 8.973 -9.076 1.00 57.03 374 GLU A CA 1
ATOM 2992 C C . GLU A 1 374 ? -21.369 9.802 -10.345 1.00 57.03 374 GLU A C 1
ATOM 2994 O O . GLU A 1 374 ? -21.735 9.393 -11.447 1.00 57.03 374 GLU A O 1
ATOM 2999 N N . THR A 1 375 ? -20.687 10.940 -10.206 1.00 56.56 375 THR A N 1
ATOM 3000 C CA . THR A 1 375 ? -20.361 11.843 -11.309 1.00 56.56 375 THR A CA 1
ATOM 3001 C C . THR A 1 375 ? -19.306 11.315 -12.281 1.00 56.56 375 THR A C 1
ATOM 3003 O O . THR A 1 375 ? -19.199 11.862 -13.380 1.00 56.56 375 THR A O 1
ATOM 3006 N N . ASP A 1 376 ? -18.570 10.235 -11.976 1.00 59.66 376 ASP A N 1
ATOM 3007 C CA . ASP A 1 376 ? -17.658 9.649 -12.968 1.00 59.66 376 ASP A CA 1
ATOM 3008 C C . ASP A 1 376 ? -18.336 8.654 -13.906 1.00 59.66 376 ASP A C 1
ATOM 3010 O O . ASP A 1 376 ? -18.047 7.456 -13.917 1.00 59.66 376 ASP A O 1
ATOM 3014 N N . LEU A 1 377 ? -19.234 9.160 -14.743 1.00 55.84 377 LEU A N 1
ATOM 3015 C CA . LEU A 1 377 ? -19.863 8.397 -15.823 1.00 55.84 377 LEU A CA 1
ATOM 3016 C C . LEU A 1 377 ? -18.867 8.003 -16.931 1.00 55.84 377 LEU A C 1
ATOM 3018 O O . LEU A 1 377 ? -19.193 7.180 -17.783 1.00 55.84 377 LEU A O 1
ATOM 3022 N N . THR A 1 378 ? -17.658 8.573 -16.933 1.00 56.34 378 THR A N 1
ATOM 3023 C CA . THR A 1 378 ? -16.687 8.420 -18.027 1.00 56.34 378 THR A CA 1
ATOM 3024 C C . THR A 1 378 ? -15.703 7.269 -17.837 1.00 56.34 378 THR A C 1
ATOM 3026 O O . THR A 1 378 ? -15.007 6.909 -18.785 1.00 56.34 378 THR A O 1
ATOM 3029 N N . GLY A 1 379 ? -15.628 6.682 -16.637 1.00 54.88 379 GLY A N 1
ATOM 3030 C CA . GLY A 1 379 ? -14.649 5.638 -16.319 1.00 54.88 379 GLY A CA 1
ATOM 3031 C C . GLY A 1 379 ? -13.201 6.139 -16.344 1.00 54.88 379 GLY A C 1
ATOM 3032 O O . GLY A 1 379 ? -12.274 5.327 -16.328 1.00 54.88 379 GLY A O 1
ATOM 3033 N N . ILE A 1 380 ? -12.998 7.462 -16.378 1.00 48.22 380 ILE A N 1
ATOM 3034 C CA . ILE A 1 380 ? -11.680 8.108 -16.342 1.00 48.22 380 ILE A CA 1
ATOM 3035 C C . ILE A 1 380 ? -11.015 7.869 -14.971 1.00 48.22 380 ILE A C 1
ATOM 3037 O O . ILE A 1 380 ? -9.787 7.863 -14.887 1.00 48.22 380 ILE A O 1
ATOM 3041 N N . LEU A 1 381 ? -11.784 7.560 -13.916 1.00 50.41 381 LEU A N 1
ATOM 3042 C CA . LEU A 1 381 ? -11.259 7.138 -12.609 1.00 50.41 381 LEU A CA 1
ATOM 3043 C C . LEU A 1 381 ? -10.751 5.704 -12.527 1.00 50.41 381 LEU A C 1
ATOM 3045 O O . LEU A 1 381 ? -10.236 5.318 -11.480 1.00 50.41 381 LEU A O 1
ATOM 3049 N N . ASN A 1 382 ? -10.808 4.932 -13.611 1.00 60.22 382 ASN A N 1
ATOM 3050 C CA . ASN A 1 382 ? -10.287 3.567 -13.606 1.00 60.22 382 ASN A CA 1
ATOM 3051 C C . ASN A 1 382 ? -8.769 3.481 -13.820 1.00 60.22 382 ASN A C 1
ATOM 3053 O O . ASN A 1 382 ? -8.245 2.382 -13.988 1.00 60.22 382 ASN A O 1
ATOM 3057 N N . CYS A 1 383 ? -8.046 4.607 -13.818 1.00 68.50 383 CYS A N 1
ATOM 3058 C CA . CYS A 1 383 ? -6.587 4.615 -13.832 1.00 68.50 383 CYS A CA 1
ATOM 3059 C C . CYS A 1 383 ? -6.052 4.078 -12.489 1.00 68.50 383 CYS A C 1
ATOM 3061 O O . CYS A 1 383 ? -6.128 4.798 -11.489 1.00 68.50 383 CYS A O 1
ATOM 3063 N N . PRO A 1 384 ? -5.421 2.884 -12.432 1.00 68.81 384 PRO A N 1
ATOM 3064 C CA . PRO A 1 384 ? -4.951 2.284 -11.174 1.00 68.81 384 PRO A CA 1
ATOM 3065 C C . PRO A 1 384 ? -3.810 3.059 -10.483 1.00 68.81 384 PRO A C 1
ATOM 3067 O O . PRO A 1 384 ? -3.242 2.590 -9.501 1.00 68.81 384 PRO A O 1
ATOM 3070 N N . GLY A 1 385 ? -3.409 4.214 -11.019 1.00 71.94 385 GLY A N 1
ATOM 3071 C CA . GLY A 1 385 ? -2.439 5.124 -10.408 1.00 71.94 385 GLY A CA 1
ATOM 3072 C C . GLY A 1 385 ? -3.082 6.225 -9.560 1.00 71.94 385 GLY A C 1
ATOM 3073 O O . GLY A 1 385 ? -2.501 6.607 -8.552 1.00 71.94 385 GLY A O 1
ATOM 3074 N N . ASP A 1 386 ? -4.293 6.686 -9.904 1.00 76.44 386 ASP A N 1
ATOM 3075 C CA . ASP A 1 386 ? -4.912 7.875 -9.284 1.00 76.44 386 ASP A CA 1
ATOM 3076 C C . ASP A 1 386 ? -5.757 7.556 -8.042 1.00 76.44 386 ASP A C 1
ATOM 3078 O O . ASP A 1 386 ? -6.011 8.419 -7.196 1.00 76.44 386 ASP A O 1
ATOM 3082 N N . TRP A 1 387 ? -6.208 6.312 -7.913 1.00 77.50 387 TRP A N 1
ATOM 3083 C CA . TRP A 1 387 ? -7.046 5.893 -6.802 1.00 77.50 387 TRP A CA 1
ATOM 3084 C C . TRP A 1 387 ? -6.409 5.898 -5.406 1.00 77.50 387 TRP A C 1
ATOM 3086 O O . TRP A 1 387 ? -7.184 6.083 -4.477 1.00 77.50 387 TRP A O 1
ATOM 3096 N N . PRO A 1 388 ? -5.090 5.767 -5.140 1.00 83.62 388 PRO A N 1
ATOM 3097 C CA . PRO A 1 388 ? -4.639 5.521 -3.776 1.00 83.62 388 PRO A CA 1
ATOM 3098 C C . PRO A 1 388 ? -4.848 6.752 -2.889 1.00 83.62 388 PRO A C 1
ATOM 3100 O O . PRO A 1 388 ? -5.269 6.628 -1.747 1.00 83.62 388 PRO A O 1
ATOM 3103 N N . LEU A 1 389 ? -4.619 7.948 -3.446 1.00 81.19 389 LEU A N 1
ATOM 3104 C CA . LEU A 1 389 ? -4.857 9.217 -2.761 1.00 81.19 389 LEU A CA 1
ATOM 3105 C C . LEU A 1 389 ? -6.348 9.425 -2.472 1.00 81.19 389 LEU A C 1
ATOM 3107 O O . LEU A 1 389 ? -6.715 9.876 -1.391 1.00 81.19 389 LEU A O 1
ATOM 3111 N N . ARG A 1 390 ? -7.206 9.081 -3.439 1.00 79.44 390 ARG A N 1
ATOM 3112 C CA . ARG A 1 390 ? -8.660 9.158 -3.267 1.00 79.44 390 ARG A CA 1
ATOM 3113 C C . ARG A 1 390 ? -9.134 8.158 -2.229 1.00 79.44 390 ARG A C 1
ATOM 3115 O O . ARG A 1 390 ? -9.877 8.533 -1.346 1.00 79.44 390 ARG A O 1
ATOM 3122 N N . MET A 1 391 ? -8.647 6.927 -2.293 1.00 80.12 391 MET A N 1
ATOM 3123 C CA . MET A 1 391 ? -8.973 5.869 -1.346 1.00 80.12 391 MET A CA 1
ATOM 3124 C C . MET A 1 391 ? -8.566 6.222 0.069 1.00 80.12 391 MET A C 1
ATOM 3126 O O . MET A 1 391 ? -9.340 5.989 0.984 1.00 80.12 391 MET A O 1
ATOM 3130 N N . LEU A 1 392 ? -7.392 6.823 0.244 1.00 84.69 392 LEU A N 1
ATOM 3131 C CA . LEU A 1 392 ? -6.983 7.356 1.533 1.00 84.69 392 LEU A CA 1
ATOM 3132 C C . LEU A 1 392 ? -7.986 8.405 2.030 1.00 84.69 392 LEU A C 1
ATOM 3134 O O . LEU A 1 392 ? -8.455 8.295 3.153 1.00 84.69 392 LEU A O 1
ATOM 3138 N N . HIS A 1 393 ? -8.369 9.369 1.188 1.00 84.25 393 HIS A N 1
ATOM 3139 C CA . HIS A 1 393 ? -9.343 10.396 1.563 1.00 84.25 393 HIS A CA 1
ATOM 3140 C C . HIS A 1 393 ? -10.734 9.824 1.877 1.00 84.25 393 HIS A C 1
ATOM 3142 O O . HIS A 1 393 ? -11.273 10.101 2.941 1.00 84.25 393 HIS A O 1
ATOM 3148 N N . GLU A 1 394 ? -11.293 8.998 0.992 1.00 83.00 394 GLU A N 1
ATOM 3149 C CA . GLU A 1 394 ? -12.618 8.392 1.155 1.00 83.00 394 GLU A CA 1
ATOM 3150 C C . GLU A 1 394 ? -12.660 7.434 2.344 1.00 83.00 394 GLU A C 1
ATOM 3152 O O . GLU A 1 394 ? -13.639 7.414 3.078 1.00 83.00 394 GLU A O 1
ATOM 3157 N N . ALA A 1 395 ? -11.599 6.655 2.574 1.00 83.75 395 ALA A N 1
ATOM 3158 C CA . ALA A 1 395 ? -11.506 5.796 3.746 1.00 83.75 395 ALA A CA 1
ATOM 3159 C C . ALA A 1 395 ? -11.436 6.615 5.030 1.00 83.75 395 ALA A C 1
ATOM 3161 O O . ALA A 1 395 ? -12.147 6.299 5.978 1.00 83.75 395 ALA A O 1
ATOM 3162 N N . THR A 1 396 ? -10.637 7.683 5.057 1.00 84.88 396 THR A N 1
ATOM 3163 C CA . THR A 1 396 ? -10.609 8.591 6.204 1.00 84.88 396 THR A CA 1
ATOM 3164 C C . THR A 1 396 ? -11.983 9.217 6.423 1.00 84.88 396 THR A C 1
ATOM 3166 O O . THR A 1 396 ? -12.457 9.221 7.546 1.00 84.88 396 THR A O 1
ATOM 3169 N N . ASN A 1 397 ? -12.688 9.668 5.389 1.00 84.44 397 ASN A N 1
ATOM 3170 C CA . ASN A 1 397 ? -14.028 10.227 5.578 1.00 84.44 397 ASN A CA 1
ATOM 3171 C C . ASN A 1 397 ? -15.017 9.140 6.045 1.00 84.44 397 ASN A C 1
ATOM 3173 O O . ASN A 1 397 ? -15.685 9.289 7.054 1.00 84.44 397 ASN A O 1
ATOM 3177 N N . ALA A 1 398 ? -15.084 7.984 5.388 1.00 83.19 398 ALA A N 1
ATOM 3178 C CA . ALA A 1 398 ? -16.086 6.962 5.706 1.00 83.19 398 ALA A CA 1
ATOM 3179 C C . ALA A 1 398 ? -15.834 6.217 7.028 1.00 83.19 398 ALA A C 1
ATOM 3181 O O . ALA A 1 398 ? -16.775 5.775 7.685 1.00 83.19 398 ALA A O 1
ATOM 3182 N N . ILE A 1 399 ? -14.567 6.016 7.396 1.00 83.94 399 ILE A N 1
ATOM 3183 C CA . ILE A 1 399 ? -14.171 5.278 8.603 1.00 83.94 399 ILE A CA 1
ATOM 3184 C C . ILE A 1 399 ? -13.913 6.260 9.753 1.00 83.94 399 ILE A C 1
ATOM 3186 O O . ILE A 1 399 ? -14.182 5.953 10.912 1.00 83.94 399 ILE A O 1
ATOM 3190 N N . CYS A 1 400 ? -13.390 7.448 9.448 1.00 80.56 400 CYS A N 1
ATOM 3191 C CA . CYS A 1 400 ? -13.009 8.454 10.431 1.00 80.56 400 CYS A CA 1
ATOM 3192 C C . CYS A 1 400 ? -13.914 9.700 10.455 1.00 80.56 400 CYS A C 1
ATOM 3194 O O . CYS A 1 400 ? -13.629 10.598 11.249 1.00 80.56 400 CYS A O 1
ATOM 3196 N N . ASP A 1 401 ? -15.031 9.780 9.735 1.00 76.69 401 ASP A N 1
ATOM 3197 C CA . ASP A 1 401 ? -16.111 10.692 10.130 1.00 76.69 401 ASP A CA 1
ATOM 3198 C C . ASP A 1 401 ? -17.083 9.978 11.059 1.00 76.69 401 ASP A C 1
ATOM 3200 O O . ASP A 1 401 ? -17.647 8.928 10.762 1.00 76.69 401 ASP A O 1
ATOM 3204 N N . ALA A 1 402 ? -17.291 10.583 12.228 1.00 51.75 402 ALA A N 1
ATOM 3205 C CA . ALA A 1 402 ? -18.358 10.213 13.144 1.00 51.75 402 ALA A CA 1
ATOM 3206 C C . ALA A 1 402 ? -19.649 10.902 12.688 1.00 51.75 402 ALA A C 1
ATOM 3208 O O . ALA A 1 402 ? -20.260 11.659 13.440 1.00 51.75 402 ALA A O 1
ATOM 3209 N N . CYS A 1 403 ? -20.053 10.694 11.439 1.00 52.25 403 CYS A N 1
ATOM 3210 C CA . CYS A 1 403 ? -21.411 11.036 11.066 1.00 52.25 403 CYS A CA 1
ATOM 3211 C C . CYS A 1 403 ? -22.299 9.922 11.611 1.00 52.25 403 CYS A C 1
ATOM 3213 O O . CYS A 1 403 ? -22.287 8.798 11.110 1.00 52.25 403 CYS A O 1
ATOM 3215 N N . LEU A 1 404 ? -23.047 10.232 12.675 1.00 46.56 404 LEU A N 1
ATOM 3216 C CA . LEU A 1 404 ? -24.212 9.431 13.032 1.00 46.56 404 LEU A CA 1
ATOM 3217 C C . LEU A 1 404 ? -25.053 9.249 11.758 1.00 46.56 404 LEU A C 1
ATOM 3219 O O . LEU A 1 404 ? -25.183 10.218 10.998 1.00 46.56 404 LEU A O 1
ATOM 3223 N N . PRO A 1 405 ? -25.599 8.046 11.499 1.00 48.56 405 PRO A N 1
ATOM 3224 C CA . PRO A 1 405 ? -26.510 7.847 10.384 1.00 48.56 405 PRO A CA 1
ATOM 3225 C C . PRO A 1 405 ? -27.569 8.955 10.405 1.00 48.56 405 PRO A C 1
ATOM 3227 O O . PRO A 1 405 ? -28.047 9.294 11.496 1.00 48.56 405 PRO A O 1
ATOM 3230 N N . PRO A 1 406 ? -27.929 9.540 9.249 1.00 50.16 406 PRO A N 1
ATOM 3231 C CA . PRO A 1 406 ? -29.059 10.451 9.188 1.00 50.16 406 PRO A CA 1
ATOM 3232 C C . PRO A 1 406 ? -30.246 9.762 9.859 1.00 50.16 406 PRO A C 1
ATOM 3234 O O . PRO A 1 406 ? -30.577 8.633 9.498 1.00 50.16 406 PRO A O 1
ATOM 3237 N N . LEU A 1 407 ? -30.832 10.391 10.880 1.00 50.81 407 LEU A N 1
ATOM 3238 C CA . LEU A 1 407 ? -31.978 9.816 11.575 1.00 50.81 407 LEU A CA 1
ATOM 3239 C C . LEU A 1 407 ? -33.098 9.619 10.543 1.00 50.81 407 LEU A C 1
ATOM 3241 O O . LEU A 1 407 ? -33.644 10.594 10.021 1.00 50.81 407 LEU A O 1
ATOM 3245 N N . GLU A 1 408 ? -33.408 8.361 10.223 1.00 53.16 408 GLU A N 1
ATOM 3246 C CA . GLU A 1 408 ? -34.535 7.989 9.367 1.00 53.16 408 GLU A CA 1
ATOM 3247 C C . GLU A 1 408 ? -35.824 8.479 10.042 1.00 53.16 408 GLU A C 1
ATOM 3249 O O . GLU A 1 408 ? -36.338 7.860 10.971 1.00 53.16 408 GLU A O 1
ATOM 3254 N N . GLY A 1 409 ? -36.315 9.655 9.644 1.00 54.06 409 GLY A N 1
ATOM 3255 C CA . GLY A 1 409 ? -37.502 10.255 10.258 1.00 54.06 409 GLY A CA 1
ATOM 3256 C C . GLY A 1 409 ? -37.668 11.756 10.044 1.00 54.06 409 GLY A C 1
ATOM 3257 O O . GLY A 1 409 ? -38.794 12.246 10.077 1.00 54.06 409 GLY A O 1
ATOM 3258 N N . THR A 1 410 ? -36.600 12.499 9.747 1.00 48.16 410 THR A N 1
ATOM 3259 C CA . THR A 1 410 ? -36.725 13.887 9.270 1.00 48.16 410 THR A CA 1
ATOM 3260 C C . THR A 1 410 ? -36.992 13.888 7.772 1.00 48.16 410 THR A C 1
ATOM 3262 O O . THR A 1 410 ? -36.118 14.168 6.958 1.00 48.16 410 THR A O 1
ATOM 3265 N N . SER A 1 411 ? -38.223 13.552 7.390 1.00 47.69 411 SER A N 1
ATOM 3266 C CA . SER A 1 411 ? -38.756 13.978 6.101 1.00 47.69 411 SER A CA 1
ATOM 3267 C C . SER A 1 411 ? -38.642 15.501 6.041 1.00 47.69 411 SER A C 1
ATOM 3269 O O . SER A 1 411 ? -39.335 16.197 6.786 1.00 47.69 411 SER A O 1
ATOM 3271 N N . GLU A 1 412 ? -37.756 16.022 5.196 1.00 49.25 412 GLU A N 1
ATOM 3272 C CA . GLU A 1 412 ? -37.680 17.445 4.872 1.00 49.25 412 GLU A CA 1
ATOM 3273 C C . GLU A 1 412 ? -38.968 17.872 4.152 1.00 49.25 412 GLU A C 1
ATOM 3275 O O . GLU A 1 412 ? -39.026 18.027 2.936 1.00 49.25 412 GLU A O 1
ATOM 3280 N N . SER A 1 413 ? -40.039 18.087 4.913 1.00 52.12 413 SER A N 1
ATOM 3281 C CA . SER A 1 413 ? -41.148 18.938 4.504 1.00 52.12 413 SER A CA 1
ATOM 3282 C C . SER A 1 413 ? -40.778 20.384 4.838 1.00 52.12 413 SER A C 1
ATOM 3284 O O . SER A 1 413 ? -41.328 20.987 5.757 1.00 52.12 413 SER A O 1
ATOM 3286 N N . SER A 1 414 ? -39.800 20.939 4.128 1.00 45.94 414 SER A N 1
ATOM 3287 C CA . SER A 1 414 ? -39.504 22.370 4.182 1.00 45.94 414 SER A CA 1
ATOM 3288 C C . SER A 1 414 ? -39.520 22.937 2.770 1.00 45.94 414 SER A C 1
ATOM 3290 O O . SER A 1 414 ? -38.483 23.170 2.151 1.00 45.94 414 SER A O 1
ATOM 3292 N N . SER A 1 415 ? -40.731 23.203 2.275 1.00 52.09 415 SER A N 1
ATOM 3293 C CA . SER A 1 415 ? -40.960 24.303 1.338 1.00 52.09 415 SER A CA 1
ATOM 3294 C C . SER A 1 415 ? -40.496 25.599 2.004 1.00 52.09 415 SER A C 1
ATOM 3296 O O . SER A 1 415 ? -41.259 26.232 2.726 1.00 52.09 415 SER A O 1
ATOM 3298 N N . ALA A 1 416 ? -39.246 25.987 1.776 1.00 49.50 416 ALA A N 1
ATOM 3299 C CA . ALA A 1 416 ? -38.768 27.328 2.071 1.00 49.50 416 ALA A CA 1
ATOM 3300 C C . ALA A 1 416 ? -38.560 28.067 0.744 1.00 49.50 416 ALA A C 1
ATOM 3302 O O . ALA A 1 416 ? -37.713 27.703 -0.071 1.00 49.50 416 ALA A O 1
ATOM 3303 N N . GLU A 1 417 ? -39.415 29.067 0.540 1.00 49.34 417 GLU A N 1
ATOM 3304 C CA . GLU A 1 417 ? -39.396 30.085 -0.506 1.00 49.34 417 GLU A CA 1
ATOM 3305 C C . GLU A 1 417 ? -37.987 30.526 -0.929 1.00 49.34 417 GLU A C 1
ATOM 3307 O O . GLU A 1 417 ? -37.183 31.006 -0.130 1.00 49.34 417 GLU A O 1
ATOM 3312 N N . GLN A 1 418 ? -37.723 30.449 -2.235 1.00 43.25 418 GLN A N 1
ATOM 3313 C CA . GLN A 1 418 ? -36.632 31.182 -2.873 1.00 43.25 418 GLN A CA 1
ATOM 3314 C C . GLN A 1 418 ? -36.873 32.698 -2.757 1.00 43.25 418 GLN A C 1
ATOM 3316 O O . GLN A 1 418 ? -37.927 33.173 -3.190 1.00 43.25 418 GLN A O 1
ATOM 3321 N N . PRO A 1 419 ? -35.897 33.501 -2.299 1.00 41.22 419 PRO A N 1
ATOM 3322 C CA . PRO A 1 419 ? -35.981 34.945 -2.428 1.00 41.22 419 PRO A CA 1
ATOM 3323 C C . PRO A 1 419 ? -35.712 35.369 -3.880 1.00 41.22 419 PRO A C 1
ATOM 3325 O O . PRO A 1 419 ? -34.699 35.028 -4.494 1.00 41.22 419 PRO A O 1
ATOM 3328 N N . SER A 1 420 ? -36.647 36.147 -4.420 1.00 40.09 420 SER A N 1
ATOM 3329 C CA . SER A 1 420 ? -36.629 36.747 -5.755 1.00 40.09 420 SER A CA 1
ATOM 3330 C C . SER A 1 420 ? -35.351 37.551 -6.029 1.00 40.09 420 SER A C 1
ATOM 3332 O O . SER A 1 420 ? -35.039 38.506 -5.313 1.00 40.09 420 SER A O 1
ATOM 3334 N N . GLN A 1 421 ? -34.645 37.210 -7.111 1.00 49.31 421 GLN A N 1
ATOM 3335 C CA . GLN A 1 421 ? -33.487 37.957 -7.601 1.00 49.31 421 GLN A CA 1
ATOM 3336 C C . GLN A 1 421 ? -33.887 39.377 -8.029 1.00 49.31 421 GLN A C 1
ATOM 3338 O O . GLN A 1 421 ? -34.688 39.582 -8.944 1.00 49.31 421 GLN A O 1
ATOM 3343 N N . LYS A 1 422 ? -33.296 40.376 -7.367 1.00 47.81 422 LYS A N 1
ATOM 3344 C CA . LYS A 1 422 ? -33.450 41.795 -7.691 1.00 47.81 422 LYS A CA 1
ATOM 3345 C C . LYS A 1 422 ? -32.557 42.136 -8.889 1.00 47.81 422 LYS A C 1
ATOM 3347 O O . LYS A 1 422 ? -31.335 42.091 -8.809 1.00 47.81 422 LYS A O 1
ATOM 3352 N N . LYS A 1 423 ? -33.201 42.469 -10.004 1.00 46.94 423 LYS A N 1
ATOM 3353 C CA . LYS A 1 423 ? -32.617 42.923 -11.271 1.00 46.94 423 LYS A CA 1
ATOM 3354 C C . LYS A 1 423 ? -31.937 44.288 -11.059 1.00 46.94 423 LYS A C 1
ATOM 3356 O O . LYS A 1 423 ? -32.632 45.286 -10.877 1.00 46.94 423 LYS A O 1
ATOM 3361 N N . GLN A 1 424 ? -30.606 44.339 -11.052 1.00 48.44 424 GLN A N 1
ATOM 3362 C CA . GLN A 1 424 ? -29.852 45.597 -11.032 1.00 48.44 424 GLN A CA 1
ATOM 3363 C C . GLN A 1 424 ? -29.632 46.061 -12.479 1.00 48.44 424 GLN A C 1
ATOM 3365 O O . GLN A 1 424 ? -29.126 45.317 -13.316 1.00 48.44 424 GLN A O 1
ATOM 3370 N N . LYS A 1 425 ? -30.135 47.259 -12.780 1.00 49.03 425 LYS A N 1
ATOM 3371 C CA . LYS A 1 425 ? -30.107 47.924 -14.083 1.00 49.03 425 LYS A CA 1
ATOM 3372 C C . LYS A 1 425 ? -28.940 48.913 -14.067 1.00 49.03 425 LYS A C 1
ATOM 3374 O O . LYS A 1 425 ? -28.991 49.874 -13.307 1.00 49.03 425 LYS A O 1
ATOM 3379 N N . ASP A 1 426 ? -27.916 48.656 -14.874 1.00 52.81 426 ASP A N 1
ATOM 3380 C CA . ASP A 1 426 ? -26.801 49.579 -15.096 1.00 52.81 426 ASP A CA 1
ATOM 3381 C C . ASP A 1 426 ? -27.189 50.623 -16.152 1.00 52.81 426 ASP A C 1
ATOM 3383 O O . ASP A 1 426 ? -27.352 50.295 -17.329 1.00 52.81 426 ASP A O 1
ATOM 3387 N N . ASP A 1 427 ? -27.310 51.884 -15.733 1.00 53.78 427 ASP A N 1
ATOM 3388 C CA . ASP A 1 427 ? -27.317 53.045 -16.625 1.00 53.78 427 ASP A CA 1
ATOM 3389 C C . ASP A 1 427 ? -25.874 53.560 -16.774 1.00 53.78 427 ASP A C 1
ATOM 3391 O O . ASP A 1 427 ? -25.280 54.113 -15.848 1.00 53.78 427 ASP A O 1
ATOM 3395 N N . LYS A 1 428 ? -25.299 53.382 -17.970 1.00 56.38 428 LYS A N 1
ATOM 3396 C CA . LYS A 1 428 ? -24.071 54.059 -18.410 1.00 56.38 428 LYS A CA 1
ATOM 3397 C C . LYS A 1 428 ? -24.428 55.468 -18.890 1.00 56.38 428 LYS A C 1
ATOM 3399 O O . LYS A 1 428 ? -25.026 55.615 -19.954 1.00 56.38 428 LYS A O 1
ATOM 3404 N N . GLN A 1 429 ? -24.013 56.494 -18.150 1.00 53.06 429 GLN A N 1
ATOM 3405 C CA . GLN A 1 429 ? -23.928 57.862 -18.665 1.00 53.06 429 GLN A CA 1
ATOM 3406 C C . GLN A 1 429 ? -22.578 58.093 -19.359 1.00 53.06 429 GLN A C 1
ATOM 3408 O O . GLN A 1 429 ? -21.516 57.823 -18.802 1.00 53.06 429 GLN A O 1
ATOM 3413 N N . LEU A 1 430 ? -22.664 58.588 -20.596 1.00 57.06 430 LEU A N 1
ATOM 3414 C CA . LEU A 1 430 ? -21.599 59.247 -21.346 1.00 57.06 430 LEU A CA 1
ATOM 3415 C C . LEU A 1 430 ? -21.292 60.619 -20.728 1.00 57.06 430 LEU A C 1
ATOM 3417 O O . LEU A 1 430 ? -22.216 61.406 -20.532 1.00 57.06 430 LEU A O 1
ATOM 3421 N N . SER A 1 431 ? -20.010 60.968 -20.623 1.00 53.50 431 SER A N 1
ATOM 3422 C CA . SER A 1 431 ? -19.548 62.334 -20.896 1.00 53.50 431 SER A CA 1
ATOM 3423 C C . SER A 1 431 ? -18.051 62.346 -21.222 1.00 53.50 431 SER A C 1
ATOM 3425 O O . SER A 1 431 ? -17.245 61.953 -20.384 1.00 53.50 431 SER A O 1
ATOM 3427 N N . VAL A 1 432 ? -17.789 62.739 -22.476 1.00 56.91 432 VAL A N 1
ATOM 3428 C CA . VAL A 1 432 ? -16.691 63.552 -23.047 1.00 56.91 432 VAL A CA 1
ATOM 3429 C C . VAL A 1 432 ? -15.349 63.573 -22.324 1.00 56.91 432 VAL A C 1
ATOM 3431 O O . VAL A 1 432 ? -15.294 64.094 -21.190 1.00 56.91 432 VAL A O 1
#

Sequence (432 aa):
MTAAREEMLFSSPGWWSARSQDLKTSGRRPTERCVCDAAIPFSRKFLNYWCARLQLHPRSARGGNRSRPSASQTSNDPTSRALALPTASSSQQAIIDGEGELAVTDELKAFDGILATDFPLREEGVITTPNATYIPEFPVIHDGQIVTRQDGRWGPQEYSRWLQMYDRKVIHHMCIPTLQSVVEADAMVLWDKIRVWKWEVDTTCSMPELGFLVEDKLKALTETALRVTHRFKHKLGDMVSEKNKVGMQLLLMLAQCLDRLHLLLTSCNHVIALSAHVQHLTLELWRYVNYYSVVVGHLETLTLHGSVNWDVLPVRGAFTNDASVAQSMFRVGVPFWFIQMKTDKTRIKKWAFPVPISNKLSLEMSWPHLLRNETDLTGILNCPGDWPLRMLHEATNAICDACLPPLEGTSESSSAEQPSQKKQKDDKQLSV

Foldseek 3Di:
DDDDDDDDDDDDDDDDDDDDDDDDDDDDDDDDDDPDPDPPDDDPPVVVVVVVVPDDDDDDDDDDDDDDDDDDDDDDDDDDDDDDDDDDDDDDDDDDDDPDDDPPVPQFALQAALEKEADPVDRQKMWGWRQDPAFADQLFDDPLFQFQFQLLARQSLGLLFHFFAADPVQNLSLQQFDPVRDPDPLLCLLQDRDHLVQWDADPVDPDRQWTAGNPVSLVSLVVLLVVLVVLLCVQVNDDDDPLCVVLVVLNVLLVLLSCCRVPDTDGSSLNSNSSNLNSSSSSSSNSSSCCVVQLVVLLPPPDPPSDPPQPQRSGNGHEYQDPVVSNSCVSSNRIYIHMDGDDPPHHYSYYDDHDYSVVRDGPHGDPPTLDDPPPPPPCPVRRRHPCPVVVNVSSCCRSVDPPDPDPPPPPPPDPDDDDDDDDDDDDDDDDD

pLDDT: mean 72.74, std 26.56, range [25.12, 98.44]

Organism: NCBI:txid139825

Secondary structure (DSSP, 8-state):
----------PPPPPPP--------------------------TTTHHHHHTT-------------PPPP---------------------------------------TT-EEEEEE-TT-TTEEEEESS-SS-BPP---STT----BTTSS-GGG-TTTS--B--GGGGGGGGPBPGGG---GGGGGGTSPP-GGGEEE-TTSS-TT-EEE-HHHHHHHHHHHHHHHHHHHHHH-SS--TTTHHHHHHHHHHHHHHHHHHH--B-HHHHHHHHHHHHHHHHHHHHHHHIIIIIHHHHH-------S-----SB--EEE--HHHHHHHHHHT--EEEEEE--TT--EEEE-PPBPGGGTS--SB-SSP----TT-TT-GGG-TTTHHHHHHHHHHHHHH---PPP-TT--------PPPP-----------

Radius of gyration: 30.12 Å; chains: 1; bounding box: 76×112×90 Å